Protein AF-A0A9P0AD76-F1 (afdb_monomer)

Nearest PDB structures (foldseek):
  6z0c-assembly4_D  TM=3.557E-01  e=8.971E+00  Escherichia coli
  7xew-assembly1_A  TM=2.255E-01  e=3.895E+00  Mus musculus
  7xer-assembly1_A  TM=2.454E-01  e=7.282E+00  Mus musculus

Solvent-accessible surface area (backbone atoms only — not comparable to full-atom values): 24299 Å² total; per-residue (Å²): 132,85,84,76,79,55,76,69,78,54,44,68,57,53,52,91,86,42,79,51,52,71,59,52,42,48,39,66,67,48,40,50,52,47,51,53,50,49,53,50,51,53,51,33,56,50,27,39,46,50,38,13,54,50,30,36,76,72,70,38,44,70,64,10,50,49,44,46,53,35,67,48,44,24,40,56,51,43,50,53,50,52,58,68,67,53,79,75,67,88,50,72,71,63,49,51,54,52,52,51,53,51,51,51,44,44,75,42,34,78,56,47,56,51,51,52,49,50,49,41,46,52,33,46,54,52,26,63,77,39,58,85,70,62,17,57,56,32,50,55,52,42,52,53,53,52,60,68,48,44,61,43,53,49,35,34,16,63,51,22,24,40,53,46,26,49,49,36,48,46,46,69,74,39,78,73,70,54,88,48,70,66,53,52,50,34,33,51,49,24,28,52,40,14,49,56,45,26,31,51,38,37,56,70,34,48,75,66,76,77,76,66,58,71,80,78,62,80,82,61,83,86,84,77,82,94,84,82,93,81,85,83,84,86,80,90,85,87,81,90,82,93,77,93,78,83,87,83,77,92,70,86,81,50,71,65,58,56,51,50,50,53,48,51,50,50,48,52,48,55,70,67,65,57,64,60,93,79,66,84,65,68,87,47,62,57,79,54,39,61,67,28,53,50,43,42,48,51,15,46,40,31,41,40,53,24,51,51,58,19,49,38,55,12,47,72,48,36,39,70,62,35,51,53,51,55,50,49,50,34,52,53,49,31,53,64,54,42,80,75,48,73,50,86,86,41,45,74,58,48,53,52,49,20,58,50,48,76,68,40,73,62,53,71,83,55,87,70,92,57,50,67,63,51,51,51,53,50,51,54,51,50,51,52,51,38,52,49,36,44,52,47,24,65,76,72,21,92,75,90,52,71,67,56,55,50,50,58,53,49,29,57,52,25,62,50,52,12,56,50,36,42,50,46,27,69,75,72,35,53,66,131

Structure (mmCIF, N/CA/C/O backbone):
data_AF-A0A9P0AD76-F1
#
_entry.id   AF-A0A9P0AD76-F1
#
loop_
_atom_site.group_PDB
_atom_site.id
_atom_site.type_symbol
_atom_site.label_atom_id
_atom_site.label_alt_id
_atom_site.label_comp_id
_atom_site.label_asym_id
_atom_site.label_entity_id
_atom_site.label_seq_id
_atom_site.pdbx_PDB_ins_code
_atom_site.Cartn_x
_atom_site.Cartn_y
_atom_site.Cartn_z
_atom_site.occupancy
_atom_site.B_iso_or_equiv
_atom_site.auth_seq_id
_atom_site.auth_comp_id
_atom_site.auth_asym_id
_atom_site.auth_atom_id
_atom_site.pdbx_PDB_model_num
ATOM 1 N N . MET A 1 1 ? 25.823 -10.791 -35.179 1.00 33.66 1 MET A N 1
ATOM 2 C CA . MET A 1 1 ? 25.452 -9.463 -34.642 1.00 33.66 1 MET A CA 1
ATOM 3 C C . MET A 1 1 ? 24.148 -9.642 -33.873 1.00 33.66 1 MET A C 1
ATOM 5 O O . MET A 1 1 ? 23.149 -9.985 -34.483 1.00 33.66 1 MET A O 1
ATOM 9 N N . SER A 1 2 ? 24.178 -9.586 -32.540 1.00 31.48 2 SER A N 1
ATOM 10 C CA . SER A 1 2 ? 22.977 -9.765 -31.706 1.00 31.48 2 SER A CA 1
ATOM 11 C C . SER A 1 2 ? 22.075 -8.541 -31.891 1.00 31.48 2 SER A C 1
ATOM 13 O O . SER A 1 2 ? 22.490 -7.433 -31.555 1.00 31.48 2 SER A O 1
ATOM 15 N N . LEU A 1 3 ? 20.887 -8.728 -32.476 1.00 38.62 3 LEU A N 1
ATOM 16 C CA . LEU A 1 3 ? 19.832 -7.713 -32.522 1.00 38.62 3 LEU A CA 1
ATOM 17 C C . LEU A 1 3 ? 19.432 -7.394 -31.075 1.00 38.62 3 LEU A C 1
ATOM 19 O O . LEU A 1 3 ? 18.678 -8.136 -30.447 1.00 38.62 3 LEU A O 1
ATOM 23 N N . LYS A 1 4 ? 19.991 -6.318 -30.513 1.00 55.69 4 LYS A N 1
ATOM 24 C CA . LYS A 1 4 ? 19.480 -5.739 -29.270 1.00 55.69 4 LYS A CA 1
ATOM 25 C C . LYS A 1 4 ? 18.109 -5.152 -29.588 1.00 55.69 4 LYS A C 1
ATOM 27 O O . LYS A 1 4 ? 18.029 -4.171 -30.315 1.00 55.69 4 LYS A O 1
ATOM 32 N N . ILE A 1 5 ? 17.060 -5.780 -29.069 1.00 62.66 5 ILE A N 1
ATOM 33 C CA . ILE A 1 5 ? 15.690 -5.257 -29.112 1.00 62.66 5 ILE A CA 1
ATOM 34 C C . ILE A 1 5 ? 15.703 -3.877 -28.439 1.00 62.66 5 ILE A C 1
ATOM 36 O O . ILE A 1 5 ? 16.193 -3.774 -27.309 1.00 62.66 5 ILE A O 1
ATOM 40 N N . SER A 1 6 ? 15.219 -2.831 -29.121 1.00 73.38 6 SER A N 1
ATOM 41 C CA . SER A 1 6 ? 15.123 -1.495 -28.520 1.00 73.38 6 SER A CA 1
ATOM 42 C C . SER A 1 6 ? 14.084 -1.504 -27.405 1.00 73.38 6 SER A C 1
ATOM 44 O O . SER A 1 6 ? 13.073 -2.203 -27.479 1.00 73.38 6 SER A O 1
ATOM 46 N N . VAL A 1 7 ? 14.296 -0.690 -26.369 1.00 71.81 7 VAL A N 1
ATOM 47 C CA . VAL A 1 7 ? 13.304 -0.500 -25.298 1.00 71.81 7 VAL A CA 1
ATOM 48 C C . VAL A 1 7 ? 11.957 -0.034 -25.850 1.00 71.81 7 VAL A C 1
ATOM 50 O O . VAL A 1 7 ? 10.914 -0.404 -25.313 1.00 71.81 7 VAL A O 1
ATOM 53 N N . ILE A 1 8 ? 11.978 0.769 -26.915 1.00 74.19 8 ILE A N 1
ATOM 54 C CA . ILE A 1 8 ? 10.781 1.359 -27.520 1.00 74.19 8 ILE A CA 1
ATOM 55 C C . ILE A 1 8 ? 9.939 0.294 -28.221 1.00 74.19 8 ILE A C 1
ATOM 57 O O . ILE A 1 8 ? 8.718 0.333 -28.119 1.00 74.19 8 ILE A O 1
ATOM 61 N N . ASP A 1 9 ? 10.576 -0.699 -28.842 1.00 71.75 9 ASP A N 1
ATOM 62 C CA . ASP A 1 9 ? 9.887 -1.779 -29.561 1.00 71.75 9 ASP A CA 1
ATOM 63 C C . ASP A 1 9 ? 9.056 -2.672 -28.629 1.00 71.75 9 ASP A C 1
ATOM 65 O O . ASP A 1 9 ? 8.171 -3.403 -29.072 1.00 71.75 9 ASP A O 1
ATOM 69 N N . ILE A 1 10 ? 9.336 -2.618 -27.323 1.00 68.75 10 ILE A N 1
ATOM 70 C CA . ILE A 1 10 ? 8.611 -3.368 -26.294 1.00 68.75 10 ILE A CA 1
ATOM 71 C C . ILE A 1 10 ? 7.375 -2.590 -25.805 1.00 68.75 10 ILE A C 1
ATOM 73 O O . ILE A 1 10 ? 6.489 -3.176 -25.181 1.00 68.75 10 ILE A O 1
ATOM 77 N N . LEU A 1 11 ? 7.301 -1.278 -26.056 1.00 70.94 11 LEU A N 1
ATOM 78 C CA . LEU A 1 11 ? 6.182 -0.445 -25.624 1.00 70.94 11 LEU A CA 1
ATOM 79 C C . LEU A 1 11 ? 4.989 -0.592 -26.576 1.00 70.94 11 LEU A C 1
ATOM 81 O O . LEU A 1 11 ? 5.171 -0.704 -27.791 1.00 70.94 11 LEU A O 1
ATOM 85 N N . PRO A 1 12 ? 3.748 -0.519 -26.063 1.00 71.44 12 PRO A N 1
ATOM 86 C CA . PRO A 1 12 ? 2.590 -0.487 -26.936 1.00 71.44 12 PRO A CA 1
ATOM 87 C C . PRO A 1 12 ? 2.635 0.743 -27.854 1.00 71.44 12 PRO A C 1
ATOM 89 O O . PRO A 1 12 ? 2.846 1.880 -27.427 1.00 71.44 12 PRO A O 1
ATOM 92 N N . THR A 1 13 ? 2.407 0.509 -29.144 1.00 75.81 13 THR A N 1
ATOM 93 C CA . THR A 1 13 ? 2.494 1.544 -30.185 1.00 75.81 13 THR A CA 1
ATOM 94 C C . THR A 1 13 ? 1.184 2.297 -30.398 1.00 75.81 13 THR A C 1
ATOM 96 O O . THR A 1 13 ? 1.132 3.225 -31.209 1.00 75.81 13 THR A O 1
ATOM 99 N N . ARG A 1 14 ? 0.113 1.915 -29.690 1.00 72.00 14 ARG A N 1
ATOM 100 C CA . ARG A 1 14 ? -1.229 2.489 -29.830 1.00 72.00 14 ARG A CA 1
ATOM 101 C C . ARG A 1 14 ? -1.910 2.691 -28.479 1.00 72.00 14 ARG A C 1
ATOM 103 O O . ARG A 1 14 ? -1.729 1.886 -27.573 1.00 72.00 14 ARG A O 1
ATOM 110 N N . ILE A 1 15 ? -2.754 3.719 -28.396 1.00 73.69 15 ILE A N 1
ATOM 111 C CA . ILE A 1 15 ? -3.700 3.950 -27.290 1.00 73.69 15 ILE A CA 1
ATOM 112 C C . ILE A 1 15 ? -5.094 4.092 -27.887 1.00 73.69 15 ILE A C 1
ATOM 114 O O . ILE A 1 15 ? -5.278 4.944 -28.755 1.00 73.69 15 ILE A O 1
ATOM 118 N N . ASN A 1 16 ? -6.068 3.282 -27.453 1.00 68.56 16 ASN A N 1
ATOM 119 C CA . ASN A 1 16 ? -7.450 3.322 -27.954 1.00 68.56 16 ASN A CA 1
ATOM 120 C C . ASN A 1 16 ? -7.542 3.333 -29.501 1.00 68.56 16 ASN A C 1
ATOM 122 O O . ASN A 1 16 ? -8.345 4.056 -30.086 1.00 68.56 16 ASN A O 1
ATOM 126 N N . GLY A 1 17 ? -6.655 2.597 -30.182 1.00 70.69 17 GLY A N 1
ATOM 127 C CA . GLY A 1 17 ? -6.582 2.540 -31.649 1.00 70.69 17 GLY A CA 1
ATOM 128 C C . GLY A 1 17 ? -5.760 3.645 -32.331 1.00 70.69 17 GLY A C 1
ATOM 129 O O . GLY A 1 17 ? -5.409 3.482 -33.501 1.00 70.69 17 GLY A O 1
ATOM 130 N N . PHE A 1 18 ? -5.370 4.709 -31.622 1.00 77.44 18 PHE A N 1
ATOM 131 C CA . PHE A 1 18 ? -4.553 5.797 -32.170 1.00 77.44 18 PHE A CA 1
ATOM 132 C C . PHE A 1 18 ? -3.055 5.458 -32.129 1.00 77.44 18 PHE A C 1
ATOM 134 O O . PHE A 1 18 ? -2.556 5.100 -31.060 1.00 77.44 18 PHE A O 1
ATOM 141 N N . PRO A 1 19 ? -2.314 5.580 -33.250 1.00 82.81 19 PRO A N 1
ATOM 142 C CA . PRO A 1 19 ? -0.873 5.347 -33.270 1.00 82.81 19 PRO A CA 1
ATOM 143 C C . PRO A 1 19 ? -0.130 6.438 -32.495 1.00 82.81 19 PRO A C 1
ATOM 145 O O . PRO A 1 19 ? -0.348 7.632 -32.707 1.00 82.81 19 PRO A O 1
ATOM 148 N N . LEU A 1 20 ? 0.773 6.021 -31.613 1.00 83.00 20 LEU A N 1
ATOM 149 C CA . LEU A 1 20 ? 1.609 6.921 -30.835 1.00 83.00 20 LEU A CA 1
ATOM 150 C C . LEU A 1 20 ? 2.949 7.167 -31.515 1.00 83.00 20 LEU A C 1
ATOM 152 O O . LEU A 1 20 ? 3.660 6.232 -31.890 1.00 83.00 20 LEU A O 1
ATOM 156 N N . LYS A 1 21 ? 3.360 8.435 -31.542 1.00 87.88 21 LYS A N 1
ATOM 157 C CA . LYS A 1 21 ? 4.754 8.802 -31.814 1.00 87.88 21 LYS A CA 1
ATOM 158 C C . LYS A 1 21 ? 5.652 8.334 -30.665 1.00 87.88 21 LYS A C 1
ATOM 160 O O . LYS A 1 21 ? 5.212 8.286 -29.519 1.00 87.88 21 LYS A O 1
ATOM 165 N N . ILE A 1 22 ? 6.935 8.104 -30.942 1.00 85.19 22 ILE A N 1
ATOM 166 C CA . ILE A 1 22 ? 7.917 7.654 -29.936 1.00 85.19 22 ILE A CA 1
ATOM 167 C C . ILE A 1 22 ? 7.923 8.568 -28.697 1.00 85.19 22 ILE A C 1
ATOM 169 O O . ILE A 1 22 ? 7.837 8.092 -27.569 1.00 85.19 22 ILE A O 1
ATOM 173 N N . ASN A 1 23 ? 7.914 9.891 -28.890 1.00 87.62 23 ASN A N 1
ATOM 174 C CA . ASN A 1 23 ? 7.874 10.844 -27.774 1.00 87.62 23 ASN A CA 1
ATOM 175 C C . ASN A 1 23 ? 6.590 10.736 -26.938 1.00 87.62 23 ASN A C 1
ATOM 177 O O . ASN A 1 23 ? 6.628 10.969 -25.734 1.00 87.62 23 ASN A O 1
ATOM 181 N N . GLN A 1 24 ? 5.461 10.364 -27.549 1.00 88.50 24 GLN A N 1
ATOM 182 C CA . GLN A 1 24 ? 4.212 10.138 -26.822 1.00 88.50 24 GLN A CA 1
ATOM 183 C C . GLN A 1 24 ? 4.258 8.819 -26.044 1.00 88.50 24 GLN A C 1
ATOM 185 O O . GLN A 1 24 ? 3.800 8.782 -24.908 1.00 88.50 24 GLN A O 1
ATOM 190 N N . GLN A 1 25 ? 4.863 7.765 -26.600 1.00 84.94 25 GLN A N 1
ATOM 191 C CA . GLN A 1 25 ? 5.086 6.512 -25.869 1.00 84.94 25 GLN A CA 1
ATOM 192 C C . GLN A 1 25 ? 5.949 6.765 -24.628 1.00 84.94 25 GLN A C 1
ATOM 194 O O . GLN A 1 25 ? 5.560 6.408 -23.519 1.00 84.94 25 GLN A O 1
ATOM 199 N N . ILE A 1 26 ? 7.073 7.470 -24.785 1.00 87.06 26 ILE A N 1
ATOM 200 C CA . ILE A 1 26 ? 7.958 7.802 -23.662 1.00 87.06 26 ILE A CA 1
ATOM 201 C C . ILE A 1 26 ? 7.222 8.655 -22.610 1.00 87.06 26 ILE A C 1
ATOM 203 O O . ILE A 1 26 ? 7.340 8.402 -21.410 1.00 87.06 26 ILE A O 1
ATOM 207 N N . LEU A 1 27 ? 6.405 9.618 -23.045 1.00 89.62 27 LEU A N 1
ATOM 208 C CA . LEU A 1 27 ? 5.590 10.451 -22.161 1.00 89.62 27 LEU A CA 1
ATOM 209 C C . LEU A 1 27 ? 4.591 9.629 -21.326 1.00 89.62 27 LEU A C 1
ATOM 211 O O . LEU A 1 27 ? 4.563 9.760 -20.102 1.00 89.62 27 LEU A O 1
ATOM 215 N N . PHE A 1 28 ? 3.769 8.798 -21.974 1.00 84.62 28 PHE A N 1
ATOM 216 C CA . PHE A 1 28 ? 2.688 8.060 -21.312 1.00 84.62 28 PHE A CA 1
ATOM 217 C C . PHE A 1 28 ? 3.185 6.907 -20.447 1.00 84.62 28 PHE A C 1
ATOM 219 O O . PHE A 1 28 ? 2.586 6.626 -19.410 1.00 84.62 28 PHE A O 1
ATOM 226 N N . TYR A 1 29 ? 4.261 6.243 -20.862 1.00 82.88 29 TYR A N 1
ATOM 227 C CA . TYR A 1 29 ? 4.748 5.048 -20.186 1.00 82.88 29 TYR A CA 1
ATOM 228 C C . TYR A 1 29 ? 5.820 5.355 -19.141 1.00 82.88 29 TYR A C 1
ATOM 230 O O . TYR A 1 29 ? 5.819 4.725 -18.089 1.00 82.88 29 TYR A O 1
ATOM 238 N N . PHE A 1 30 ? 6.680 6.353 -19.357 1.00 86.56 30 PHE A N 1
ATOM 239 C CA . PHE A 1 30 ? 7.731 6.685 -18.394 1.00 86.56 30 PHE A CA 1
ATOM 240 C C . PHE A 1 30 ? 7.436 7.963 -17.611 1.00 86.56 30 PHE A C 1
ATOM 242 O O . PHE A 1 30 ? 7.404 7.923 -16.382 1.00 86.56 30 PHE A O 1
ATOM 249 N N . LEU A 1 31 ? 7.188 9.091 -18.287 1.00 91.44 31 LEU A N 1
ATOM 250 C CA . LEU A 1 31 ? 7.174 10.391 -17.607 1.00 91.44 31 LEU A CA 1
ATOM 251 C C . LEU A 1 31 ? 5.965 10.562 -16.680 1.00 91.44 31 LEU A C 1
ATOM 253 O O . LEU A 1 31 ? 6.135 10.883 -15.506 1.00 91.44 31 LEU A O 1
ATOM 257 N N . ILE A 1 32 ? 4.749 10.343 -17.193 1.00 91.31 32 ILE A N 1
ATOM 258 C CA . ILE A 1 32 ? 3.513 10.532 -16.418 1.00 91.31 32 ILE A CA 1
ATOM 259 C C . ILE A 1 32 ? 3.471 9.596 -15.196 1.00 91.31 32 ILE A C 1
ATOM 261 O O . ILE A 1 32 ? 3.256 10.099 -14.089 1.00 91.31 32 ILE A O 1
ATOM 265 N N . PRO A 1 33 ? 3.728 8.277 -15.320 1.00 89.06 33 PRO A N 1
ATOM 266 C CA . PRO A 1 33 ? 3.732 7.384 -14.164 1.00 89.06 33 PRO A CA 1
ATOM 267 C C . PRO A 1 33 ? 4.795 7.754 -13.129 1.00 89.06 33 PRO A C 1
ATOM 269 O O . PRO A 1 33 ? 4.508 7.719 -11.932 1.00 89.06 33 PRO A O 1
ATOM 272 N N . THR A 1 34 ? 5.999 8.153 -13.558 1.00 91.44 34 THR A N 1
ATOM 273 C CA . THR A 1 34 ? 7.057 8.579 -12.630 1.00 91.44 34 THR A CA 1
ATOM 274 C C . THR A 1 34 ? 6.676 9.873 -11.900 1.00 91.44 34 THR A C 1
ATOM 276 O O . THR A 1 34 ? 6.885 9.955 -10.691 1.00 91.44 34 THR A O 1
ATOM 279 N N . LEU A 1 35 ? 6.047 10.848 -12.571 1.00 95.38 35 LEU A N 1
ATOM 280 C CA . LEU A 1 35 ? 5.547 12.069 -11.924 1.00 95.38 35 LEU A CA 1
ATOM 281 C C . LEU A 1 35 ? 4.465 11.764 -10.880 1.00 95.38 35 LEU A C 1
ATOM 283 O O . LEU A 1 35 ? 4.566 12.230 -9.747 1.00 95.38 35 LEU A O 1
ATOM 287 N N . ILE A 1 36 ? 3.473 10.937 -11.229 1.00 93.12 36 ILE A N 1
ATOM 288 C CA . ILE A 1 36 ? 2.416 10.515 -10.294 1.00 93.12 36 ILE A CA 1
ATOM 289 C C . ILE A 1 36 ? 3.025 9.780 -9.094 1.00 93.12 36 ILE A C 1
ATOM 291 O O . ILE A 1 36 ? 2.676 10.069 -7.951 1.00 93.12 36 ILE A O 1
ATOM 295 N N . THR A 1 37 ? 3.966 8.866 -9.344 1.00 92.00 37 THR A N 1
ATOM 296 C CA . THR A 1 37 ? 4.651 8.098 -8.294 1.00 92.00 37 THR A CA 1
ATOM 297 C C . THR A 1 37 ? 5.430 9.014 -7.354 1.00 92.00 37 THR A C 1
ATOM 299 O O . THR A 1 37 ? 5.318 8.871 -6.140 1.00 92.00 37 THR A O 1
ATOM 302 N N . LEU A 1 38 ? 6.167 9.990 -7.893 1.00 95.69 38 LEU A N 1
ATOM 303 C CA . LEU A 1 38 ? 6.906 10.975 -7.104 1.00 95.69 38 LEU A CA 1
ATOM 304 C C . LEU A 1 38 ? 5.971 11.819 -6.235 1.00 95.69 38 LEU A C 1
ATOM 306 O O . LEU A 1 38 ? 6.220 11.971 -5.039 1.00 95.69 38 LEU A O 1
ATOM 310 N N . THR A 1 39 ? 4.884 12.340 -6.811 1.00 96.62 39 THR A N 1
ATOM 311 C CA . THR A 1 39 ? 3.905 13.134 -6.062 1.00 96.62 39 THR A CA 1
ATOM 312 C C . THR A 1 39 ? 3.280 12.319 -4.936 1.00 96.62 39 THR A C 1
ATOM 314 O O . THR A 1 39 ? 3.276 12.772 -3.794 1.00 96.62 39 THR A O 1
ATOM 317 N N . LEU A 1 40 ? 2.794 11.108 -5.225 1.00 96.06 40 LEU A N 1
ATOM 318 C CA . LEU A 1 40 ? 2.183 10.251 -4.209 1.00 96.06 40 LEU A CA 1
ATOM 319 C C . LEU A 1 40 ? 3.177 9.875 -3.107 1.00 96.06 40 LEU A C 1
ATOM 321 O O . LEU A 1 40 ? 2.813 9.939 -1.937 1.00 96.06 40 LEU A O 1
ATOM 325 N N . TYR A 1 41 ? 4.423 9.552 -3.462 1.00 95.62 41 TYR A N 1
ATOM 326 C CA . TYR A 1 41 ? 5.469 9.205 -2.499 1.00 95.62 41 TYR A CA 1
ATOM 327 C C . TYR A 1 41 ? 5.789 10.355 -1.536 1.00 95.62 41 TYR A C 1
ATOM 329 O O . TYR A 1 41 ? 5.828 10.161 -0.320 1.00 95.62 41 TYR A O 1
ATOM 337 N N . ILE A 1 42 ? 5.983 11.570 -2.062 1.00 96.69 42 ILE A N 1
ATOM 338 C CA . ILE A 1 42 ? 6.249 12.748 -1.225 1.00 96.69 42 ILE A CA 1
ATOM 339 C C . ILE A 1 42 ? 5.057 13.013 -0.306 1.00 96.69 42 ILE A C 1
ATOM 341 O O . ILE A 1 42 ? 5.244 13.217 0.893 1.00 96.69 42 ILE A O 1
ATOM 345 N N . LEU A 1 43 ? 3.835 12.985 -0.848 1.00 97.31 43 LEU A N 1
ATOM 346 C CA . LEU A 1 43 ? 2.630 13.222 -0.058 1.00 97.31 43 LEU A CA 1
ATOM 347 C C . LEU A 1 43 ? 2.467 12.184 1.056 1.00 97.31 43 LEU A C 1
ATOM 349 O O . LEU A 1 43 ? 2.190 12.583 2.184 1.00 97.31 43 LEU A O 1
ATOM 353 N N . SER A 1 44 ? 2.695 10.892 0.790 1.00 96.44 44 SER A N 1
ATOM 354 C CA . SER A 1 44 ? 2.576 9.860 1.827 1.00 96.44 44 SER A CA 1
ATOM 355 C C . SER A 1 44 ? 3.585 10.074 2.951 1.00 96.44 44 SER A C 1
ATOM 357 O O . SER A 1 44 ? 3.195 10.173 4.110 1.00 96.44 44 SER A O 1
ATOM 359 N N . VAL A 1 45 ? 4.871 10.259 2.624 1.00 96.00 45 VAL A N 1
ATOM 360 C CA . VAL A 1 45 ? 5.913 10.469 3.644 1.00 96.00 45 VAL A CA 1
ATOM 361 C C . VAL A 1 45 ? 5.633 11.729 4.469 1.00 96.00 45 VAL A C 1
ATOM 363 O O . VAL A 1 45 ? 5.750 11.703 5.696 1.00 96.00 45 VAL A O 1
ATOM 366 N N . VAL A 1 46 ? 5.235 12.829 3.821 1.00 97.38 46 VAL A N 1
ATOM 367 C CA . VAL A 1 46 ? 4.935 14.091 4.509 1.00 97.38 46 VAL A CA 1
ATOM 368 C C . VAL A 1 46 ? 3.708 13.952 5.405 1.00 97.38 46 VAL A C 1
ATOM 370 O O . VAL A 1 46 ? 3.777 14.326 6.576 1.00 97.38 46 VAL A O 1
ATOM 373 N N . PHE A 1 47 ? 2.595 13.413 4.901 1.00 97.75 47 PHE A N 1
ATOM 374 C CA . PHE A 1 47 ? 1.375 13.274 5.694 1.00 97.75 47 PHE A CA 1
ATOM 375 C C . PHE A 1 47 ? 1.575 12.332 6.879 1.00 97.75 47 PHE A C 1
ATOM 377 O O . PHE A 1 47 ? 1.207 12.703 7.992 1.00 97.75 47 PHE A O 1
ATOM 384 N N . ASP A 1 48 ? 2.232 11.189 6.687 1.00 97.38 48 ASP A N 1
ATOM 385 C CA . ASP A 1 48 ? 2.499 10.232 7.764 1.00 97.38 48 ASP A CA 1
ATOM 386 C C . ASP A 1 48 ? 3.436 10.822 8.828 1.00 97.38 48 ASP A C 1
ATOM 388 O O . ASP A 1 48 ? 3.185 10.686 10.030 1.00 97.38 48 ASP A O 1
ATOM 392 N N . THR A 1 49 ? 4.459 11.578 8.412 1.00 97.31 49 THR A N 1
ATOM 393 C CA . THR A 1 49 ? 5.352 12.292 9.340 1.00 97.31 49 THR A CA 1
ATOM 394 C C . THR A 1 49 ? 4.593 13.347 10.143 1.00 97.31 49 THR A C 1
ATOM 396 O O . THR A 1 49 ? 4.720 13.415 11.369 1.00 97.31 49 THR A O 1
ATOM 399 N N . VAL A 1 50 ? 3.766 14.160 9.476 1.00 97.19 50 VAL A N 1
ATOM 400 C CA . VAL A 1 50 ? 2.957 15.195 10.133 1.00 97.19 50 VAL A CA 1
ATOM 401 C C . VAL A 1 50 ? 1.972 14.567 11.116 1.00 97.19 50 VAL A C 1
ATOM 403 O O . VAL A 1 50 ? 1.856 15.047 12.244 1.00 97.19 50 VAL A O 1
ATOM 406 N N . VAL A 1 51 ? 1.287 13.485 10.741 1.00 95.94 51 VAL A N 1
ATOM 407 C CA . VAL A 1 51 ? 0.381 12.759 11.642 1.00 95.94 51 VAL A CA 1
ATOM 408 C C . VAL A 1 51 ? 1.140 12.223 12.855 1.00 95.94 51 VAL A C 1
ATOM 410 O O . VAL A 1 51 ? 0.709 12.459 13.985 1.00 95.94 51 VAL A O 1
ATOM 413 N N . GLY A 1 52 ? 2.290 11.577 12.647 1.00 95.94 52 GLY A N 1
ATOM 414 C CA . GLY A 1 52 ? 3.122 11.042 13.723 1.00 95.94 52 GLY A CA 1
ATOM 415 C C . GLY A 1 52 ? 3.537 12.113 14.735 1.00 95.94 52 GLY A C 1
ATOM 416 O O . GLY A 1 52 ? 3.296 11.965 15.935 1.00 95.94 52 GLY A O 1
ATOM 417 N N . VAL A 1 53 ? 4.070 13.241 14.254 1.00 96.62 53 VAL A N 1
ATOM 418 C CA . VAL A 1 53 ? 4.461 14.381 15.102 1.00 96.62 53 VAL A CA 1
ATOM 419 C C . VAL A 1 53 ? 3.255 14.963 15.839 1.00 96.62 53 VAL A C 1
ATOM 421 O O . VAL A 1 53 ? 3.324 15.209 17.043 1.00 96.62 53 VAL A O 1
ATOM 424 N N . ARG A 1 54 ? 2.119 15.150 15.159 1.00 94.06 54 ARG A N 1
ATOM 425 C CA . ARG A 1 54 ? 0.909 15.701 15.787 1.00 94.06 54 ARG A CA 1
ATOM 426 C C . ARG A 1 54 ? 0.353 14.800 16.881 1.00 94.06 54 ARG A C 1
ATOM 428 O O . ARG A 1 54 ? -0.043 15.311 17.924 1.00 94.06 54 ARG A O 1
ATOM 435 N N . LEU A 1 55 ? 0.362 13.483 16.688 1.00 93.44 55 LEU A N 1
ATOM 436 C CA . LEU A 1 55 ? -0.052 12.535 17.724 1.00 93.44 55 LEU A CA 1
ATOM 437 C C . LEU A 1 55 ? 0.853 12.630 18.962 1.00 93.44 55 LEU A C 1
ATOM 439 O O . LEU A 1 55 ? 0.346 12.610 20.084 1.00 93.44 55 LEU A O 1
ATOM 443 N N . ILE A 1 56 ? 2.167 12.809 18.785 1.00 94.88 56 ILE A N 1
ATOM 444 C CA . ILE A 1 56 ? 3.104 13.036 19.900 1.00 94.88 56 ILE A CA 1
ATOM 445 C C . ILE A 1 56 ? 2.770 14.344 20.628 1.00 94.88 56 ILE A C 1
ATOM 447 O O . ILE A 1 56 ? 2.649 14.345 21.855 1.00 94.88 56 ILE A O 1
ATOM 451 N N . LEU A 1 57 ? 2.557 15.435 19.885 1.00 93.31 57 LEU A N 1
ATOM 452 C CA . LEU A 1 57 ? 2.190 16.741 20.449 1.00 93.31 57 LEU A CA 1
ATOM 453 C C . LEU A 1 57 ? 0.850 16.699 21.203 1.00 93.31 57 LEU A C 1
ATOM 455 O O . LEU A 1 57 ? 0.687 17.363 22.224 1.00 93.31 57 LEU A O 1
ATOM 459 N N . GLU A 1 58 ? -0.094 15.868 20.760 1.00 91.25 58 GLU A N 1
ATOM 460 C CA . GLU A 1 58 ? -1.375 15.620 21.436 1.00 91.25 58 GLU A CA 1
ATOM 461 C C . GLU A 1 58 ? -1.273 14.616 22.606 1.00 91.25 58 GLU A C 1
ATOM 463 O O . GLU A 1 58 ? -2.290 14.124 23.099 1.00 91.25 58 GLU A O 1
ATOM 468 N N . LYS A 1 59 ? -0.054 14.331 23.090 1.00 91.00 59 LYS A N 1
ATOM 469 C CA . LYS A 1 59 ? 0.263 13.405 24.196 1.00 91.00 59 LYS A CA 1
ATOM 470 C C . LYS A 1 59 ? -0.051 11.932 23.910 1.00 91.00 59 LYS A C 1
ATOM 472 O O . LYS A 1 59 ? -0.042 11.107 24.820 1.00 91.00 59 LYS A O 1
ATOM 477 N N . LYS A 1 60 ? -0.264 11.563 22.646 1.00 90.94 60 LYS A N 1
ATOM 478 C CA . LYS A 1 60 ? -0.441 10.177 22.181 1.00 90.94 60 LYS A CA 1
ATOM 479 C C . LYS A 1 60 ? 0.870 9.614 21.649 1.00 90.94 60 LYS A C 1
ATOM 481 O O . LYS A 1 60 ? 0.956 9.155 20.511 1.00 90.94 60 LYS A O 1
ATOM 486 N N . VAL A 1 61 ? 1.890 9.650 22.505 1.00 93.56 61 VAL A N 1
ATOM 487 C CA . VAL A 1 61 ? 3.286 9.371 22.138 1.00 93.56 61 VAL A CA 1
ATOM 488 C C . VAL A 1 61 ? 3.438 8.003 21.479 1.00 93.56 61 VAL A C 1
ATOM 490 O O . VAL A 1 61 ? 4.003 7.924 20.397 1.00 93.56 61 VAL A O 1
ATOM 493 N N . ALA A 1 62 ? 2.866 6.946 22.063 1.00 94.19 62 ALA A N 1
ATOM 494 C CA . ALA A 1 62 ? 2.977 5.593 21.514 1.00 94.19 62 ALA A CA 1
ATOM 495 C C . ALA A 1 62 ? 2.443 5.490 20.073 1.00 94.19 62 ALA A C 1
ATOM 497 O O . ALA A 1 62 ? 3.107 4.930 19.208 1.00 94.19 62 ALA A O 1
ATOM 498 N N . LEU A 1 63 ? 1.276 6.080 19.791 1.00 93.25 63 LEU A N 1
ATOM 499 C CA . LEU A 1 63 ? 0.658 6.041 18.460 1.00 93.25 63 LEU A CA 1
ATOM 500 C C . LEU A 1 63 ? 1.441 6.867 17.437 1.00 93.25 63 LEU A C 1
ATOM 502 O O . LEU A 1 63 ? 1.594 6.446 16.291 1.00 93.25 63 LEU A O 1
ATOM 506 N N . GLY A 1 64 ? 1.959 8.024 17.853 1.00 94.56 64 GLY A N 1
ATOM 507 C CA . GLY A 1 64 ? 2.805 8.843 16.994 1.00 94.56 64 GLY A CA 1
ATOM 508 C C . GLY A 1 64 ? 4.145 8.177 16.682 1.00 94.56 64 GLY A C 1
ATOM 509 O O . GLY A 1 64 ? 4.554 8.156 15.527 1.00 94.56 64 GLY A O 1
ATOM 510 N N . VAL A 1 65 ? 4.781 7.538 17.670 1.00 96.75 65 VAL A N 1
ATOM 511 C CA . VAL A 1 65 ? 6.015 6.761 17.468 1.00 96.75 65 VAL A CA 1
ATOM 512 C C . VAL A 1 65 ? 5.769 5.569 16.546 1.00 96.75 65 VAL A C 1
ATOM 514 O O . VAL A 1 65 ? 6.535 5.380 15.610 1.00 96.75 65 VAL A O 1
ATOM 517 N N . ILE A 1 66 ? 4.687 4.806 16.744 1.00 96.62 66 ILE A N 1
ATOM 518 C CA . ILE A 1 66 ? 4.323 3.698 15.843 1.00 96.62 66 ILE A CA 1
ATOM 519 C C . ILE A 1 66 ? 4.142 4.211 14.411 1.00 96.62 66 ILE A C 1
ATOM 521 O O . ILE A 1 66 ? 4.720 3.641 13.491 1.00 96.62 66 ILE A O 1
ATOM 525 N N . THR A 1 67 ? 3.408 5.313 14.228 1.00 95.94 67 THR A N 1
ATOM 526 C CA . THR A 1 67 ? 3.209 5.935 12.908 1.00 95.94 67 THR A CA 1
ATOM 527 C C . THR A 1 67 ? 4.551 6.253 12.245 1.00 95.94 67 THR A C 1
ATOM 529 O O . THR A 1 67 ? 4.736 5.920 11.083 1.00 95.94 67 THR A O 1
ATOM 532 N N . LEU A 1 68 ? 5.510 6.833 12.972 1.00 96.44 68 LEU A N 1
ATOM 533 C CA . LEU A 1 68 ? 6.833 7.165 12.428 1.00 96.44 68 LEU A CA 1
ATOM 534 C C . LEU A 1 68 ? 7.701 5.926 12.156 1.00 96.44 68 LEU A C 1
ATOM 536 O O . LEU A 1 68 ? 8.420 5.891 11.161 1.00 96.44 68 LEU A O 1
ATOM 540 N N . LEU A 1 69 ? 7.624 4.898 13.006 1.00 95.50 69 LEU A N 1
ATOM 541 C CA . LEU A 1 69 ? 8.378 3.656 12.824 1.00 95.50 69 LEU A CA 1
ATOM 542 C C . LEU A 1 69 ? 7.944 2.903 11.565 1.00 95.50 69 LEU A C 1
ATOM 544 O O . LEU A 1 69 ? 8.803 2.386 10.854 1.00 95.50 69 LEU A O 1
ATOM 548 N N . ILE A 1 70 ? 6.641 2.878 11.260 1.00 96.38 70 ILE A N 1
ATOM 549 C CA . ILE A 1 70 ? 6.112 2.213 10.060 1.00 96.38 70 ILE A CA 1
ATOM 550 C C . ILE A 1 70 ? 6.738 2.804 8.778 1.00 96.38 70 ILE A C 1
ATOM 552 O O . ILE A 1 70 ? 7.039 2.050 7.854 1.00 96.38 70 ILE A O 1
ATOM 556 N N . ILE A 1 71 ? 7.024 4.114 8.737 1.00 95.50 71 ILE A N 1
ATOM 557 C CA . ILE A 1 71 ? 7.663 4.781 7.581 1.00 95.50 71 ILE A CA 1
ATOM 558 C C . ILE A 1 71 ? 9.037 4.166 7.263 1.00 95.50 71 ILE A C 1
ATOM 560 O O . ILE A 1 71 ? 9.403 4.020 6.098 1.00 95.50 71 ILE A O 1
ATOM 564 N N . ALA A 1 72 ? 9.797 3.776 8.290 1.00 92.62 72 ALA A N 1
ATOM 565 C CA . ALA A 1 72 ? 11.156 3.259 8.137 1.00 92.62 72 ALA A CA 1
ATOM 566 C C . ALA A 1 72 ? 11.215 1.766 7.758 1.00 92.62 72 ALA A C 1
ATOM 568 O O . ALA A 1 72 ? 12.239 1.308 7.247 1.00 92.62 72 ALA A O 1
ATOM 569 N N . VAL A 1 73 ? 10.141 0.998 7.982 1.00 93.62 73 VAL A N 1
ATOM 570 C CA . VAL A 1 73 ? 10.130 -0.468 7.798 1.00 93.62 73 VAL A CA 1
ATOM 571 C C . VAL A 1 73 ? 10.578 -0.910 6.395 1.00 93.62 73 VAL A C 1
ATOM 573 O O . VAL A 1 73 ? 11.444 -1.787 6.321 1.00 93.62 73 VAL A O 1
ATOM 576 N N . PRO A 1 74 ? 10.076 -0.332 5.281 1.00 93.00 74 PRO A N 1
ATOM 577 C CA . PRO A 1 74 ? 10.498 -0.747 3.943 1.00 93.00 74 PRO A CA 1
ATOM 578 C C . PRO A 1 74 ? 11.995 -0.561 3.701 1.00 93.00 74 PRO A C 1
ATOM 580 O O . PRO A 1 74 ? 12.624 -1.442 3.128 1.00 93.00 74 PRO A O 1
ATOM 583 N N . ALA A 1 75 ? 12.571 0.552 4.166 1.00 90.75 75 ALA A N 1
ATOM 584 C CA . ALA A 1 75 ? 13.987 0.857 3.970 1.00 90.75 75 ALA A CA 1
ATOM 585 C C . ALA A 1 75 ? 14.888 -0.130 4.722 1.00 90.75 75 ALA A C 1
ATOM 587 O O . ALA A 1 75 ? 15.853 -0.646 4.166 1.00 90.75 75 ALA A O 1
ATOM 588 N N . VAL A 1 76 ? 14.537 -0.446 5.972 1.00 90.62 76 VAL A N 1
ATOM 589 C CA . VAL A 1 76 ? 15.277 -1.421 6.786 1.00 90.62 76 VAL A CA 1
ATOM 590 C C . VAL A 1 76 ? 15.231 -2.809 6.144 1.00 90.62 76 VAL A C 1
ATOM 592 O O . VAL A 1 76 ? 16.251 -3.492 6.072 1.00 90.62 76 VAL A O 1
ATOM 595 N N . LEU A 1 77 ? 14.062 -3.242 5.665 1.00 89.06 77 LEU A N 1
ATOM 596 C CA . LEU A 1 77 ? 13.916 -4.561 5.048 1.00 89.06 77 LEU A CA 1
ATOM 597 C C . LEU A 1 77 ? 14.585 -4.650 3.678 1.00 89.06 77 LEU A C 1
ATOM 599 O O . LEU A 1 77 ? 15.186 -5.680 3.379 1.00 89.06 77 LEU A O 1
ATOM 603 N N . ASP A 1 78 ? 14.533 -3.584 2.882 1.00 85.88 78 ASP A N 1
ATOM 604 C CA . ASP A 1 78 ? 15.261 -3.508 1.618 1.00 85.88 78 ASP A CA 1
ATOM 605 C C . ASP A 1 78 ? 16.777 -3.587 1.855 1.00 85.88 78 ASP A C 1
ATOM 607 O O . ASP A 1 78 ? 17.459 -4.402 1.241 1.00 85.88 78 ASP A O 1
ATOM 611 N N . TYR A 1 79 ? 17.303 -2.870 2.852 1.00 85.69 79 TYR A N 1
ATOM 612 C CA . TYR A 1 79 ? 18.707 -2.977 3.258 1.00 85.69 79 TYR A CA 1
ATOM 613 C C . TYR A 1 79 ? 19.105 -4.402 3.676 1.00 85.69 79 TYR A C 1
ATOM 615 O O . TYR A 1 79 ? 20.123 -4.934 3.221 1.00 85.69 79 TYR A O 1
ATOM 623 N N . ILE A 1 80 ? 18.281 -5.062 4.501 1.00 85.81 80 ILE A N 1
ATOM 624 C CA . ILE A 1 80 ? 18.496 -6.460 4.911 1.00 85.81 80 ILE A CA 1
ATOM 625 C C . ILE A 1 80 ? 18.486 -7.391 3.691 1.00 85.81 80 ILE A C 1
ATOM 627 O O . ILE A 1 80 ? 19.330 -8.292 3.591 1.00 85.81 80 ILE A O 1
ATOM 631 N N . TYR A 1 81 ? 17.555 -7.179 2.759 1.00 81.31 81 TYR A N 1
ATOM 632 C CA . TYR A 1 81 ? 17.455 -7.948 1.522 1.00 81.31 81 TYR A CA 1
ATOM 633 C C . TYR A 1 81 ? 18.709 -7.777 0.658 1.00 81.31 81 TYR A C 1
ATOM 635 O O . TYR A 1 81 ? 19.323 -8.770 0.252 1.00 81.31 81 TYR A O 1
ATOM 643 N N . GLN A 1 82 ? 19.145 -6.536 0.446 1.00 78.94 82 GLN A N 1
ATOM 644 C CA . GLN A 1 82 ? 20.323 -6.221 -0.352 1.00 78.94 82 GLN A CA 1
ATOM 645 C C . GLN A 1 82 ? 21.597 -6.823 0.255 1.00 78.94 82 GLN A C 1
ATOM 647 O O . GLN A 1 82 ? 22.347 -7.489 -0.455 1.00 78.94 82 GLN A O 1
ATOM 652 N N . ILE A 1 83 ? 21.829 -6.705 1.569 1.00 79.69 83 ILE A N 1
ATOM 653 C CA . ILE A 1 83 ? 22.987 -7.352 2.219 1.00 79.69 83 ILE A CA 1
ATOM 654 C C . IL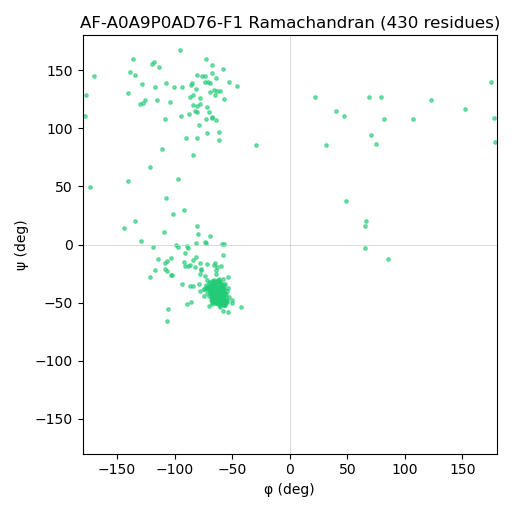E A 1 83 ? 22.944 -8.875 2.058 1.00 79.69 83 ILE A C 1
ATOM 656 O O . ILE A 1 83 ? 23.971 -9.513 1.808 1.00 79.69 83 ILE A O 1
ATOM 660 N N . SER A 1 84 ? 21.760 -9.472 2.199 1.00 77.19 84 SER A N 1
ATOM 661 C CA . SER A 1 84 ? 21.588 -10.923 2.102 1.00 77.19 84 SER A CA 1
ATOM 662 C C . SER A 1 84 ? 21.926 -11.446 0.704 1.00 77.19 84 SER A C 1
ATOM 664 O O . SER A 1 84 ? 22.529 -12.514 0.580 1.00 77.19 84 SER A O 1
ATOM 666 N N . TYR A 1 85 ? 21.597 -10.678 -0.339 1.00 65.75 85 TYR A N 1
ATOM 667 C CA . TYR A 1 85 ? 21.870 -11.022 -1.734 1.00 65.75 85 TYR A CA 1
ATOM 668 C C . TYR A 1 85 ? 23.327 -10.749 -2.149 1.00 65.75 85 TYR A C 1
ATOM 670 O O . TYR A 1 85 ? 23.920 -11.508 -2.922 1.00 65.75 85 TYR A O 1
ATOM 678 N N . THR A 1 86 ? 23.944 -9.704 -1.593 1.00 62.97 86 THR A N 1
ATOM 679 C CA . THR A 1 86 ? 25.258 -9.191 -2.012 1.00 62.97 86 THR A CA 1
ATOM 680 C C . THR A 1 86 ? 26.462 -9.982 -1.471 1.00 62.97 86 THR A C 1
ATOM 682 O O . THR A 1 86 ? 27.608 -9.624 -1.737 1.00 62.97 86 THR A O 1
ATOM 685 N N . ARG A 1 87 ? 26.268 -11.154 -0.839 1.00 56.34 87 ARG A N 1
ATOM 686 C CA . ARG A 1 87 ? 27.370 -12.065 -0.421 1.00 56.34 87 ARG A CA 1
ATOM 687 C C . ARG A 1 87 ? 28.310 -12.532 -1.556 1.00 56.34 87 ARG A C 1
ATOM 689 O O . ARG A 1 87 ? 29.227 -13.305 -1.301 1.00 56.34 87 ARG A O 1
ATOM 696 N N . LYS A 1 88 ? 28.097 -12.094 -2.801 1.00 57.72 88 LYS A N 1
ATOM 697 C CA . LYS A 1 88 ? 28.892 -12.433 -3.989 1.00 57.72 88 LYS A CA 1
ATOM 698 C C . LYS A 1 88 ? 29.963 -11.393 -4.374 1.00 57.72 88 LYS A C 1
ATOM 700 O O . LYS A 1 88 ? 30.678 -11.635 -5.343 1.00 57.72 88 LYS A O 1
ATOM 705 N N . ILE A 1 89 ? 30.106 -10.254 -3.678 1.00 59.84 89 ILE A N 1
ATOM 706 C CA . ILE A 1 89 ? 31.176 -9.280 -3.992 1.00 59.84 89 ILE A CA 1
ATOM 707 C C . ILE A 1 89 ? 32.520 -9.770 -3.430 1.00 59.84 89 ILE A C 1
ATOM 709 O O . ILE A 1 89 ? 32.690 -9.956 -2.228 1.00 59.84 89 ILE A O 1
ATOM 713 N N . VAL A 1 90 ? 33.504 -9.946 -4.315 1.00 58.12 90 VAL A N 1
ATOM 714 C CA . VAL A 1 90 ? 34.868 -10.364 -3.961 1.00 58.12 90 VAL A CA 1
ATOM 715 C C . VAL A 1 90 ? 35.670 -9.149 -3.460 1.00 58.12 90 VAL A C 1
ATOM 717 O O . VAL A 1 90 ? 35.936 -8.221 -4.224 1.00 58.12 90 VAL A O 1
ATOM 720 N N . GLY A 1 91 ? 36.058 -9.153 -2.177 1.00 73.12 91 GLY A N 1
ATOM 721 C CA . GLY A 1 91 ? 37.033 -8.222 -1.578 1.00 73.12 91 GLY A CA 1
ATOM 722 C C . GLY A 1 91 ? 36.529 -7.403 -0.375 1.00 73.12 91 GLY A C 1
ATOM 723 O O . GLY A 1 91 ? 35.576 -6.632 -0.480 1.00 73.12 91 GLY A O 1
ATOM 724 N N . THR A 1 92 ? 37.239 -7.487 0.760 1.00 76.31 92 THR A N 1
ATOM 725 C CA . THR A 1 92 ? 36.847 -6.905 2.065 1.00 76.31 92 THR A CA 1
ATOM 726 C C . THR A 1 92 ? 36.648 -5.386 2.038 1.00 76.31 92 THR A C 1
ATOM 728 O O . THR A 1 92 ? 35.649 -4.886 2.547 1.00 76.31 92 THR A O 1
ATOM 731 N N . LYS A 1 93 ? 37.555 -4.626 1.404 1.00 81.56 93 LYS A N 1
ATOM 732 C CA . LYS A 1 93 ? 37.453 -3.152 1.336 1.00 81.56 93 LYS A CA 1
ATOM 733 C C . LYS A 1 93 ? 36.251 -2.687 0.512 1.00 81.56 93 LYS A C 1
ATOM 735 O O . LYS A 1 93 ? 35.562 -1.747 0.897 1.00 81.56 93 LYS A O 1
ATOM 740 N N . ARG A 1 94 ? 35.990 -3.362 -0.612 1.00 79.12 94 ARG A N 1
ATOM 741 C CA . ARG A 1 94 ? 34.867 -3.043 -1.501 1.00 79.12 94 ARG A CA 1
ATOM 742 C C . ARG A 1 94 ? 33.532 -3.368 -0.834 1.00 79.12 94 ARG A C 1
ATOM 744 O O . ARG A 1 94 ? 32.610 -2.571 -0.950 1.00 79.12 94 ARG A O 1
ATOM 751 N N . GLN A 1 95 ? 33.463 -4.472 -0.088 1.00 79.69 95 GLN A N 1
ATOM 752 C CA . GLN A 1 95 ? 32.281 -4.835 0.692 1.00 79.69 95 GLN A CA 1
ATOM 753 C C . GLN A 1 95 ? 31.985 -3.821 1.804 1.00 79.69 95 GLN A C 1
ATOM 755 O O . GLN A 1 95 ? 30.835 -3.433 1.974 1.00 79.69 95 GLN A O 1
ATOM 760 N N . ILE A 1 96 ? 33.007 -3.372 2.544 1.00 83.00 96 ILE A N 1
ATOM 761 C CA . ILE A 1 96 ? 32.826 -2.374 3.610 1.00 83.00 96 ILE A CA 1
ATOM 762 C C . ILE A 1 96 ? 32.321 -1.055 3.025 1.00 83.00 96 ILE A C 1
ATOM 764 O O . ILE A 1 96 ? 31.332 -0.524 3.519 1.00 83.00 96 ILE A O 1
ATOM 768 N N . ASN A 1 97 ? 32.948 -0.554 1.955 1.00 84.50 97 ASN A N 1
ATOM 769 C CA . ASN A 1 97 ? 32.508 0.689 1.321 1.00 84.50 97 ASN A CA 1
ATOM 770 C C . ASN A 1 97 ? 31.062 0.580 0.808 1.00 84.50 97 ASN A C 1
ATOM 772 O O . ASN A 1 97 ? 30.244 1.455 1.064 1.00 84.50 97 ASN A O 1
ATOM 776 N N . TRP A 1 98 ? 30.728 -0.537 0.153 1.00 83.38 98 TRP A N 1
ATOM 777 C CA . TRP A 1 98 ? 29.374 -0.800 -0.334 1.00 83.38 98 TRP A CA 1
ATOM 778 C C . TRP A 1 98 ? 28.344 -0.847 0.808 1.00 83.38 98 TRP A C 1
ATOM 780 O O . TRP A 1 98 ? 27.315 -0.183 0.724 1.00 83.38 98 TRP A O 1
ATOM 790 N N . ASN A 1 99 ? 28.647 -1.546 1.910 1.00 83.81 99 ASN A N 1
ATOM 791 C CA . ASN A 1 99 ? 27.773 -1.601 3.087 1.00 83.81 99 ASN A CA 1
ATOM 792 C C . ASN A 1 99 ? 27.561 -0.209 3.707 1.00 83.81 99 ASN A C 1
ATOM 794 O O . ASN A 1 99 ? 26.441 0.120 4.083 1.00 83.81 99 ASN A O 1
ATOM 798 N N . VAL A 1 100 ? 28.616 0.609 3.817 1.00 86.19 100 VAL A N 1
ATOM 799 C CA . VAL A 1 100 ? 28.519 1.969 4.374 1.00 86.19 100 VAL A CA 1
ATOM 800 C C . VAL A 1 100 ? 27.647 2.859 3.490 1.00 86.19 100 VAL A C 1
ATOM 802 O O . VAL A 1 100 ? 26.770 3.540 4.016 1.00 86.19 100 VAL A O 1
ATOM 805 N N . CYS A 1 101 ? 27.829 2.823 2.166 1.00 84.31 101 CYS A N 1
ATOM 806 C CA . CYS A 1 101 ? 26.974 3.564 1.234 1.00 84.31 101 CYS A CA 1
ATOM 807 C C . CYS A 1 101 ? 25.501 3.164 1.385 1.00 84.31 101 CYS A C 1
ATOM 809 O O . CYS A 1 101 ? 24.666 4.031 1.616 1.00 84.31 101 CYS A O 1
ATOM 811 N N . HIS A 1 102 ? 25.191 1.865 1.371 1.00 82.94 102 HIS A N 1
ATOM 812 C CA . HIS A 1 102 ? 23.810 1.402 1.521 1.00 82.94 102 HIS A CA 1
ATOM 813 C C . HIS A 1 102 ? 23.215 1.687 2.901 1.00 82.94 102 HIS A C 1
ATOM 815 O O . HIS A 1 102 ? 22.016 1.934 3.016 1.00 82.94 102 HIS A O 1
ATOM 821 N N . PHE A 1 103 ? 24.027 1.692 3.959 1.00 86.38 103 PHE A N 1
ATOM 822 C CA . PHE A 1 103 ? 23.573 2.109 5.283 1.00 86.38 103 PHE A CA 1
ATOM 823 C C . PHE A 1 103 ? 23.192 3.595 5.299 1.00 86.38 103 PHE A C 1
ATOM 825 O O . PHE A 1 103 ? 22.156 3.959 5.856 1.00 86.38 103 PHE A O 1
ATOM 832 N N . ILE A 1 104 ? 23.987 4.451 4.648 1.00 87.50 104 ILE A N 1
ATOM 833 C CA . ILE A 1 104 ? 23.668 5.875 4.482 1.00 87.50 104 ILE A CA 1
ATOM 834 C C . ILE A 1 104 ? 22.398 6.045 3.640 1.00 87.50 104 ILE A C 1
ATOM 836 O O . ILE A 1 104 ? 21.519 6.807 4.040 1.00 87.50 104 ILE A O 1
ATOM 840 N N . ASP A 1 105 ? 22.258 5.304 2.537 1.00 83.25 105 ASP A N 1
ATOM 841 C CA . ASP A 1 105 ? 21.037 5.306 1.719 1.00 83.25 105 ASP A CA 1
ATOM 842 C C . ASP A 1 105 ? 19.813 4.875 2.536 1.00 83.25 105 ASP A C 1
ATOM 844 O O . ASP A 1 105 ? 18.740 5.451 2.394 1.00 83.25 105 ASP A O 1
ATOM 848 N N . THR A 1 106 ? 19.978 3.921 3.455 1.00 86.69 106 THR A N 1
ATOM 849 C CA . THR A 1 106 ? 18.913 3.478 4.368 1.00 86.69 106 THR A CA 1
ATOM 850 C C . THR A 1 106 ? 18.557 4.553 5.389 1.00 86.69 106 THR A C 1
ATOM 852 O O . THR A 1 106 ? 17.386 4.731 5.708 1.00 86.69 106 THR A O 1
ATOM 855 N N . LEU A 1 107 ? 19.537 5.298 5.905 1.00 87.31 107 LEU A N 1
ATOM 856 C CA . LEU A 1 107 ? 19.293 6.399 6.840 1.00 87.31 107 LEU A CA 1
ATOM 857 C C . LEU A 1 107 ? 18.600 7.585 6.150 1.00 87.31 107 LEU A C 1
ATOM 859 O O . LEU A 1 107 ? 17.735 8.233 6.736 1.00 87.31 107 LEU A O 1
ATOM 863 N N . LEU A 1 108 ? 18.966 7.848 4.896 1.00 89.62 108 LEU A N 1
ATOM 864 C CA . LEU A 1 108 ? 18.437 8.927 4.061 1.00 89.62 108 LEU A CA 1
ATOM 865 C C . LEU A 1 108 ? 17.403 8.423 3.046 1.00 89.62 108 LEU A C 1
ATOM 867 O O . LEU A 1 108 ? 17.191 9.061 2.011 1.00 89.62 108 LEU A O 1
ATOM 871 N N . PHE A 1 109 ? 16.729 7.310 3.345 1.00 88.06 109 PHE A N 1
ATOM 872 C CA . PHE A 1 109 ? 15.870 6.616 2.386 1.00 88.06 109 PHE A CA 1
ATOM 873 C C . PHE A 1 109 ? 14.796 7.498 1.727 1.00 88.06 109 PHE A C 1
ATOM 875 O O . PHE A 1 109 ? 14.591 7.329 0.521 1.00 88.06 109 PHE A O 1
ATOM 882 N N . PRO A 1 110 ? 14.145 8.472 2.412 1.00 87.75 110 PRO A N 1
ATOM 883 C CA . PRO A 1 110 ? 13.144 9.303 1.753 1.00 87.75 110 PRO A CA 1
ATOM 884 C C . PRO A 1 110 ? 13.759 10.155 0.644 1.00 87.75 110 PRO A C 1
ATOM 886 O O . PRO A 1 110 ? 13.145 10.377 -0.396 1.00 87.75 110 PRO A O 1
ATOM 889 N N . PHE A 1 111 ? 14.997 10.607 0.847 1.00 91.12 111 PHE A N 1
ATOM 890 C CA . PHE A 1 111 ? 15.724 11.415 -0.122 1.00 91.12 111 PHE A CA 1
ATOM 891 C C . PHE A 1 111 ? 16.295 10.561 -1.248 1.00 91.12 111 PHE A C 1
ATOM 893 O O . PHE A 1 111 ? 16.209 10.969 -2.403 1.00 91.12 111 PHE A O 1
ATOM 900 N N . HIS A 1 112 ? 16.821 9.372 -0.938 1.00 89.56 112 HIS A N 1
ATOM 901 C CA . HIS A 1 112 ? 17.357 8.451 -1.941 1.00 89.56 112 HIS A CA 1
ATOM 902 C C . HIS A 1 112 ? 16.309 8.129 -3.019 1.00 89.56 112 HIS A C 1
ATOM 904 O O . HIS A 1 112 ? 16.558 8.318 -4.209 1.00 89.56 112 HIS A O 1
ATOM 910 N N . ILE A 1 113 ? 15.092 7.757 -2.610 1.00 91.06 113 ILE A N 1
ATOM 911 C CA . ILE A 1 113 ? 14.004 7.425 -3.543 1.00 91.06 113 ILE A CA 1
ATOM 912 C C . ILE A 1 113 ? 13.575 8.635 -4.378 1.00 91.06 113 ILE A C 1
ATOM 914 O O . ILE A 1 113 ? 13.362 8.509 -5.585 1.00 91.06 113 ILE A O 1
ATOM 918 N N . VAL A 1 114 ? 13.498 9.822 -3.770 1.00 94.25 114 VAL A N 1
ATOM 919 C CA . VAL A 1 114 ? 13.203 11.067 -4.496 1.00 94.25 114 VAL A CA 1
ATOM 920 C C . VAL A 1 114 ? 14.285 11.365 -5.535 1.00 94.25 114 VAL A C 1
ATOM 922 O O . VAL A 1 114 ? 13.954 11.703 -6.669 1.00 94.25 114 VAL A O 1
ATOM 925 N N . ILE A 1 115 ? 15.565 11.191 -5.196 1.00 93.50 115 ILE A N 1
ATOM 926 C CA . ILE A 1 115 ? 16.680 11.378 -6.133 1.00 93.50 115 ILE A CA 1
ATOM 927 C C . ILE A 1 115 ? 16.568 10.395 -7.302 1.00 93.50 115 ILE A C 1
ATOM 929 O O . ILE A 1 115 ? 16.674 10.826 -8.450 1.00 93.50 115 ILE A O 1
ATOM 933 N N . CYS A 1 116 ? 16.302 9.111 -7.044 1.00 91.62 116 CYS A N 1
ATOM 934 C CA . CYS A 1 116 ? 16.103 8.117 -8.101 1.00 91.62 116 CYS A CA 1
ATOM 935 C C . CYS A 1 116 ? 14.951 8.510 -9.035 1.00 91.62 116 CYS A C 1
ATOM 937 O O . CYS A 1 116 ? 15.129 8.529 -10.250 1.00 91.62 116 CYS A O 1
ATOM 939 N N . LEU A 1 117 ? 13.797 8.912 -8.495 1.00 92.94 117 LEU A N 1
ATOM 940 C CA . LEU A 1 117 ? 12.643 9.335 -9.298 1.00 92.94 117 LEU A CA 1
ATOM 941 C C . LEU A 1 117 ? 12.914 10.626 -10.093 1.00 92.94 117 LEU A C 1
ATOM 943 O O . LEU A 1 117 ? 12.478 10.751 -11.237 1.00 92.94 117 LEU A O 1
ATOM 947 N N . ILE A 1 118 ? 13.677 11.574 -9.542 1.00 95.44 118 ILE A N 1
ATOM 948 C CA . ILE A 1 118 ? 14.122 12.770 -10.276 1.00 95.44 118 ILE A CA 1
ATOM 949 C C . ILE A 1 118 ? 15.083 12.386 -11.408 1.00 95.44 118 ILE A C 1
ATOM 951 O O . ILE A 1 118 ? 14.971 12.914 -12.516 1.00 95.44 118 ILE A O 1
ATOM 955 N N . GLN A 1 119 ? 16.005 11.451 -11.167 1.00 94.25 119 GLN A N 1
ATOM 956 C CA . GLN A 1 119 ? 16.888 10.924 -12.209 1.00 94.25 119 GLN A CA 1
ATOM 957 C C . GLN A 1 119 ? 16.091 10.230 -13.316 1.00 94.25 119 GLN A C 1
ATOM 959 O O . GLN A 1 119 ? 16.411 10.412 -14.490 1.00 94.25 119 GLN A O 1
ATOM 964 N N . GLU A 1 120 ? 15.032 9.491 -12.978 1.00 92.44 120 GLU A N 1
ATOM 965 C CA . GLU A 1 120 ? 14.126 8.917 -13.973 1.00 92.44 120 GLU A CA 1
ATOM 966 C C . GLU A 1 120 ? 13.471 9.999 -14.839 1.00 92.44 120 GLU A C 1
ATOM 968 O O . GLU A 1 120 ? 13.478 9.880 -16.064 1.00 92.44 120 GLU A O 1
ATOM 973 N N . ILE A 1 121 ? 12.952 11.074 -14.234 1.00 94.69 121 ILE A N 1
ATOM 974 C CA . ILE A 1 121 ? 12.362 12.211 -14.963 1.00 94.69 121 ILE A CA 1
ATOM 975 C C . ILE A 1 121 ? 13.401 12.839 -15.896 1.00 94.69 121 ILE A C 1
ATOM 977 O O . ILE A 1 121 ? 13.132 13.030 -17.082 1.00 94.69 121 ILE A O 1
ATOM 981 N N . TYR A 1 122 ? 14.604 13.107 -15.385 1.00 96.00 122 TYR A N 1
ATOM 982 C CA . TYR A 1 122 ? 15.696 13.690 -16.160 1.00 96.00 122 TYR A CA 1
ATOM 983 C C . TYR A 1 122 ? 16.085 12.815 -17.358 1.00 96.00 122 TYR A C 1
ATOM 985 O O . TYR A 1 122 ? 16.198 13.309 -18.481 1.00 96.00 122 TYR A O 1
ATOM 993 N N . LEU A 1 123 ? 16.250 11.506 -17.144 1.00 92.75 123 LEU A N 1
ATOM 994 C CA . LEU A 1 123 ? 16.583 10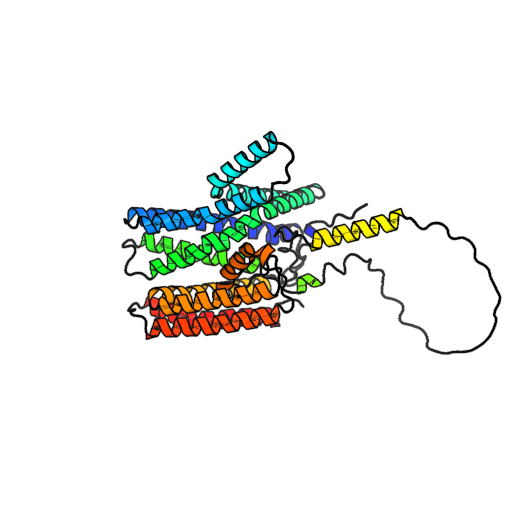.559 -18.210 1.00 92.75 123 LEU A CA 1
ATOM 995 C C . LEU A 1 123 ? 15.453 10.431 -19.228 1.00 92.75 123 LEU A C 1
ATOM 997 O O . LEU A 1 123 ? 15.729 10.320 -20.419 1.00 92.75 123 LEU A O 1
ATOM 1001 N N . THR A 1 124 ? 14.201 10.495 -18.778 1.00 92.00 124 THR A N 1
ATOM 1002 C CA . THR A 1 124 ? 13.024 10.414 -19.646 1.00 92.00 124 THR A CA 1
ATOM 1003 C C . THR A 1 124 ? 12.916 11.642 -20.550 1.00 92.00 124 THR A C 1
ATOM 1005 O O . THR A 1 124 ? 12.815 11.496 -21.766 1.00 92.00 124 THR A O 1
ATOM 1008 N N . ILE A 1 125 ? 13.028 12.852 -19.990 1.00 94.00 125 ILE A N 1
ATOM 1009 C CA . ILE A 1 125 ? 13.053 14.102 -20.770 1.00 94.00 125 ILE A CA 1
ATOM 1010 C C . ILE A 1 125 ? 14.256 14.095 -21.720 1.00 94.00 125 ILE A C 1
ATOM 1012 O O . ILE A 1 125 ? 14.125 14.371 -22.911 1.00 94.00 125 ILE A O 1
ATOM 1016 N N . GLY A 1 126 ? 15.424 13.693 -21.216 1.00 91.81 126 GLY A N 1
ATOM 1017 C CA . GLY A 1 126 ? 16.633 13.562 -22.015 1.00 91.81 126 GLY A CA 1
ATOM 1018 C C . GLY A 1 126 ? 16.501 12.556 -23.161 1.00 91.81 126 GLY A C 1
ATOM 1019 O O . GLY A 1 126 ? 17.120 12.774 -24.197 1.00 91.81 126 GLY A O 1
ATOM 1020 N N . ALA A 1 127 ? 15.731 11.479 -22.999 1.00 91.19 127 ALA A N 1
ATOM 1021 C CA . ALA A 1 127 ? 15.463 10.501 -24.052 1.00 91.19 127 ALA A CA 1
ATOM 1022 C C . ALA A 1 127 ? 14.521 11.065 -25.129 1.00 91.19 127 ALA A C 1
ATOM 1024 O O . ALA A 1 127 ? 14.752 10.835 -26.314 1.00 91.19 127 ALA A O 1
ATOM 1025 N N . MET A 1 128 ? 13.515 11.859 -24.742 1.00 91.19 128 MET A N 1
ATOM 1026 C CA . MET A 1 128 ? 12.605 12.533 -25.683 1.00 91.19 128 MET A CA 1
ATOM 1027 C C . MET A 1 128 ? 13.314 13.584 -26.549 1.00 91.19 128 MET A C 1
ATOM 1029 O O . MET A 1 128 ? 12.925 13.804 -27.695 1.00 91.19 128 MET A O 1
ATOM 1033 N N . SER A 1 129 ? 14.348 14.232 -26.006 1.00 91.00 129 SER A N 1
ATOM 1034 C CA . SER A 1 129 ? 15.148 15.247 -26.705 1.00 91.00 129 SER A CA 1
ATOM 1035 C C . SER A 1 129 ? 16.341 14.682 -27.481 1.00 91.00 129 SER A C 1
ATOM 1037 O O . SER A 1 129 ? 17.098 15.451 -28.063 1.00 91.00 129 SER A O 1
ATOM 1039 N N . SER A 1 130 ? 16.582 13.371 -27.445 1.00 91.31 130 SER A N 1
ATOM 1040 C CA . SER A 1 130 ? 17.727 12.741 -28.114 1.00 91.31 130 SER A CA 1
ATOM 1041 C C . SER A 1 130 ? 17.281 11.832 -29.247 1.00 91.31 130 SER A C 1
ATOM 1043 O O . SER A 1 130 ? 16.185 11.271 -29.218 1.00 91.31 130 SER A O 1
ATOM 1045 N N . GLU A 1 131 ? 18.152 11.675 -30.234 1.00 89.81 131 GLU A N 1
ATOM 1046 C CA . GLU A 1 131 ? 18.010 10.707 -31.319 1.00 89.81 131 GLU A CA 1
ATOM 1047 C C . GLU A 1 131 ? 18.787 9.422 -30.996 1.00 89.81 131 GLU A C 1
ATOM 1049 O O . GLU A 1 131 ? 19.568 9.364 -30.035 1.00 89.81 131 GLU A O 1
ATOM 1054 N N . ASP A 1 132 ? 18.539 8.366 -31.764 1.00 84.69 132 ASP A N 1
ATOM 1055 C CA . ASP A 1 132 ? 19.283 7.114 -31.637 1.00 84.69 132 ASP A CA 1
ATOM 1056 C C . ASP A 1 132 ? 20.727 7.315 -32.127 1.00 84.69 132 ASP A C 1
ATOM 1058 O O . ASP A 1 132 ? 20.939 8.010 -33.122 1.00 84.69 132 ASP A O 1
ATOM 1062 N N . PRO A 1 133 ? 21.749 6.755 -31.446 1.00 86.69 133 PRO A N 1
ATOM 1063 C CA . PRO A 1 133 ? 21.697 5.749 -30.373 1.00 86.69 133 PRO A CA 1
ATOM 1064 C C . PRO A 1 133 ? 21.623 6.306 -28.934 1.00 86.69 133 PRO A C 1
ATOM 1066 O O . PRO A 1 133 ? 21.449 5.539 -27.985 1.00 86.69 133 PRO A O 1
ATOM 1069 N N . ALA A 1 134 ? 21.758 7.622 -28.740 1.00 88.56 134 ALA A N 1
ATOM 1070 C CA . ALA A 1 134 ? 21.834 8.237 -27.408 1.00 88.56 134 ALA A CA 1
ATOM 1071 C C . ALA A 1 134 ? 20.527 8.094 -26.603 1.00 88.56 134 ALA A C 1
ATOM 1073 O O . ALA A 1 134 ? 20.548 8.011 -25.372 1.00 88.56 134 ALA A O 1
ATOM 1074 N N . ARG A 1 135 ? 19.377 8.052 -27.286 1.00 89.31 135 ARG A N 1
ATOM 1075 C CA . ARG A 1 135 ? 18.070 7.775 -26.672 1.00 89.31 135 ARG A CA 1
ATOM 1076 C C . ARG A 1 135 ? 18.028 6.395 -26.021 1.00 89.31 135 ARG A C 1
ATOM 1078 O O . ARG A 1 135 ? 17.681 6.293 -24.845 1.00 89.31 135 ARG A O 1
ATOM 1085 N N . GLU A 1 136 ? 18.394 5.357 -26.766 1.00 86.38 136 GLU A N 1
ATOM 1086 C CA . GLU A 1 136 ? 18.388 3.974 -26.286 1.00 86.38 136 GLU A CA 1
ATOM 1087 C C . GLU A 1 136 ? 19.307 3.805 -25.065 1.00 86.38 136 GLU A C 1
ATOM 1089 O O . GLU A 1 136 ? 18.914 3.188 -24.079 1.00 86.38 136 GLU A O 1
ATOM 1094 N N . GLU A 1 137 ? 20.485 4.436 -25.053 1.00 88.38 137 GLU A N 1
ATOM 1095 C CA . GLU A 1 137 ? 21.374 4.425 -23.882 1.00 88.38 137 GLU A CA 1
ATOM 1096 C C . GLU A 1 137 ? 20.695 5.001 -22.625 1.00 88.38 137 GLU A C 1
ATOM 1098 O O . GLU A 1 137 ? 20.751 4.404 -21.542 1.00 88.38 137 GLU A O 1
ATOM 1103 N N . LYS A 1 138 ? 20.001 6.139 -22.762 1.00 88.81 138 LYS A N 1
ATOM 1104 C CA . LYS A 1 138 ? 19.257 6.765 -21.659 1.00 88.81 138 LYS A CA 1
ATOM 1105 C C . LYS A 1 138 ? 18.094 5.894 -21.187 1.00 88.81 138 LYS A C 1
ATOM 1107 O O . LYS A 1 138 ? 17.900 5.766 -19.978 1.00 88.81 138 LYS A O 1
ATOM 1112 N N . LEU A 1 139 ? 17.361 5.262 -22.105 1.00 85.50 139 LEU A N 1
ATOM 1113 C CA . LEU A 1 139 ? 16.268 4.341 -21.772 1.00 85.50 139 LEU A CA 1
ATOM 1114 C C . LEU A 1 139 ? 16.776 3.081 -21.057 1.00 85.50 139 LEU A C 1
ATOM 1116 O O . LEU A 1 139 ? 16.185 2.641 -20.073 1.00 85.50 139 LEU A O 1
ATOM 1120 N N . GLN A 1 140 ? 17.920 2.538 -21.469 1.00 85.25 140 GLN A N 1
ATOM 1121 C CA . GLN A 1 140 ? 18.559 1.416 -20.779 1.00 85.25 140 GLN A CA 1
ATOM 1122 C C . GLN A 1 140 ? 18.998 1.802 -19.362 1.00 85.25 140 GLN A C 1
ATOM 1124 O O . GLN A 1 140 ? 18.817 1.027 -18.419 1.00 85.25 140 GLN A O 1
ATOM 1129 N N . LYS A 1 141 ? 19.538 3.014 -19.178 1.00 87.69 141 LYS A N 1
ATOM 1130 C CA . LYS A 1 141 ? 19.875 3.538 -17.847 1.00 87.69 141 LYS A CA 1
ATOM 1131 C C . LYS A 1 141 ? 18.628 3.727 -16.976 1.00 87.69 141 LYS A C 1
ATOM 1133 O O . LYS A 1 141 ? 18.650 3.346 -15.809 1.00 87.69 141 LYS A O 1
ATOM 1138 N N . LEU A 1 142 ? 17.538 4.236 -17.550 1.00 86.69 142 LEU A N 1
ATOM 1139 C CA . LEU A 1 142 ? 16.243 4.386 -16.882 1.00 86.69 142 LEU A CA 1
ATOM 1140 C C . LEU A 1 142 ? 15.709 3.043 -16.357 1.00 86.69 142 LEU A C 1
ATOM 1142 O O . LEU A 1 142 ? 15.273 2.958 -15.211 1.00 86.69 142 LEU A O 1
ATOM 1146 N N . ILE A 1 143 ? 15.784 1.980 -17.162 1.00 83.19 143 ILE A N 1
ATOM 1147 C CA . ILE A 1 143 ? 15.332 0.636 -16.761 1.00 83.19 143 ILE A CA 1
ATOM 1148 C C . ILE A 1 143 ? 16.135 0.098 -15.578 1.00 83.19 143 ILE A C 1
ATOM 1150 O O . ILE A 1 143 ? 15.565 -0.540 -14.692 1.00 83.19 143 ILE A O 1
ATOM 1154 N N . ARG A 1 144 ? 17.451 0.346 -15.547 1.00 83.69 144 ARG A N 1
ATOM 1155 C CA . ARG A 1 144 ? 18.301 -0.080 -14.426 1.00 83.69 144 ARG A CA 1
ATOM 1156 C C . ARG A 1 144 ? 17.873 0.582 -13.120 1.00 83.69 144 ARG A C 1
ATOM 1158 O O . ARG A 1 144 ? 17.652 -0.134 -12.152 1.00 83.69 144 ARG A O 1
ATOM 1165 N N . ILE A 1 145 ? 17.665 1.900 -13.133 1.00 84.31 145 ILE A N 1
ATOM 1166 C CA . ILE A 1 145 ? 17.205 2.648 -11.952 1.00 84.31 145 ILE A CA 1
ATOM 1167 C C . ILE A 1 145 ? 15.844 2.126 -11.481 1.00 84.31 145 ILE A C 1
ATOM 1169 O O . ILE A 1 145 ? 15.683 1.804 -10.307 1.00 84.31 145 ILE A O 1
ATOM 1173 N N . LYS A 1 146 ? 14.885 1.947 -12.402 1.00 81.69 146 LYS A N 1
ATOM 1174 C CA . LYS A 1 146 ? 13.560 1.393 -12.072 1.00 81.69 146 LYS A CA 1
ATOM 1175 C C . LYS A 1 146 ? 13.654 0.036 -11.380 1.00 81.69 146 LYS A C 1
ATOM 1177 O O . LYS A 1 146 ? 12.936 -0.218 -10.420 1.00 81.69 146 LYS A O 1
ATOM 1182 N N . LYS A 1 147 ? 14.544 -0.834 -11.860 1.00 77.06 147 LYS A N 1
ATOM 1183 C CA . LYS A 1 147 ? 14.770 -2.164 -11.287 1.00 77.06 147 LYS A CA 1
ATOM 1184 C C . LYS A 1 147 ? 15.374 -2.096 -9.883 1.00 77.06 147 LYS A C 1
ATOM 1186 O O . LYS A 1 147 ? 14.995 -2.893 -9.032 1.00 77.06 147 LYS A O 1
ATOM 1191 N N . GLU A 1 148 ? 16.283 -1.158 -9.640 1.00 79.00 148 GLU A N 1
ATOM 1192 C CA . GLU A 1 148 ? 16.890 -0.951 -8.320 1.00 79.00 148 GLU A CA 1
ATOM 1193 C C . GLU A 1 148 ? 15.844 -0.516 -7.284 1.00 79.00 148 GLU A C 1
ATOM 1195 O O . GLU A 1 148 ? 15.793 -1.082 -6.195 1.00 79.00 148 GLU A O 1
ATOM 1200 N N . ILE A 1 149 ? 14.944 0.407 -7.637 1.00 83.00 149 ILE A N 1
ATOM 1201 C CA . ILE A 1 149 ? 13.931 0.922 -6.697 1.00 83.00 149 ILE A CA 1
ATOM 1202 C C . ILE A 1 149 ? 12.670 0.052 -6.582 1.00 83.00 149 ILE A C 1
ATOM 1204 O O . ILE A 1 149 ? 11.862 0.252 -5.675 1.00 83.00 149 ILE A O 1
ATOM 1208 N N . GLN A 1 150 ? 12.463 -0.900 -7.495 1.00 82.75 150 GLN A N 1
ATOM 1209 C CA . GLN A 1 150 ? 11.229 -1.686 -7.591 1.00 82.75 150 GLN A CA 1
ATOM 1210 C C . GLN A 1 150 ? 10.925 -2.487 -6.316 1.00 82.75 150 GLN A C 1
ATOM 1212 O O . GLN A 1 150 ? 9.768 -2.562 -5.890 1.00 82.75 150 GLN A O 1
ATOM 1217 N N . VAL A 1 151 ? 11.954 -3.081 -5.703 1.00 82.19 151 VAL A N 1
ATOM 1218 C CA . VAL A 1 151 ? 11.808 -3.849 -4.456 1.00 82.19 151 VAL A CA 1
ATOM 1219 C C . VAL A 1 151 ? 11.352 -2.931 -3.328 1.00 82.19 151 VAL A C 1
ATOM 1221 O O . VAL A 1 151 ? 10.372 -3.235 -2.647 1.00 82.19 151 VAL A O 1
ATOM 1224 N N . TYR A 1 152 ? 11.985 -1.765 -3.191 1.00 87.44 152 TYR A N 1
ATOM 1225 C CA . TYR A 1 152 ? 11.568 -0.762 -2.220 1.00 87.44 152 TYR A CA 1
ATOM 1226 C C . TYR A 1 152 ? 10.122 -0.312 -2.457 1.00 87.44 152 TYR A C 1
ATOM 1228 O O . TYR A 1 152 ? 9.339 -0.290 -1.515 1.00 87.44 152 TYR A O 1
ATOM 1236 N N . GLN A 1 153 ? 9.732 0.011 -3.695 1.00 88.44 153 GLN A N 1
ATOM 1237 C CA . GLN A 1 153 ? 8.363 0.448 -4.011 1.00 88.44 153 GLN A CA 1
ATOM 1238 C C . GLN A 1 153 ? 7.316 -0.610 -3.645 1.00 88.44 153 GLN A C 1
ATOM 1240 O O . GLN A 1 153 ? 6.244 -0.279 -3.135 1.00 88.44 153 GLN A O 1
ATOM 1245 N N . PHE A 1 154 ? 7.643 -1.886 -3.854 1.00 87.81 154 PHE A N 1
ATOM 1246 C CA . PHE A 1 154 ? 6.802 -3.001 -3.439 1.00 87.81 154 PHE A CA 1
ATOM 1247 C C . PHE A 1 154 ? 6.672 -3.098 -1.917 1.00 87.81 154 PHE A C 1
ATOM 1249 O O . PHE A 1 154 ? 5.558 -3.140 -1.393 1.00 87.81 154 PHE A O 1
ATOM 1256 N N . LEU A 1 155 ? 7.794 -3.076 -1.193 1.00 90.94 155 LEU A N 1
ATOM 1257 C CA . LEU A 1 155 ? 7.788 -3.089 0.271 1.00 90.94 155 LEU A CA 1
ATOM 1258 C C . LEU A 1 155 ? 7.081 -1.850 0.835 1.00 90.94 155 LEU A C 1
ATOM 1260 O O . LEU A 1 155 ? 6.344 -1.954 1.808 1.00 90.94 155 LEU A O 1
ATOM 1264 N N . HIS A 1 156 ? 7.239 -0.689 0.204 1.00 93.62 156 HIS A N 1
ATOM 1265 C CA . HIS A 1 156 ? 6.580 0.555 0.581 1.00 93.62 156 HIS A CA 1
ATOM 1266 C C . HIS A 1 156 ? 5.053 0.435 0.507 1.00 93.62 156 HIS A C 1
ATOM 1268 O O . HIS A 1 156 ? 4.372 0.802 1.465 1.00 93.62 156 HIS A O 1
ATOM 1274 N N . ALA A 1 157 ? 4.523 -0.152 -0.571 1.00 93.38 157 ALA A N 1
ATOM 1275 C CA . ALA A 1 157 ? 3.084 -0.340 -0.750 1.00 93.38 157 ALA A CA 1
ATOM 1276 C C . ALA A 1 157 ? 2.448 -1.208 0.356 1.00 93.38 157 ALA A C 1
ATOM 1278 O O . ALA A 1 157 ? 1.361 -0.907 0.853 1.00 93.38 157 ALA A O 1
ATOM 1279 N N . PHE A 1 158 ? 3.127 -2.280 0.774 1.00 94.69 158 PHE A N 1
ATOM 1280 C CA . PHE A 1 158 ? 2.534 -3.270 1.679 1.00 94.69 158 PHE A CA 1
ATOM 1281 C C . PHE A 1 158 ? 2.997 -3.169 3.130 1.00 94.69 158 PHE A C 1
ATOM 1283 O O . PHE A 1 158 ? 2.254 -3.568 4.014 1.00 94.69 158 PHE A O 1
ATOM 1290 N N . LEU A 1 159 ? 4.186 -2.638 3.408 1.00 95.00 159 LEU A N 1
ATOM 1291 C CA . LEU A 1 159 ? 4.747 -2.573 4.765 1.00 95.00 159 LEU A CA 1
ATOM 1292 C C . LEU A 1 159 ? 4.773 -1.167 5.353 1.00 95.00 159 LEU A C 1
ATOM 1294 O O . LEU A 1 159 ? 4.902 -1.036 6.567 1.00 95.00 159 LEU A O 1
ATOM 1298 N N . HIS A 1 160 ? 4.614 -0.134 4.523 1.00 95.75 160 HIS A N 1
ATOM 1299 C CA . HIS A 1 160 ? 4.399 1.228 4.997 1.00 95.75 160 HIS A CA 1
ATOM 1300 C C . HIS A 1 160 ? 2.953 1.661 4.778 1.00 95.75 160 HIS A C 1
ATOM 1302 O O . HIS A 1 160 ? 2.211 1.841 5.743 1.00 95.75 160 HIS A O 1
ATOM 1308 N N . THR A 1 161 ? 2.526 1.794 3.522 1.00 97.38 161 THR A N 1
ATOM 1309 C CA . THR A 1 161 ? 1.267 2.482 3.230 1.00 97.38 161 THR A CA 1
ATOM 1310 C C . THR A 1 161 ? 0.047 1.696 3.686 1.00 97.38 161 THR A C 1
ATOM 1312 O O . THR A 1 161 ? -0.832 2.264 4.324 1.00 97.38 161 THR A O 1
ATOM 1315 N N . LEU A 1 162 ? -0.014 0.387 3.448 1.00 96.38 162 LEU A N 1
ATOM 1316 C CA . LEU A 1 162 ? -1.156 -0.416 3.886 1.00 96.38 162 LEU A CA 1
ATOM 1317 C C . LEU A 1 162 ? -1.338 -0.416 5.427 1.00 96.38 162 LEU A C 1
ATOM 1319 O O . LEU A 1 162 ? -2.439 -0.095 5.883 1.00 96.38 162 LEU A O 1
ATOM 1323 N N . PRO A 1 163 ? -0.305 -0.676 6.258 1.00 97.06 163 PRO A N 1
ATOM 1324 C CA . PRO A 1 163 ? -0.404 -0.513 7.709 1.00 97.06 163 PRO A CA 1
ATOM 1325 C C . PRO A 1 163 ? -0.805 0.898 8.147 1.00 97.06 163 PRO A C 1
ATOM 1327 O O . PRO A 1 163 ? -1.609 1.028 9.072 1.00 97.06 163 PRO A O 1
ATOM 1330 N N . GLN A 1 164 ? -0.308 1.946 7.476 1.00 96.94 164 GLN A N 1
ATOM 1331 C CA . GLN A 1 164 ? -0.740 3.320 7.751 1.00 96.94 164 GLN A CA 1
ATOM 1332 C C . GLN A 1 164 ? -2.226 3.517 7.470 1.00 96.94 164 GLN A C 1
ATOM 1334 O O . GLN A 1 164 ? -2.928 4.049 8.324 1.00 96.94 164 GLN A O 1
ATOM 1339 N N . ALA A 1 165 ? -2.741 3.034 6.337 1.00 97.44 165 ALA A N 1
ATOM 1340 C CA . ALA A 1 165 ? -4.164 3.130 6.020 1.00 97.44 165 ALA A CA 1
ATOM 1341 C C . ALA A 1 165 ? -5.031 2.479 7.113 1.00 97.44 165 ALA A C 1
ATOM 1343 O O . ALA A 1 165 ? -5.998 3.076 7.591 1.00 97.44 165 ALA A O 1
ATOM 1344 N N . LEU A 1 166 ? -4.650 1.279 7.564 1.00 96.69 166 LEU A N 1
ATOM 1345 C CA . LEU A 1 166 ? -5.353 0.572 8.636 1.00 96.69 166 LEU A CA 1
ATOM 1346 C C . LEU A 1 166 ? -5.307 1.349 9.956 1.00 96.69 166 LEU A C 1
ATOM 1348 O O . LEU A 1 166 ? -6.344 1.543 10.595 1.00 96.69 166 LEU A O 1
ATOM 1352 N N . LEU A 1 167 ? -4.120 1.818 10.354 1.00 95.69 167 LEU A N 1
ATOM 1353 C CA . LEU A 1 167 ? -3.921 2.552 11.600 1.00 95.69 167 LEU A CA 1
ATOM 1354 C C . LEU A 1 167 ? -4.663 3.891 11.590 1.00 95.69 167 LEU A C 1
ATOM 1356 O O . LEU A 1 167 ? -5.379 4.194 12.543 1.00 95.69 167 LEU A O 1
ATOM 1360 N N . GLN A 1 168 ? -4.537 4.683 10.524 1.00 95.19 168 GLN A N 1
ATOM 1361 C CA . GLN A 1 168 ? -5.173 5.995 10.456 1.00 95.19 168 GLN A CA 1
ATOM 1362 C C . GLN A 1 168 ? -6.691 5.893 10.410 1.00 95.19 168 GLN A C 1
ATOM 1364 O O . GLN A 1 168 ? -7.359 6.661 11.104 1.00 95.19 168 GLN A O 1
ATOM 1369 N N . LEU A 1 169 ? -7.256 4.911 9.698 1.00 94.25 169 LEU A N 1
ATOM 1370 C CA . LEU A 1 169 ? -8.693 4.671 9.777 1.00 94.25 169 LEU A CA 1
ATOM 1371 C C . LEU A 1 169 ? -9.099 4.232 11.189 1.00 94.25 169 LEU A C 1
ATOM 1373 O O . LEU A 1 169 ? -10.044 4.787 11.741 1.00 94.25 169 LEU A O 1
ATOM 1377 N N . TYR A 1 170 ? -8.365 3.307 11.816 1.00 93.12 170 TYR A N 1
ATOM 1378 C CA . TYR A 1 170 ? -8.669 2.851 13.176 1.00 93.12 170 TYR A CA 1
ATOM 1379 C C . TYR A 1 170 ? -8.682 4.014 14.176 1.00 93.12 170 TYR A C 1
ATOM 1381 O O . TYR A 1 170 ? -9.569 4.102 15.031 1.00 93.12 170 TYR A O 1
ATOM 1389 N N . LEU A 1 171 ? -7.723 4.935 14.046 1.00 91.38 171 LEU A N 1
ATOM 1390 C CA . LEU A 1 171 ? -7.665 6.143 14.855 1.00 91.38 171 LEU A CA 1
ATOM 1391 C C . LEU A 1 171 ? -8.812 7.096 14.533 1.00 91.38 171 LEU A C 1
ATOM 1393 O O . LEU A 1 171 ? -9.402 7.610 15.473 1.00 91.38 171 LEU A O 1
ATOM 1397 N N . LEU A 1 172 ? -9.174 7.307 13.266 1.00 90.06 172 LEU A N 1
ATOM 1398 C CA . LEU A 1 172 ? -10.304 8.162 12.879 1.00 90.06 172 LEU A CA 1
ATOM 1399 C C . LEU A 1 172 ? -11.654 7.656 13.416 1.00 90.06 172 LEU A C 1
ATOM 1401 O O . LEU A 1 172 ? -12.537 8.468 13.695 1.00 90.06 172 LEU A O 1
ATOM 1405 N N . LEU A 1 173 ? -11.813 6.338 13.586 1.00 87.81 173 LEU A N 1
ATOM 1406 C CA . LEU A 1 173 ? -13.019 5.735 14.169 1.00 87.81 173 LEU A CA 1
ATOM 1407 C C . LEU A 1 173 ? -13.087 5.849 15.697 1.00 87.81 173 LEU A C 1
ATOM 1409 O O . LEU A 1 173 ? -14.147 5.628 16.292 1.00 87.81 173 LEU A O 1
ATOM 1413 N N . ASP A 1 174 ? -11.975 6.164 16.360 1.00 80.62 174 ASP A N 1
ATOM 1414 C CA . ASP A 1 174 ? -11.973 6.352 17.803 1.00 80.62 174 ASP A CA 1
ATOM 1415 C C . ASP A 1 174 ? -12.649 7.678 18.191 1.00 80.62 174 ASP A C 1
ATOM 1417 O O . ASP A 1 174 ? -12.546 8.698 17.503 1.00 80.62 174 ASP A O 1
ATOM 1421 N N . LYS A 1 175 ? -13.354 7.684 19.330 1.00 63.50 175 LYS A N 1
ATOM 1422 C CA . LYS A 1 175 ? -13.914 8.922 19.908 1.00 63.50 175 LYS A CA 1
ATOM 1423 C C . LYS A 1 175 ? -12.794 9.962 20.028 1.00 63.50 175 LYS A C 1
ATOM 1425 O O . LYS A 1 175 ? -11.702 9.571 20.427 1.00 63.50 175 LYS A O 1
ATOM 1430 N N . PRO A 1 176 ? -13.061 11.253 19.726 1.00 61.12 176 PRO A N 1
ATOM 1431 C CA . PRO A 1 176 ? -12.100 12.235 19.208 1.00 61.12 176 PRO A CA 1
ATOM 1432 C C . PRO A 1 176 ? -10.667 11.977 19.667 1.00 61.12 176 PRO A C 1
ATOM 1434 O O . PRO A 1 176 ? -10.197 12.513 20.671 1.00 61.12 176 PRO A O 1
ATOM 1437 N N . THR A 1 177 ? -9.990 11.114 18.916 1.00 54.72 177 THR A N 1
ATOM 1438 C CA . THR A 1 177 ? -8.610 10.695 19.158 1.00 54.72 177 THR A CA 1
ATOM 1439 C C . THR A 1 177 ? -7.716 11.916 19.070 1.00 54.72 177 THR A C 1
ATOM 1441 O O . THR A 1 177 ? -6.848 12.088 19.918 1.00 54.72 177 THR A O 1
ATOM 1444 N N . SER A 1 178 ? -8.006 12.796 18.121 1.00 57.56 178 SER A N 1
ATOM 1445 C CA . SER A 1 178 ? -7.569 14.176 18.158 1.00 57.56 178 SER A CA 1
ATOM 1446 C C . SER A 1 178 ? -8.747 15.096 18.457 1.00 57.56 178 SER A C 1
ATOM 1448 O O . SER A 1 178 ? -9.852 14.947 17.918 1.00 57.56 178 SER A O 1
ATOM 1450 N N . LYS A 1 179 ? -8.499 16.096 19.303 1.00 65.00 179 LYS A N 1
ATOM 1451 C CA . LYS A 1 179 ? -9.403 17.246 19.456 1.00 65.00 179 LYS A CA 1
ATOM 1452 C C . LYS A 1 179 ? -9.252 18.227 18.288 1.00 65.00 179 LYS A C 1
ATOM 1454 O O . LYS A 1 179 ? -10.162 19.004 18.022 1.00 65.00 179 LYS A O 1
ATOM 1459 N N . SER A 1 180 ? -8.113 18.193 17.589 1.00 83.56 180 SER A N 1
ATOM 1460 C CA . SER A 1 180 ? -7.798 19.125 16.509 1.00 83.56 180 SER A CA 1
ATOM 1461 C C . SER A 1 180 ? -8.339 18.646 15.160 1.00 83.56 180 SER A C 1
ATOM 1463 O O . SER A 1 180 ? -8.020 17.539 14.711 1.00 83.56 180 SER A O 1
ATOM 1465 N N . ALA A 1 181 ? -9.098 19.517 14.488 1.00 87.25 181 ALA A N 1
ATOM 1466 C CA . ALA A 1 181 ? -9.583 19.310 13.121 1.00 87.25 181 ALA A CA 1
ATOM 1467 C C . ALA A 1 181 ? -8.435 19.068 12.130 1.00 87.25 181 ALA A C 1
ATOM 1469 O O . ALA A 1 181 ? -8.541 18.225 11.245 1.00 87.25 181 ALA A O 1
ATOM 1470 N N . TRP A 1 182 ? -7.302 19.739 12.331 1.00 89.50 182 TRP A N 1
ATOM 1471 C CA . TRP A 1 182 ? -6.134 19.577 11.477 1.00 89.50 182 TRP A CA 1
ATOM 1472 C C . TRP A 1 182 ? -5.495 18.189 11.579 1.00 89.50 182 TRP A C 1
ATOM 1474 O O . TRP A 1 182 ? -5.050 17.653 10.572 1.00 89.50 182 TRP A O 1
ATOM 1484 N N . THR A 1 183 ? -5.464 17.575 12.766 1.00 91.44 183 THR A N 1
ATOM 1485 C CA . THR A 1 183 ? -4.941 16.205 12.913 1.00 91.44 183 THR A CA 1
ATOM 1486 C C . THR A 1 183 ? -5.811 15.230 12.124 1.00 91.44 183 THR A C 1
ATOM 1488 O O . THR A 1 183 ? -5.280 14.411 11.384 1.00 91.44 183 THR A O 1
ATOM 1491 N N . ARG A 1 184 ? -7.141 15.396 12.176 1.00 90.12 184 ARG A N 1
ATOM 1492 C CA . ARG A 1 184 ? -8.074 14.593 11.371 1.00 90.12 184 ARG A CA 1
ATO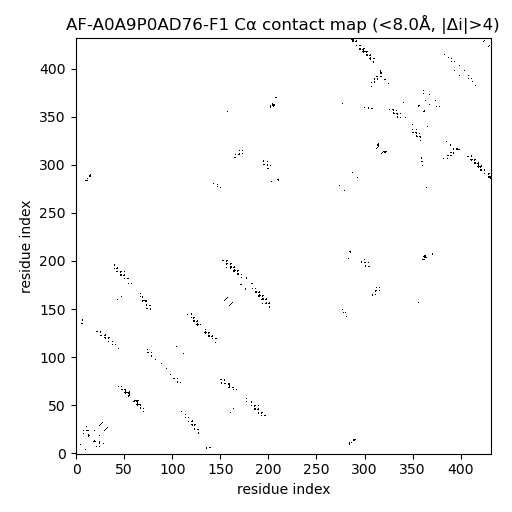M 1493 C C . ARG A 1 184 ? -7.871 14.800 9.877 1.00 90.12 184 ARG A C 1
ATOM 1495 O O . ARG A 1 184 ? -7.868 13.829 9.136 1.00 90.12 184 ARG A O 1
ATOM 1502 N N . PHE A 1 185 ? -7.684 16.047 9.446 1.00 93.31 185 PHE A N 1
ATOM 1503 C CA . PHE A 1 185 ? -7.398 16.362 8.048 1.00 93.31 185 PHE A CA 1
ATOM 1504 C C . PHE A 1 185 ? -6.162 15.600 7.554 1.00 93.31 185 PHE A C 1
ATOM 1506 O O . PHE A 1 185 ? -6.253 14.863 6.578 1.00 93.31 185 PHE A O 1
ATOM 1513 N N . PHE A 1 186 ? -5.042 15.681 8.279 1.00 95.50 186 PHE A N 1
ATOM 1514 C CA . PHE A 1 186 ? -3.823 14.967 7.895 1.00 95.50 186 PHE A CA 1
ATOM 1515 C C . PHE A 1 186 ? -3.965 13.441 7.971 1.00 95.50 186 PHE A C 1
ATOM 1517 O O . PHE A 1 186 ? -3.404 12.753 7.126 1.00 95.50 186 PHE A O 1
ATOM 1524 N N . GLN A 1 187 ? -4.756 12.904 8.906 1.00 95.00 187 GLN A N 1
ATOM 1525 C CA . GLN A 1 187 ? -5.077 11.471 8.945 1.00 95.00 187 GLN A CA 1
ATOM 1526 C C . GLN A 1 187 ? -5.888 11.021 7.725 1.00 95.00 187 GLN A C 1
ATOM 1528 O O . GLN A 1 187 ? -5.623 9.953 7.184 1.00 95.00 187 GLN A O 1
ATOM 1533 N N . ILE A 1 188 ? -6.846 11.831 7.261 1.00 94.56 188 ILE A N 1
ATOM 1534 C CA . ILE A 1 188 ? -7.623 11.547 6.045 1.00 94.56 188 ILE A CA 1
ATOM 1535 C C . ILE A 1 188 ? -6.724 11.626 4.807 1.00 94.56 188 ILE A C 1
ATOM 1537 O O . ILE A 1 188 ? -6.814 10.764 3.932 1.00 94.56 188 ILE A O 1
ATOM 1541 N N . CYS A 1 189 ? -5.842 12.626 4.732 1.00 96.81 189 CYS A N 1
ATOM 1542 C CA . CYS A 1 189 ? -4.874 12.754 3.646 1.00 96.81 189 CYS A CA 1
ATOM 1543 C C . CYS A 1 189 ? -3.919 11.554 3.600 1.00 96.81 189 CYS A C 1
ATOM 1545 O O . CYS A 1 189 ? -3.786 10.944 2.542 1.00 96.81 189 CYS A O 1
ATOM 1547 N N . SER A 1 190 ? -3.344 11.175 4.748 1.00 97.00 190 SER A N 1
ATOM 1548 C CA . SER A 1 190 ? -2.520 9.970 4.913 1.00 97.00 190 SER A CA 1
ATOM 1549 C C . SER A 1 190 ? -3.275 8.727 4.432 1.00 97.00 190 SER A C 1
ATOM 1551 O O . SER A 1 190 ? -2.864 8.124 3.442 1.00 97.00 190 SER A O 1
ATOM 1553 N N . LEU A 1 191 ? -4.456 8.444 4.999 1.00 97.06 191 LEU A N 1
ATOM 1554 C CA . LEU A 1 191 ? -5.320 7.325 4.603 1.00 97.06 191 LEU A CA 1
ATOM 1555 C C . LEU A 1 191 ? -5.558 7.278 3.086 1.00 97.06 191 LEU A C 1
ATOM 1557 O O . LEU A 1 191 ? -5.405 6.229 2.462 1.00 97.06 191 LEU A O 1
ATOM 1561 N N . SER A 1 192 ? -5.904 8.418 2.485 1.00 97.06 192 SER A N 1
ATOM 1562 C CA . SER A 1 192 ? -6.193 8.514 1.051 1.00 97.06 192 SER A CA 1
ATOM 1563 C C . SER A 1 192 ? -4.958 8.194 0.209 1.00 97.06 192 SER A C 1
ATOM 1565 O O . SER A 1 192 ? -5.023 7.363 -0.697 1.00 97.06 192 SER A O 1
ATOM 1567 N N . THR A 1 193 ? -3.809 8.803 0.525 1.00 97.69 193 THR A N 1
ATOM 1568 C CA . THR A 1 193 ? -2.553 8.535 -0.193 1.00 97.69 193 THR A CA 1
ATOM 1569 C C . THR A 1 193 ? -2.091 7.093 -0.029 1.00 97.69 193 THR A C 1
ATOM 1571 O O . THR A 1 193 ? -1.669 6.467 -1.001 1.00 97.69 193 THR A O 1
ATOM 1574 N N . SER A 1 194 ? -2.241 6.530 1.169 1.00 97.81 194 SER A N 1
ATOM 1575 C CA . SER A 1 194 ? -1.860 5.158 1.462 1.00 97.81 194 SER A CA 1
ATOM 1576 C C . SER A 1 194 ? -2.668 4.143 0.652 1.00 97.81 194 SER A C 1
ATOM 1578 O O . SER A 1 194 ? -2.105 3.180 0.129 1.00 97.81 194 SER A O 1
ATOM 1580 N N . ILE A 1 195 ? -3.975 4.370 0.498 1.00 97.75 195 ILE A N 1
ATOM 1581 C CA . ILE A 1 195 ? -4.851 3.528 -0.324 1.00 97.75 195 ILE A CA 1
ATOM 1582 C C . ILE A 1 195 ? -4.454 3.607 -1.805 1.00 97.75 195 ILE A C 1
ATOM 1584 O O . ILE A 1 195 ? -4.342 2.568 -2.459 1.00 97.75 195 ILE A O 1
ATOM 1588 N N . LEU A 1 196 ? -4.188 4.809 -2.331 1.00 97.44 196 LEU A N 1
ATOM 1589 C CA . LEU A 1 196 ? -3.778 4.992 -3.730 1.00 97.44 196 LEU A CA 1
ATOM 1590 C C . LEU A 1 196 ? -2.469 4.256 -4.045 1.00 97.44 196 LEU A C 1
ATOM 1592 O O . LEU A 1 196 ? -2.389 3.563 -5.059 1.00 97.44 196 LEU A O 1
ATOM 1596 N N . ILE A 1 197 ? -1.467 4.358 -3.165 1.00 95.94 197 ILE A N 1
ATOM 1597 C CA . ILE A 1 197 ? -0.169 3.687 -3.338 1.00 95.94 197 ILE A CA 1
ATOM 1598 C C . ILE A 1 197 ? -0.311 2.169 -3.213 1.00 95.94 197 ILE A C 1
ATOM 1600 O O . ILE A 1 197 ? 0.233 1.439 -4.040 1.00 95.94 197 ILE A O 1
ATOM 1604 N N . THR A 1 198 ? -1.077 1.687 -2.231 1.00 95.62 198 THR A N 1
ATOM 1605 C CA . THR A 1 198 ? -1.333 0.246 -2.062 1.00 95.62 198 THR A CA 1
ATOM 1606 C C . THR A 1 198 ? -2.024 -0.332 -3.298 1.00 95.62 198 THR A C 1
ATOM 1608 O O . THR A 1 198 ? -1.639 -1.393 -3.784 1.00 95.62 198 THR A O 1
ATOM 1611 N N . THR A 1 199 ? -2.987 0.399 -3.865 1.00 95.06 199 THR A N 1
ATOM 1612 C CA . THR A 1 199 ? -3.673 0.015 -5.107 1.00 95.06 199 THR A CA 1
ATOM 1613 C C . THR A 1 199 ? -2.703 -0.078 -6.280 1.00 95.06 199 THR A C 1
ATOM 1615 O O . THR A 1 199 ? -2.708 -1.074 -7.002 1.00 95.06 199 THR A O 1
ATOM 1618 N N . SER A 1 200 ? -1.828 0.919 -6.444 1.00 90.50 200 SER A N 1
ATOM 1619 C CA . SER A 1 200 ? -0.778 0.888 -7.468 1.00 90.50 200 SER A CA 1
ATOM 1620 C C . SER A 1 200 ? 0.162 -0.305 -7.275 1.00 90.50 200 SER A C 1
ATOM 1622 O O . SER A 1 200 ? 0.544 -0.944 -8.252 1.00 90.50 200 SER A O 1
ATOM 1624 N N . GLY A 1 201 ? 0.486 -0.645 -6.023 1.00 88.62 201 GLY A N 1
ATOM 1625 C CA . GLY A 1 201 ? 1.265 -1.830 -5.670 1.00 88.62 201 GLY A CA 1
ATOM 1626 C C . GLY A 1 201 ? 0.583 -3.128 -6.101 1.00 88.62 201 GLY A C 1
ATOM 1627 O O . GLY A 1 201 ? 1.207 -3.946 -6.770 1.00 88.62 201 GLY A O 1
ATOM 1628 N N . VAL A 1 202 ? -0.705 -3.307 -5.792 1.00 89.19 202 VAL A N 1
ATOM 1629 C CA . VAL A 1 202 ? -1.460 -4.494 -6.228 1.00 89.19 202 VAL A CA 1
ATOM 1630 C C . VAL A 1 202 ? -1.519 -4.569 -7.752 1.00 89.19 202 VAL A C 1
ATOM 1632 O O . VAL A 1 202 ? -1.164 -5.600 -8.314 1.00 89.19 202 VAL A O 1
ATOM 1635 N N . GLN A 1 203 ? -1.871 -3.475 -8.436 1.00 84.44 203 GLN A N 1
ATOM 1636 C CA . GLN A 1 203 ? -1.947 -3.457 -9.898 1.00 84.44 203 GLN A CA 1
ATOM 1637 C C . GLN A 1 203 ? -0.597 -3.771 -10.561 1.00 84.44 203 GLN A C 1
ATOM 1639 O O . GLN A 1 203 ? -0.563 -4.483 -11.561 1.00 84.44 203 GLN A O 1
ATOM 1644 N N . MET A 1 204 ? 0.513 -3.264 -10.018 1.00 77.81 204 MET A N 1
ATOM 1645 C CA . MET A 1 204 ? 1.852 -3.491 -10.570 1.00 77.81 204 MET A CA 1
ATOM 1646 C C . MET A 1 204 ? 2.236 -4.977 -10.603 1.00 77.81 204 MET A C 1
ATOM 1648 O O . MET A 1 204 ? 2.953 -5.403 -11.507 1.00 77.81 204 MET A O 1
ATOM 1652 N N . TYR A 1 205 ? 1.751 -5.760 -9.637 1.00 76.56 205 TYR A N 1
ATOM 1653 C CA . TYR A 1 205 ? 2.048 -7.190 -9.496 1.00 76.56 205 TYR A CA 1
ATOM 1654 C C . TYR A 1 205 ? 0.865 -8.097 -9.829 1.00 76.56 205 TYR A C 1
ATOM 1656 O O . TYR A 1 205 ? 0.895 -9.309 -9.596 1.00 76.56 205 TYR A O 1
ATOM 1664 N N . HIS A 1 206 ? -0.176 -7.511 -10.399 1.00 70.56 206 HIS A N 1
ATOM 1665 C CA . HIS A 1 206 ? -1.323 -8.229 -10.890 1.00 70.56 206 HIS A CA 1
ATOM 1666 C C . HIS A 1 206 ? -1.008 -8.811 -12.270 1.00 70.56 206 HIS A C 1
ATOM 1668 O O . HIS A 1 206 ? -0.694 -8.080 -13.212 1.00 70.56 206 HIS A O 1
ATOM 1674 N N . ARG A 1 207 ? -1.055 -10.140 -12.395 1.00 60.16 207 ARG A N 1
ATOM 1675 C CA . ARG A 1 207 ? -0.630 -10.856 -13.602 1.00 60.16 207 ARG A CA 1
ATOM 1676 C C . ARG A 1 207 ? -1.793 -11.608 -14.236 1.00 60.16 207 ARG A C 1
ATOM 1678 O O . ARG A 1 207 ? -2.505 -12.339 -13.556 1.00 60.16 207 ARG A O 1
ATOM 1685 N N . TYR A 1 208 ? -1.908 -11.511 -15.562 1.00 51.66 208 TYR A N 1
ATOM 1686 C CA . TYR A 1 208 ? -2.705 -12.441 -16.360 1.00 51.66 208 TYR A CA 1
ATOM 1687 C C . TYR A 1 208 ? -1.869 -13.187 -17.395 1.00 51.66 208 TYR A C 1
ATOM 1689 O O . TYR A 1 208 ? -0.812 -12.746 -17.849 1.00 51.66 208 TYR A O 1
ATOM 1697 N N . GLU A 1 209 ? -2.388 -14.353 -17.772 1.00 37.97 209 GLU A N 1
ATOM 1698 C CA . GLU A 1 209 ? -1.800 -15.325 -18.693 1.00 37.97 209 GLU A CA 1
ATOM 1699 C C . GLU A 1 209 ? -1.481 -14.790 -20.104 1.00 37.97 209 GLU A C 1
ATOM 1701 O O . GLU A 1 209 ? -0.778 -15.477 -20.834 1.00 37.97 209 GLU A O 1
ATOM 1706 N N . SER A 1 210 ? -1.898 -13.578 -20.494 1.00 34.62 210 SER A N 1
ATOM 1707 C CA . SER A 1 210 ? -1.516 -12.955 -21.781 1.00 34.62 210 SER A CA 1
ATOM 1708 C C . SER A 1 210 ? -0.007 -12.684 -21.892 1.00 34.62 210 SER A C 1
ATOM 1710 O O . SER A 1 210 ? 0.544 -12.631 -22.987 1.00 34.62 210 SER A O 1
ATOM 1712 N N . GLN A 1 211 ? 0.711 -12.652 -20.766 1.00 37.59 211 GLN A N 1
ATOM 1713 C CA . GLN A 1 211 ? 2.178 -12.637 -20.733 1.00 37.59 211 GLN A CA 1
ATOM 1714 C C . GLN A 1 211 ? 2.822 -13.988 -21.114 1.00 37.59 211 GLN A C 1
ATOM 1716 O O . GLN A 1 211 ? 4.045 -14.123 -21.052 1.00 37.59 211 GLN A O 1
ATOM 1721 N N . ARG A 1 212 ? 2.026 -15.016 -21.454 1.00 40.28 212 ARG A N 1
ATOM 1722 C CA . ARG A 1 212 ? 2.516 -16.351 -21.834 1.00 40.28 212 ARG A CA 1
ATOM 1723 C C . ARG A 1 212 ? 2.822 -16.509 -23.328 1.00 40.28 212 ARG A C 1
ATOM 1725 O O . ARG A 1 212 ? 3.552 -17.437 -23.649 1.00 40.28 212 ARG A O 1
ATOM 1732 N N . VAL A 1 213 ? 2.322 -15.649 -24.223 1.00 32.25 213 VAL A N 1
ATOM 1733 C CA . VAL A 1 213 ? 2.384 -15.913 -25.682 1.00 32.25 213 VAL A CA 1
ATOM 1734 C C . VAL A 1 213 ? 3.484 -15.129 -26.412 1.00 32.25 213 VAL A C 1
ATOM 1736 O O . VAL A 1 213 ? 4.028 -15.618 -27.395 1.00 32.25 213 VAL A O 1
ATOM 1739 N N . THR A 1 214 ? 3.920 -13.969 -25.920 1.00 28.91 214 THR A N 1
ATOM 1740 C CA . THR A 1 214 ? 4.858 -13.122 -26.693 1.00 28.91 214 THR A CA 1
ATOM 1741 C C . THR A 1 214 ? 6.329 -13.546 -26.592 1.00 28.91 214 THR A C 1
ATOM 1743 O O . THR A 1 214 ? 7.152 -13.064 -27.357 1.00 28.91 214 THR A O 1
ATOM 1746 N N . ILE A 1 215 ? 6.700 -14.457 -25.685 1.00 29.61 215 ILE A N 1
ATOM 1747 C CA . ILE A 1 215 ? 8.104 -14.902 -25.541 1.00 29.61 215 ILE A CA 1
ATOM 1748 C C . ILE A 1 215 ? 8.413 -16.135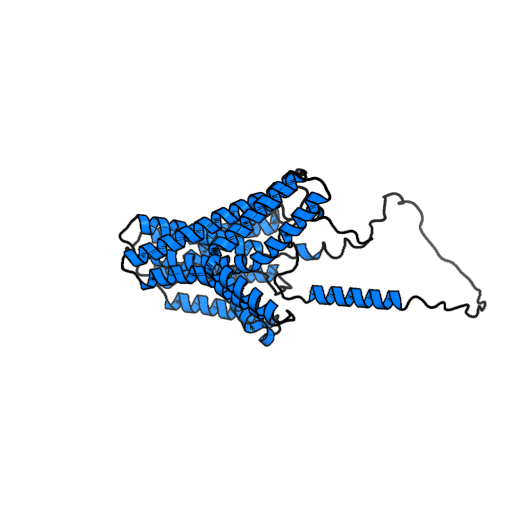 -26.414 1.00 29.61 215 ILE A C 1
ATOM 1750 O O . ILE A 1 215 ? 9.577 -16.392 -26.711 1.00 29.61 215 ILE A O 1
ATOM 1754 N N . SER A 1 216 ? 7.404 -16.885 -26.875 1.00 25.62 216 SER A N 1
ATOM 1755 C CA . SER A 1 216 ? 7.627 -18.088 -27.692 1.00 25.62 216 SER A CA 1
ATOM 1756 C C . SER A 1 216 ? 7.622 -17.853 -29.204 1.00 25.62 216 SER A C 1
ATOM 1758 O O . SER A 1 216 ? 8.091 -18.727 -29.924 1.00 25.62 216 SER A O 1
ATOM 1760 N N . THR A 1 217 ? 7.131 -16.710 -29.698 1.00 27.86 217 THR A N 1
ATOM 1761 C CA . THR A 1 217 ? 6.862 -16.530 -31.144 1.00 27.86 217 THR A CA 1
ATOM 1762 C C . THR A 1 217 ? 7.655 -15.415 -31.833 1.00 27.86 217 THR A C 1
ATOM 1764 O O . THR A 1 217 ? 7.564 -15.276 -33.045 1.00 27.86 217 THR A O 1
ATOM 1767 N N . THR A 1 218 ? 8.492 -14.656 -31.125 1.00 28.45 218 THR A N 1
ATOM 1768 C CA . THR A 1 218 ? 9.384 -13.630 -31.717 1.00 28.45 218 THR A CA 1
ATOM 1769 C C . THR A 1 218 ? 10.853 -14.063 -31.723 1.00 28.45 218 THR A C 1
ATOM 1771 O O . THR A 1 218 ? 11.763 -13.282 -31.461 1.00 28.45 218 THR A O 1
ATOM 1774 N N . GLY A 1 219 ? 11.084 -15.342 -32.030 1.00 27.88 219 GLY A N 1
ATOM 1775 C CA . GLY A 1 219 ? 12.410 -15.918 -32.281 1.00 27.88 219 GLY A CA 1
ATOM 1776 C C . GLY A 1 219 ? 12.512 -16.726 -33.579 1.00 27.88 219 GLY A C 1
ATOM 1777 O O . GLY A 1 219 ? 13.567 -17.287 -33.854 1.00 27.88 219 GLY A O 1
ATOM 1778 N N . SER A 1 220 ? 11.448 -16.792 -34.381 1.00 25.94 220 SER A N 1
ATOM 1779 C CA . SER A 1 220 ? 11.449 -17.455 -35.688 1.00 25.94 220 SER A CA 1
ATOM 1780 C C . SER A 1 220 ? 10.910 -16.486 -36.737 1.00 25.94 220 SER A C 1
ATOM 1782 O O . SER A 1 220 ? 9.804 -15.972 -36.590 1.00 25.94 220 SER A O 1
ATOM 1784 N N . ASN A 1 221 ? 11.726 -16.211 -37.754 1.00 24.20 221 ASN A N 1
ATOM 1785 C CA . ASN A 1 221 ? 11.444 -15.309 -38.872 1.00 24.20 221 ASN A CA 1
ATOM 1786 C C . ASN A 1 221 ? 10.037 -15.522 -39.463 1.00 24.20 221 ASN A C 1
ATOM 1788 O O . ASN A 1 221 ? 9.682 -16.669 -39.739 1.00 24.20 221 ASN A O 1
ATOM 1792 N N . PRO A 1 222 ? 9.268 -14.460 -39.765 1.00 25.28 222 PRO A N 1
ATOM 1793 C CA . PRO A 1 222 ? 8.127 -14.581 -40.651 1.00 25.28 222 PRO A CA 1
ATOM 1794 C C . PRO A 1 222 ? 8.654 -14.556 -42.089 1.00 25.28 222 PRO A C 1
ATOM 1796 O O . PRO A 1 222 ? 8.823 -13.498 -42.688 1.00 25.28 222 PRO A O 1
ATOM 1799 N N . ILE A 1 223 ? 8.944 -15.726 -42.653 1.00 29.20 223 ILE A N 1
ATOM 1800 C CA . ILE A 1 223 ? 8.790 -15.881 -44.099 1.00 29.20 223 ILE A CA 1
ATOM 1801 C C . ILE A 1 223 ? 7.340 -16.299 -44.276 1.00 29.20 223 ILE A C 1
ATOM 1803 O O . ILE A 1 223 ? 6.961 -17.351 -43.774 1.00 29.20 223 ILE A O 1
ATOM 1807 N N . ASN A 1 224 ? 6.537 -15.419 -44.873 1.00 27.41 224 ASN A N 1
ATOM 1808 C CA . ASN A 1 224 ? 5.541 -15.749 -45.893 1.00 27.41 224 ASN A CA 1
ATOM 1809 C C . ASN A 1 224 ? 4.866 -14.452 -46.360 1.00 27.41 224 ASN A C 1
ATOM 1811 O O . ASN A 1 224 ? 4.113 -13.820 -45.619 1.00 27.41 224 ASN A O 1
ATOM 1815 N N . SER A 1 225 ? 5.159 -14.066 -47.604 1.00 25.12 225 SER A N 1
ATOM 1816 C CA . SER A 1 225 ? 4.258 -13.236 -48.407 1.00 25.12 225 SER A CA 1
ATOM 1817 C C . SER A 1 225 ? 3.122 -14.137 -48.915 1.00 25.12 225 SER A C 1
ATOM 1819 O O . SER A 1 225 ? 3.384 -15.312 -49.188 1.00 25.12 225 SER A O 1
ATOM 1821 N N . PRO A 1 226 ? 1.881 -13.638 -49.028 1.00 32.28 226 PRO A N 1
ATOM 1822 C CA . PRO A 1 226 ? 0.748 -14.422 -49.496 1.00 32.28 226 PRO A CA 1
ATOM 1823 C C . PRO A 1 226 ? 0.760 -14.446 -51.023 1.00 32.28 226 PRO A C 1
ATOM 1825 O O . PRO A 1 226 ? 0.650 -13.381 -51.607 1.00 32.28 226 PRO A O 1
ATOM 1828 N N . ASP A 1 227 ? 0.956 -15.617 -51.633 1.00 28.70 227 ASP A N 1
ATOM 1829 C CA . ASP A 1 227 ? 0.574 -15.950 -53.019 1.00 28.70 227 ASP A CA 1
ATOM 1830 C C . ASP A 1 227 ? 1.015 -17.394 -53.325 1.00 28.70 227 ASP A C 1
ATOM 1832 O O . ASP A 1 227 ? 2.133 -17.611 -53.785 1.00 28.70 227 ASP A O 1
ATOM 1836 N N . ALA A 1 228 ? 0.171 -18.392 -53.026 1.00 27.86 228 ALA A N 1
ATOM 1837 C CA . ALA A 1 228 ? 0.213 -19.731 -53.644 1.00 27.86 228 ALA A CA 1
ATOM 1838 C C . ALA A 1 228 ? -0.988 -20.607 -53.217 1.00 27.86 228 ALA A C 1
ATOM 1840 O O . ALA A 1 228 ? -0.816 -21.760 -52.832 1.00 27.86 228 ALA A O 1
ATOM 1841 N N . ASP A 1 229 ? -2.214 -20.087 -53.301 1.00 26.12 229 ASP A N 1
ATOM 1842 C CA . ASP A 1 229 ? -3.395 -20.952 -53.407 1.00 26.12 229 ASP A CA 1
ATOM 1843 C C . ASP A 1 229 ? -3.653 -21.192 -54.896 1.00 26.12 229 ASP A C 1
ATOM 1845 O O . ASP A 1 229 ? -4.288 -20.372 -55.553 1.00 26.12 229 ASP A O 1
ATOM 1849 N N . ASN A 1 230 ? -3.078 -22.269 -55.443 1.00 28.05 230 ASN A N 1
ATOM 1850 C CA . ASN A 1 230 ? -3.589 -23.014 -56.602 1.00 28.05 230 ASN A CA 1
ATOM 1851 C C . ASN A 1 230 ? -2.623 -24.148 -56.981 1.00 28.05 230 ASN A C 1
ATOM 1853 O O . ASN A 1 230 ? -1.569 -23.885 -57.550 1.00 28.05 230 ASN A O 1
ATOM 1857 N N . ALA A 1 231 ? -3.025 -25.398 -56.718 1.00 24.92 231 ALA A N 1
ATOM 1858 C CA . ALA A 1 231 ? -3.063 -26.502 -57.693 1.00 24.92 231 ALA A CA 1
ATOM 1859 C C . ALA A 1 231 ? -2.904 -27.897 -57.047 1.00 24.92 231 ALA A C 1
ATOM 1861 O O . ALA A 1 231 ? -1.845 -28.269 -56.561 1.00 24.92 231 ALA A O 1
ATOM 1862 N N . HIS A 1 232 ? -3.977 -28.682 -57.195 1.00 26.88 232 HIS A N 1
ATOM 1863 C CA . HIS A 1 232 ? -3.994 -30.114 -57.536 1.00 26.88 232 HIS A CA 1
ATOM 1864 C C . HIS A 1 232 ? -3.529 -31.190 -56.530 1.00 26.88 232 HIS A C 1
ATOM 1866 O O . HIS A 1 232 ? -2.383 -31.610 -56.478 1.00 26.88 232 HIS A O 1
ATOM 1872 N N . ASN A 1 233 ? -4.525 -31.717 -55.811 1.00 26.48 233 ASN A N 1
ATOM 1873 C CA . ASN A 1 233 ? -5.066 -33.085 -55.912 1.00 26.48 233 ASN A CA 1
ATOM 1874 C C . ASN A 1 233 ? -4.214 -34.233 -56.526 1.00 26.48 233 ASN A C 1
ATOM 1876 O O . ASN A 1 233 ? -3.919 -34.229 -57.716 1.00 26.48 233 ASN A O 1
ATOM 1880 N N . ASN A 1 234 ? -4.123 -35.302 -55.720 1.00 25.12 234 ASN A N 1
ATOM 1881 C CA . ASN A 1 234 ? -4.349 -36.732 -56.013 1.00 25.12 234 ASN A CA 1
ATOM 1882 C C . ASN A 1 234 ? -3.313 -37.646 -56.716 1.00 25.12 234 ASN A C 1
ATOM 1884 O O . ASN A 1 234 ? -2.968 -37.481 -57.877 1.00 25.12 234 ASN A O 1
ATOM 1888 N N . ASN A 1 235 ? -3.085 -38.760 -55.994 1.00 26.23 235 ASN A N 1
ATOM 1889 C CA . ASN A 1 235 ? -2.979 -40.174 -56.402 1.00 26.23 235 ASN A CA 1
ATOM 1890 C C . ASN A 1 235 ? -1.668 -40.749 -56.987 1.00 26.23 235 ASN A C 1
ATOM 1892 O O . ASN A 1 235 ? -1.331 -40.554 -58.144 1.00 26.23 235 ASN A O 1
ATOM 1896 N N . GLN A 1 236 ? -1.013 -41.577 -56.155 1.00 24.80 236 GLN A N 1
ATOM 1897 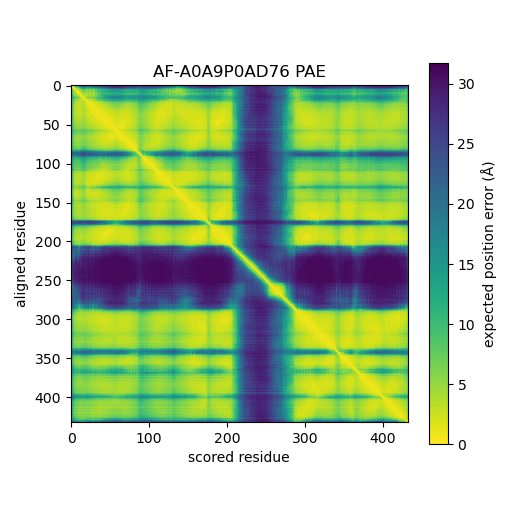C CA . GLN A 1 236 ? -0.894 -43.047 -56.284 1.00 24.80 236 GLN A CA 1
ATOM 1898 C C . GLN A 1 236 ? -0.506 -43.643 -57.658 1.00 24.80 236 GLN A C 1
ATOM 1900 O O . GLN A 1 236 ? -1.361 -43.714 -58.530 1.00 24.80 236 GLN A O 1
ATOM 1905 N N . GLN A 1 237 ? 0.713 -44.204 -57.781 1.00 25.12 237 GLN A N 1
ATOM 1906 C CA . GLN A 1 237 ? 0.978 -45.628 -58.109 1.00 25.12 237 GLN A CA 1
ATOM 1907 C C . GLN A 1 237 ? 2.478 -45.966 -58.301 1.00 25.12 237 GLN A C 1
ATOM 1909 O O . GLN A 1 237 ? 3.217 -45.222 -58.932 1.00 25.12 237 GLN A O 1
ATOM 1914 N N . ASP A 1 238 ? 2.829 -47.143 -57.767 1.00 25.06 238 ASP A N 1
ATOM 1915 C CA . ASP A 1 238 ? 3.717 -48.204 -58.280 1.00 25.06 238 ASP A CA 1
ATOM 1916 C C . ASP A 1 238 ? 5.250 -48.048 -58.415 1.00 25.06 238 ASP A C 1
ATOM 1918 O O . ASP A 1 238 ? 5.769 -47.224 -59.157 1.00 25.06 238 ASP A O 1
ATOM 1922 N N . GLY A 1 239 ? 5.949 -49.024 -57.807 1.00 23.97 239 GLY A N 1
ATOM 1923 C CA . GLY A 1 239 ? 6.875 -49.898 -58.547 1.00 23.97 239 GLY A CA 1
ATOM 1924 C C . GLY A 1 239 ? 8.385 -49.704 -58.359 1.00 23.97 239 GLY A C 1
ATOM 1925 O O . GLY A 1 239 ? 8.962 -48.771 -58.893 1.00 23.97 239 GLY A O 1
ATOM 1926 N N . GLU A 1 240 ? 9.005 -50.667 -57.664 1.00 24.91 240 GLU A N 1
ATOM 1927 C CA . GLU A 1 240 ? 10.337 -51.263 -57.912 1.00 24.91 240 GLU A CA 1
ATOM 1928 C C . GLU A 1 240 ? 11.524 -50.375 -58.349 1.00 24.91 240 GLU A C 1
ATOM 1930 O O . GLU A 1 240 ? 11.636 -49.955 -59.495 1.00 24.91 240 GLU A O 1
ATOM 1935 N N . ASN A 1 241 ? 12.543 -50.275 -57.487 1.00 26.88 241 ASN A N 1
ATOM 1936 C CA . ASN A 1 241 ? 13.804 -51.007 -57.686 1.00 26.88 241 ASN A CA 1
ATOM 1937 C C . ASN A 1 241 ? 14.770 -50.769 -56.520 1.00 26.88 241 ASN A C 1
ATOM 1939 O O . ASN A 1 241 ? 15.051 -49.641 -56.119 1.00 26.88 241 ASN A O 1
ATOM 1943 N N . ALA A 1 242 ? 15.273 -51.875 -55.977 1.00 30.66 242 ALA A N 1
ATOM 1944 C CA . ALA A 1 242 ? 16.343 -51.898 -55.000 1.00 30.66 242 ALA A CA 1
ATOM 1945 C C . ALA A 1 242 ? 17.684 -51.829 -55.733 1.00 30.66 242 ALA A C 1
ATOM 1947 O O . ALA A 1 242 ? 18.021 -52.746 -56.478 1.00 30.66 242 ALA A O 1
ATOM 1948 N N . GLU A 1 243 ? 18.482 -50.801 -55.456 1.00 28.06 243 GLU A N 1
ATOM 1949 C CA . GLU A 1 243 ? 19.906 -50.832 -55.766 1.00 28.06 243 GLU A CA 1
ATOM 1950 C C . GLU A 1 243 ? 20.717 -50.187 -54.641 1.00 28.06 243 GLU A C 1
ATOM 1952 O O . GLU A 1 243 ? 20.387 -49.128 -54.108 1.00 28.06 243 GLU A O 1
ATOM 1957 N N . ARG A 1 244 ? 21.749 -50.923 -54.221 1.00 26.44 244 ARG A N 1
ATOM 1958 C CA . ARG A 1 244 ? 22.652 -50.614 -53.113 1.00 26.44 244 ARG A CA 1
ATOM 1959 C C . ARG A 1 244 ? 23.469 -49.364 -53.428 1.00 26.44 244 ARG A C 1
ATOM 1961 O O . ARG A 1 244 ? 24.148 -49.333 -54.450 1.00 26.44 244 ARG A O 1
ATOM 1968 N N . GLN A 1 245 ? 23.544 -48.435 -52.480 1.00 27.55 245 GLN A N 1
ATOM 1969 C CA . GLN A 1 245 ? 24.705 -47.558 -52.333 1.00 27.55 245 GLN A CA 1
ATOM 1970 C C . GLN A 1 245 ? 25.169 -47.566 -50.874 1.00 27.55 245 GLN A C 1
ATOM 1972 O O . GLN A 1 245 ? 24.408 -47.283 -49.951 1.00 27.55 245 GLN A O 1
ATOM 1977 N N . GLU A 1 246 ? 26.422 -47.975 -50.696 1.00 27.36 246 GLU A N 1
ATOM 1978 C CA . GLU A 1 246 ? 27.192 -47.901 -49.457 1.00 27.36 246 GLU A CA 1
ATOM 1979 C C . GLU A 1 246 ? 27.615 -46.449 -49.140 1.00 27.36 246 GLU A C 1
ATOM 1981 O O . GLU A 1 246 ? 27.608 -45.590 -50.026 1.00 27.36 246 GLU A O 1
ATOM 1986 N N . PRO A 1 247 ? 27.949 -46.152 -47.870 1.00 27.62 247 PRO A N 1
ATOM 1987 C CA . PRO A 1 247 ? 27.870 -44.813 -47.299 1.00 27.62 247 PRO A CA 1
ATOM 1988 C C . PRO A 1 247 ? 29.080 -43.945 -47.657 1.00 27.62 247 PRO A C 1
ATOM 1990 O O . PRO A 1 247 ? 30.229 -44.352 -47.487 1.00 27.62 247 PRO A O 1
ATOM 1993 N N . GLN A 1 248 ? 28.829 -42.705 -48.078 1.00 23.77 248 GLN A N 1
ATOM 1994 C CA . GLN A 1 248 ? 29.869 -41.691 -48.239 1.00 23.77 248 GLN A CA 1
ATOM 1995 C C . GLN A 1 248 ? 29.758 -40.619 -47.149 1.00 23.77 248 GLN A C 1
ATOM 1997 O O . GLN A 1 248 ? 28.871 -39.776 -47.179 1.00 23.77 248 GLN A O 1
ATOM 2002 N N . GLY A 1 249 ? 30.719 -40.663 -46.220 1.00 24.84 249 GLY A N 1
ATOM 2003 C CA . GLY A 1 249 ? 31.297 -39.495 -45.551 1.00 24.84 249 GLY A CA 1
ATOM 2004 C C . GLY A 1 249 ? 30.461 -38.794 -44.480 1.00 24.84 249 GLY A C 1
ATOM 2005 O O . GLY A 1 249 ? 29.867 -37.753 -44.741 1.00 24.84 249 GLY A O 1
ATOM 2006 N N . GLU A 1 250 ? 30.548 -39.262 -43.232 1.00 28.06 250 GLU A N 1
ATOM 2007 C CA . GLU A 1 250 ? 30.347 -38.393 -42.064 1.00 28.06 250 GLU A CA 1
ATOM 2008 C C . GLU A 1 250 ? 31.455 -37.326 -42.035 1.00 28.06 250 GLU A C 1
ATOM 2010 O O . GLU A 1 250 ? 32.616 -37.613 -41.736 1.00 28.06 250 GLU A O 1
ATOM 2015 N N . GLN A 1 251 ? 31.104 -36.078 -42.353 1.00 25.59 251 GLN A N 1
ATOM 2016 C CA . GLN A 1 251 ? 31.864 -34.912 -41.901 1.00 25.59 251 GLN A CA 1
ATOM 2017 C C . GLN A 1 251 ? 31.378 -34.523 -40.494 1.00 25.59 251 GLN A C 1
ATOM 2019 O O . GLN A 1 251 ? 30.170 -34.547 -40.248 1.00 25.59 251 GLN A O 1
ATOM 2024 N N . PRO A 1 252 ? 32.274 -34.156 -39.559 1.00 30.31 252 PRO A N 1
ATOM 2025 C CA . PRO A 1 252 ? 31.891 -33.910 -38.178 1.00 30.31 252 PRO A CA 1
ATOM 2026 C C . PRO A 1 252 ? 31.115 -32.595 -38.082 1.00 30.31 252 PRO A C 1
ATOM 2028 O O . PRO A 1 252 ? 31.685 -31.514 -38.215 1.00 30.31 252 PRO A O 1
ATOM 2031 N N . GLN A 1 253 ? 29.806 -32.688 -37.849 1.00 31.58 253 GLN A N 1
ATOM 2032 C CA . GLN A 1 253 ? 28.959 -31.545 -37.523 1.00 31.58 253 GLN A CA 1
ATOM 2033 C C . GLN A 1 253 ? 29.258 -31.066 -36.095 1.00 31.58 253 GLN A C 1
ATOM 2035 O O . GLN A 1 253 ? 28.752 -31.597 -35.111 1.00 31.58 253 GLN A O 1
ATOM 2040 N N . ASP A 1 254 ? 30.123 -30.055 -36.027 1.00 42.34 254 ASP A N 1
ATOM 2041 C CA . ASP A 1 254 ? 30.227 -28.997 -35.021 1.00 42.34 254 ASP A CA 1
ATOM 2042 C C . ASP A 1 254 ? 29.807 -29.344 -33.581 1.00 42.34 254 ASP A C 1
ATOM 2044 O O . ASP A 1 254 ? 28.731 -28.989 -33.083 1.00 42.34 254 ASP A O 1
ATOM 2048 N N . GLU A 1 255 ? 30.763 -29.901 -32.841 1.00 39.38 255 GLU A N 1
ATOM 2049 C CA . GLU A 1 255 ? 30.754 -29.990 -31.376 1.00 39.38 255 GLU A CA 1
ATOM 2050 C C . GLU A 1 255 ? 30.537 -28.603 -30.717 1.00 39.38 255 GLU A C 1
ATOM 2052 O O . GLU A 1 255 ? 29.913 -28.488 -29.658 1.00 39.38 255 GLU A O 1
ATOM 2057 N N . HIS A 1 256 ? 30.955 -27.529 -31.401 1.00 39.75 256 HIS A N 1
ATOM 2058 C CA . HIS A 1 256 ? 30.744 -26.135 -31.001 1.00 39.75 256 HIS A CA 1
ATOM 2059 C C . HIS A 1 256 ? 29.260 -25.724 -31.045 1.00 39.75 256 HIS A C 1
ATOM 2061 O O . HIS A 1 256 ? 28.773 -25.063 -30.127 1.00 39.75 256 HIS A O 1
ATOM 2067 N N . THR A 1 257 ? 28.500 -26.176 -32.048 1.00 48.28 257 THR A N 1
ATOM 2068 C CA . THR A 1 257 ? 27.069 -25.854 -32.194 1.00 48.28 257 THR A CA 1
ATOM 2069 C C . THR A 1 257 ? 26.234 -26.565 -31.129 1.00 48.28 257 THR A C 1
ATOM 2071 O O . THR A 1 257 ? 25.320 -25.977 -30.547 1.00 48.28 257 THR A O 1
ATOM 2074 N N . THR A 1 258 ? 26.602 -27.803 -30.789 1.00 46.28 258 THR A N 1
ATOM 2075 C CA . THR A 1 258 ? 25.939 -28.575 -29.726 1.00 46.28 258 THR A CA 1
ATOM 2076 C C . THR A 1 258 ? 26.230 -27.993 -28.339 1.00 46.28 258 THR A C 1
ATOM 2078 O O . THR A 1 258 ? 25.321 -27.869 -27.511 1.00 46.28 258 THR A O 1
ATOM 2081 N N . GLN A 1 259 ? 27.469 -27.561 -28.079 1.00 46.81 259 GLN A N 1
ATOM 2082 C CA . GLN A 1 259 ? 27.815 -26.884 -26.826 1.00 46.81 259 GLN A CA 1
ATOM 2083 C C . GLN A 1 259 ? 27.144 -25.514 -26.690 1.00 46.81 259 GLN A C 1
ATOM 2085 O O . GLN A 1 259 ? 26.672 -25.181 -25.600 1.00 46.81 259 GLN A O 1
ATOM 2090 N N . ASP A 1 260 ? 27.028 -24.747 -27.774 1.00 43.56 260 ASP A N 1
ATOM 2091 C CA . ASP A 1 260 ? 26.336 -23.457 -27.768 1.00 43.56 260 ASP A CA 1
ATOM 2092 C C . ASP A 1 260 ? 24.825 -23.608 -27.572 1.00 43.56 260 ASP A C 1
ATOM 2094 O O . ASP A 1 260 ? 24.221 -22.837 -26.823 1.00 43.56 260 ASP A O 1
ATOM 2098 N N . LEU A 1 261 ? 24.207 -24.639 -28.153 1.00 47.44 261 LEU A N 1
ATOM 2099 C CA . LEU A 1 261 ? 22.802 -24.973 -27.906 1.00 47.44 261 LEU A CA 1
ATOM 2100 C C . LEU A 1 261 ? 22.568 -25.372 -26.444 1.00 47.44 261 LEU A C 1
ATOM 2102 O O . LEU A 1 261 ? 21.674 -24.826 -25.798 1.00 47.44 261 LEU A O 1
ATOM 2106 N N . LEU A 1 262 ? 23.420 -26.230 -25.876 1.00 46.47 262 LEU A N 1
ATOM 2107 C CA . LEU A 1 262 ? 23.348 -26.624 -24.463 1.00 46.47 262 LEU A CA 1
ATOM 2108 C C . LEU A 1 262 ? 23.638 -25.460 -23.506 1.00 46.47 262 LEU A C 1
ATOM 2110 O O . LEU A 1 262 ? 23.060 -25.385 -22.417 1.00 46.47 262 LEU A O 1
ATOM 2114 N N . ARG A 1 263 ? 24.524 -24.536 -23.889 1.00 41.91 263 ARG A N 1
ATOM 2115 C CA . ARG A 1 263 ? 24.811 -23.302 -23.148 1.00 41.91 263 ARG A CA 1
ATOM 2116 C C . ARG A 1 263 ? 23.622 -22.348 -23.195 1.00 41.91 263 ARG A C 1
ATOM 2118 O O . ARG A 1 263 ? 23.258 -21.797 -22.159 1.00 41.91 263 ARG A O 1
ATOM 2125 N N . ASN A 1 264 ? 22.989 -22.197 -24.354 1.00 41.34 264 ASN A N 1
ATOM 2126 C CA . ASN A 1 264 ? 21.794 -21.378 -24.536 1.00 41.34 264 ASN A CA 1
ATOM 2127 C C . ASN A 1 264 ? 20.581 -21.970 -23.811 1.00 41.34 264 ASN A C 1
ATOM 2129 O O . ASN A 1 264 ? 19.813 -21.223 -23.206 1.00 41.34 264 ASN A O 1
ATOM 2133 N N . GLU A 1 265 ? 20.434 -23.295 -23.773 1.00 42.69 265 GLU A N 1
ATOM 2134 C CA . GLU A 1 265 ? 19.424 -23.961 -22.948 1.00 42.69 265 GLU A CA 1
ATOM 2135 C C . GLU A 1 265 ? 19.696 -23.820 -21.448 1.00 42.69 265 GLU A C 1
ATOM 2137 O O . GLU A 1 265 ? 18.765 -23.587 -20.674 1.00 42.69 265 GLU A O 1
ATOM 2142 N N . ARG A 1 266 ? 20.959 -23.922 -21.012 1.00 39.19 266 ARG A N 1
ATOM 2143 C CA . ARG A 1 266 ? 21.334 -23.663 -19.613 1.00 39.19 266 ARG A CA 1
ATOM 2144 C C . ARG A 1 266 ? 21.094 -22.210 -19.228 1.00 39.19 266 ARG A C 1
ATOM 2146 O O . ARG A 1 266 ? 20.569 -21.964 -18.149 1.00 39.19 266 ARG A O 1
ATOM 2153 N N . LEU A 1 267 ? 21.406 -21.252 -20.099 1.00 36.22 267 LEU A N 1
ATOM 2154 C CA . LEU A 1 267 ? 21.082 -19.838 -19.897 1.00 36.22 267 LEU A CA 1
ATOM 2155 C C . LEU A 1 267 ? 19.566 -19.629 -19.826 1.00 36.22 267 LEU A C 1
ATOM 2157 O O . LEU A 1 267 ? 19.099 -19.024 -18.866 1.00 36.22 267 LEU A O 1
ATOM 2161 N N . LYS A 1 268 ? 18.783 -20.199 -20.752 1.00 36.25 268 LYS A N 1
ATOM 2162 C CA . LYS A 1 268 ? 17.309 -20.156 -20.713 1.00 36.25 268 LYS A CA 1
ATOM 2163 C C . LYS A 1 268 ? 16.747 -20.730 -19.409 1.00 36.25 268 LYS A C 1
ATOM 2165 O O . LYS A 1 268 ? 15.859 -20.113 -18.828 1.00 36.25 268 LYS A O 1
ATOM 2170 N N . ARG A 1 269 ? 17.294 -21.843 -18.905 1.00 31.16 269 ARG A N 1
ATOM 2171 C CA . ARG A 1 269 ? 16.926 -22.409 -17.593 1.00 31.16 269 ARG A CA 1
ATOM 2172 C C . ARG A 1 269 ? 17.338 -21.505 -16.425 1.00 31.16 269 ARG A C 1
ATOM 2174 O O . ARG A 1 269 ? 16.537 -21.241 -15.542 1.00 31.16 269 ARG A O 1
ATOM 2181 N N . THR A 1 270 ? 18.523 -20.907 -16.476 1.00 29.30 270 THR A N 1
ATOM 2182 C CA . THR A 1 270 ? 19.012 -19.996 -15.423 1.00 29.30 270 THR A CA 1
ATOM 2183 C C . THR A 1 270 ? 18.195 -18.695 -15.355 1.00 29.30 270 THR A C 1
ATOM 2185 O O . THR A 1 270 ? 17.940 -18.183 -14.269 1.00 29.30 270 THR A O 1
ATOM 2188 N N . PHE A 1 271 ? 17.718 -18.180 -16.495 1.00 30.55 271 PHE A N 1
ATOM 2189 C CA . PHE A 1 271 ? 16.786 -17.043 -16.557 1.00 30.55 271 PHE A CA 1
ATOM 2190 C C . PHE A 1 271 ? 15.331 -17.431 -16.241 1.00 30.55 271 PHE A C 1
ATOM 2192 O O . PHE A 1 271 ? 14.551 -16.580 -15.809 1.00 30.55 271 PHE A O 1
ATOM 2199 N N . SER A 1 272 ? 14.955 -18.697 -16.450 1.00 31.36 272 SER A N 1
ATOM 2200 C CA . SER A 1 272 ? 13.676 -19.295 -16.034 1.00 31.36 272 SER A CA 1
ATOM 2201 C C . SER A 1 272 ? 13.578 -19.421 -14.514 1.00 31.36 272 SER A C 1
ATOM 2203 O O . SER A 1 272 ? 12.513 -19.152 -13.953 1.00 31.36 272 SER A O 1
ATOM 2205 N N . ASP A 1 273 ? 14.688 -19.746 -13.858 1.00 31.16 273 ASP A N 1
ATOM 2206 C CA . ASP A 1 273 ? 14.702 -20.174 -12.460 1.00 31.16 273 ASP A CA 1
ATOM 2207 C C . ASP A 1 273 ? 15.071 -19.057 -11.475 1.00 31.16 273 ASP A C 1
ATOM 2209 O O . ASP A 1 273 ? 15.059 -19.302 -10.271 1.00 31.16 273 ASP A O 1
ATOM 2213 N N . ASP A 1 274 ? 15.348 -17.829 -11.942 1.00 30.84 274 ASP A N 1
ATOM 2214 C CA . ASP A 1 274 ? 15.621 -16.682 -11.066 1.00 30.84 274 ASP A CA 1
ATOM 2215 C C . ASP A 1 274 ? 14.353 -16.289 -10.280 1.00 30.84 274 ASP A C 1
ATOM 2217 O O . ASP A 1 274 ? 13.389 -15.773 -10.863 1.00 30.84 274 ASP A O 1
ATOM 2221 N N . PRO A 1 275 ? 14.306 -16.531 -8.960 1.00 35.00 275 PRO A N 1
ATOM 2222 C CA . PRO A 1 275 ? 13.153 -16.190 -8.140 1.00 35.00 275 PRO A CA 1
ATOM 2223 C C . PRO A 1 275 ? 13.125 -14.724 -7.733 1.00 35.00 275 PRO A C 1
ATOM 2225 O O . PRO A 1 275 ? 12.245 -14.309 -6.982 1.00 35.00 275 PRO A O 1
ATOM 2228 N N . SER A 1 276 ? 14.113 -13.955 -8.181 1.00 37.12 276 SER A N 1
ATOM 2229 C CA . SER A 1 276 ? 14.187 -12.545 -7.903 1.00 37.12 276 SER A CA 1
ATOM 2230 C C . SER A 1 276 ? 13.006 -11.803 -8.549 1.00 37.12 276 SER A C 1
ATOM 2232 O O . SER A 1 276 ? 12.642 -12.104 -9.690 1.00 37.12 276 SER A O 1
ATOM 2234 N N . PRO A 1 277 ? 12.455 -10.764 -7.894 1.00 38.50 277 PRO A N 1
ATOM 2235 C CA . PRO A 1 277 ? 11.544 -9.799 -8.529 1.00 38.50 277 PRO A CA 1
ATOM 2236 C C . PRO A 1 277 ? 12.168 -9.065 -9.743 1.00 38.50 277 PRO A C 1
ATOM 2238 O O . PRO A 1 277 ? 11.515 -8.255 -10.389 1.00 38.50 277 PRO A O 1
ATOM 2241 N N . ASN A 1 278 ? 13.421 -9.379 -10.085 1.00 37.06 278 ASN A N 1
ATOM 2242 C CA . ASN A 1 278 ? 14.310 -8.697 -11.016 1.00 37.06 278 ASN A CA 1
ATOM 2243 C C . ASN A 1 278 ? 14.283 -9.186 -12.479 1.00 37.06 278 ASN A C 1
ATOM 2245 O O . ASN A 1 278 ? 15.297 -9.044 -13.179 1.00 37.06 278 ASN A O 1
ATOM 2249 N N . ARG A 1 279 ? 13.163 -9.708 -12.993 1.00 39.91 279 ARG A N 1
ATOM 2250 C CA . ARG A 1 279 ? 13.028 -9.965 -14.443 1.00 39.91 279 ARG A CA 1
ATOM 2251 C C . ARG A 1 279 ? 12.538 -8.714 -15.184 1.00 39.91 279 ARG A 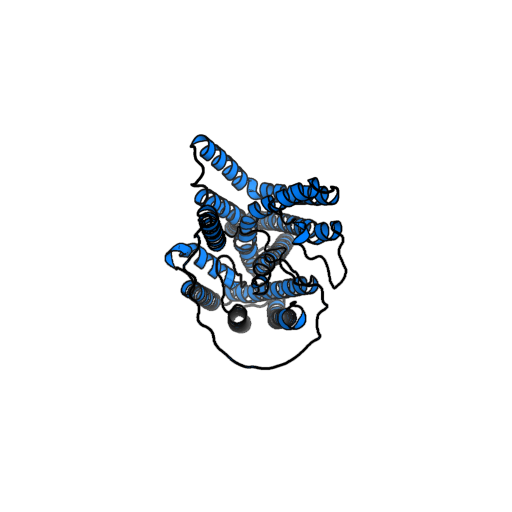C 1
ATOM 2253 O O . ARG A 1 279 ? 11.691 -7.992 -14.664 1.00 39.91 279 ARG A O 1
ATOM 2260 N N . PRO A 1 280 ? 13.118 -8.400 -16.358 1.00 38.22 280 PRO A N 1
ATOM 2261 C CA . PRO A 1 280 ? 13.035 -7.071 -16.943 1.00 38.22 280 PRO A CA 1
ATOM 2262 C C . PRO A 1 280 ? 11.621 -6.781 -17.457 1.00 38.22 280 PRO A C 1
ATOM 2264 O O . PRO A 1 280 ? 10.996 -7.621 -18.091 1.00 38.22 280 PRO A O 1
ATOM 2267 N N . LEU A 1 281 ? 11.163 -5.548 -17.247 1.00 43.34 281 LEU A N 1
ATOM 2268 C CA . LEU A 1 281 ? 10.183 -4.888 -18.115 1.00 43.34 281 LEU A CA 1
ATOM 2269 C C . LEU A 1 281 ? 8.748 -5.459 -18.182 1.00 43.34 281 LEU A C 1
ATOM 2271 O O . LEU A 1 281 ? 8.002 -5.115 -19.097 1.00 43.34 281 LEU A O 1
ATOM 2275 N N . HIS A 1 282 ? 8.297 -6.242 -17.198 1.00 43.75 282 HIS A N 1
ATOM 2276 C CA . HIS A 1 282 ? 6.909 -6.741 -17.180 1.00 43.75 282 HIS A CA 1
ATOM 2277 C C . HIS A 1 282 ? 5.836 -5.639 -17.059 1.00 43.75 282 HIS A C 1
ATOM 2279 O O . HIS A 1 282 ? 4.706 -5.846 -17.492 1.00 43.75 282 HIS A O 1
ATOM 2285 N N . TYR A 1 283 ? 6.190 -4.453 -16.547 1.00 40.94 283 TYR A N 1
ATOM 2286 C CA . TYR A 1 283 ? 5.285 -3.296 -16.447 1.00 40.94 283 TYR A CA 1
ATOM 2287 C C . TYR A 1 283 ? 4.833 -2.756 -17.822 1.00 40.94 283 TYR A C 1
ATOM 2289 O O . TYR A 1 283 ? 3.759 -2.166 -17.950 1.00 40.94 283 TYR A O 1
ATOM 2297 N N . TYR A 1 284 ? 5.639 -2.982 -18.867 1.00 41.19 284 TYR A N 1
ATOM 2298 C CA . TYR A 1 284 ? 5.431 -2.413 -20.202 1.00 41.19 284 TYR A CA 1
ATOM 2299 C C . TYR A 1 284 ? 4.965 -3.427 -21.248 1.00 41.19 284 TYR A C 1
ATOM 2301 O O . TYR A 1 284 ? 4.313 -3.033 -22.205 1.00 41.19 284 TYR A O 1
ATOM 2309 N N . GLN A 1 285 ? 5.193 -4.723 -21.021 1.00 45.47 285 GLN A N 1
ATOM 2310 C CA . GLN A 1 285 ? 4.726 -5.807 -21.899 1.00 45.47 285 GLN A CA 1
ATOM 2311 C C . GLN A 1 285 ? 3.219 -6.093 -21.816 1.00 45.47 285 GLN A C 1
ATOM 2313 O O . GLN A 1 285 ? 2.737 -7.037 -22.442 1.00 45.47 285 GLN A O 1
ATOM 2318 N N . ASN A 1 286 ? 2.464 -5.335 -21.018 1.00 50.53 286 ASN A N 1
ATOM 2319 C CA . ASN A 1 286 ? 1.030 -5.549 -20.920 1.00 50.53 286 ASN A CA 1
ATOM 2320 C C . ASN A 1 286 ? 0.335 -4.917 -22.139 1.00 50.53 286 ASN A C 1
ATOM 2322 O O . ASN A 1 286 ? 0.160 -3.703 -22.190 1.00 50.53 286 ASN A O 1
ATOM 2326 N N . ASN A 1 287 ? -0.077 -5.724 -23.115 1.00 54.06 287 ASN A N 1
ATOM 2327 C CA . ASN A 1 287 ? -0.817 -5.264 -24.303 1.00 54.06 287 ASN A CA 1
ATOM 2328 C C . ASN A 1 287 ? -2.256 -4.791 -23.992 1.00 54.06 287 ASN A C 1
ATOM 2330 O O . ASN A 1 287 ? -3.040 -4.532 -24.907 1.00 54.06 287 ASN A O 1
ATOM 2334 N N . ASP A 1 288 ? -2.619 -4.696 -22.711 1.00 62.47 288 ASP A N 1
ATOM 2335 C CA . ASP A 1 288 ? -3.893 -4.145 -22.269 1.00 62.47 288 ASP A CA 1
ATOM 2336 C C . ASP A 1 288 ? -4.008 -2.670 -22.647 1.00 62.47 288 ASP A C 1
ATOM 2338 O O . ASP A 1 288 ? -3.114 -1.863 -22.355 1.00 62.47 288 ASP A O 1
ATOM 2342 N N . ASP A 1 289 ? -5.156 -2.329 -23.229 1.00 70.88 289 ASP A N 1
ATOM 2343 C CA . ASP A 1 289 ? -5.529 -0.957 -23.542 1.00 70.88 289 ASP A CA 1
ATOM 2344 C C . ASP A 1 289 ? -5.529 -0.073 -22.282 1.00 70.88 289 ASP A C 1
ATOM 2346 O O . ASP A 1 289 ? -5.781 -0.534 -21.161 1.00 70.88 289 ASP A O 1
ATOM 2350 N N . HIS A 1 290 ? -5.267 1.225 -22.450 1.00 75.94 290 HIS A N 1
ATOM 2351 C CA . HIS A 1 290 ? -5.202 2.167 -21.330 1.00 75.94 290 HIS A CA 1
ATOM 2352 C C . HIS A 1 290 ? -6.523 2.232 -20.569 1.00 75.94 290 HIS A C 1
ATOM 2354 O O . HIS A 1 290 ? -6.508 2.276 -19.340 1.00 75.94 290 HIS A O 1
ATOM 2360 N N . ILE A 1 291 ? -7.653 2.165 -21.282 1.00 81.94 291 ILE A N 1
ATOM 2361 C CA . ILE A 1 291 ? -8.984 2.089 -20.668 1.00 81.94 291 ILE A CA 1
ATOM 2362 C C . ILE A 1 291 ? -9.082 0.854 -19.770 1.00 81.94 291 ILE A C 1
ATOM 2364 O O . ILE A 1 291 ? -9.491 0.971 -18.615 1.00 81.94 291 ILE A O 1
ATOM 2368 N N . GLY A 1 292 ? -8.652 -0.313 -20.259 1.00 82.94 292 GLY A N 1
ATOM 2369 C CA . GLY A 1 292 ? -8.622 -1.547 -19.475 1.00 82.94 292 GLY A CA 1
ATOM 2370 C C . GLY A 1 292 ? -7.779 -1.400 -18.208 1.00 82.94 292 GLY A C 1
ATOM 2371 O O . GLY A 1 292 ? -8.247 -1.718 -17.116 1.00 82.94 292 GLY A O 1
ATOM 2372 N N . ARG A 1 293 ? -6.574 -0.825 -18.316 1.00 81.62 293 ARG A N 1
ATOM 2373 C CA . ARG A 1 293 ? -5.694 -0.570 -17.160 1.00 81.62 293 ARG A CA 1
ATOM 2374 C C . ARG A 1 293 ? -6.311 0.393 -16.146 1.00 81.62 293 ARG A C 1
ATOM 2376 O O . ARG A 1 293 ? -6.175 0.170 -14.945 1.00 81.62 293 ARG A O 1
ATOM 2383 N N . THR A 1 294 ? -6.976 1.453 -16.601 1.00 87.69 294 THR A N 1
ATOM 2384 C CA . THR A 1 294 ? -7.647 2.415 -15.718 1.00 87.69 294 THR A CA 1
ATOM 2385 C C . THR A 1 294 ? -8.850 1.784 -15.024 1.00 87.69 294 THR A C 1
ATOM 2387 O O . THR A 1 294 ? -8.993 1.937 -13.814 1.00 87.69 294 THR A O 1
ATOM 2390 N N . VAL A 1 295 ? -9.685 1.031 -15.747 1.00 90.44 295 VAL A N 1
ATOM 2391 C CA . VAL A 1 295 ? -10.824 0.312 -15.153 1.00 90.44 295 VAL A CA 1
ATOM 2392 C C . VAL A 1 295 ? -10.341 -0.708 -14.128 1.00 90.44 295 VAL A C 1
ATOM 2394 O O . VAL A 1 295 ? -10.893 -0.774 -13.032 1.00 90.44 295 VAL A O 1
ATOM 2397 N N . LEU A 1 296 ? -9.269 -1.439 -14.436 1.00 88.31 296 LEU A N 1
ATOM 2398 C CA . LEU A 1 296 ? -8.654 -2.381 -13.509 1.00 88.31 296 LEU A CA 1
ATOM 2399 C C . LEU A 1 296 ? -8.103 -1.686 -12.254 1.00 88.31 296 LEU A C 1
ATOM 2401 O O . LEU A 1 296 ? -8.301 -2.183 -11.147 1.00 88.31 296 LEU A O 1
ATOM 2405 N N . TYR A 1 297 ? -7.448 -0.530 -12.405 1.00 91.50 297 TYR A N 1
ATOM 2406 C CA . TYR A 1 297 ? -6.984 0.267 -11.265 1.00 91.50 297 TYR A CA 1
ATOM 2407 C C . TYR A 1 297 ? -8.149 0.695 -10.371 1.00 91.50 297 TYR A C 1
ATOM 2409 O O . TYR A 1 297 ? -8.086 0.520 -9.159 1.00 91.50 297 TYR A O 1
ATOM 2417 N N . ILE A 1 298 ? -9.232 1.212 -10.961 1.00 94.38 298 ILE A N 1
ATOM 2418 C CA . ILE A 1 298 ? -10.423 1.634 -10.213 1.00 94.38 298 ILE A CA 1
ATOM 2419 C C . ILE A 1 298 ? -11.081 0.431 -9.526 1.00 94.38 298 ILE A C 1
ATOM 2421 O O . ILE A 1 298 ? -11.478 0.540 -8.369 1.00 94.38 298 ILE A O 1
ATOM 2425 N N . ALA A 1 299 ? -11.160 -0.726 -10.188 1.00 93.38 299 ALA A N 1
ATOM 2426 C CA . ALA A 1 299 ? -11.688 -1.949 -9.586 1.00 93.38 299 ALA A CA 1
ATOM 2427 C C . ALA A 1 299 ? -10.889 -2.349 -8.333 1.00 93.38 299 ALA A C 1
ATOM 2429 O O . ALA A 1 299 ? -11.479 -2.585 -7.277 1.00 93.38 299 ALA A O 1
ATOM 2430 N N . TRP A 1 300 ? -9.553 -2.353 -8.421 1.00 93.62 300 TRP A N 1
ATOM 2431 C CA . TRP A 1 300 ? -8.677 -2.617 -7.276 1.00 93.62 300 TRP A CA 1
ATOM 2432 C C . TRP A 1 300 ? -8.774 -1.543 -6.190 1.00 93.62 300 TRP A C 1
ATOM 2434 O O . TRP A 1 300 ? -8.785 -1.883 -5.009 1.00 93.62 300 TRP A O 1
ATOM 2444 N N . LEU A 1 301 ? -8.901 -0.269 -6.571 1.00 95.88 301 LEU A N 1
ATOM 2445 C CA . LEU A 1 301 ? -9.060 0.842 -5.635 1.00 95.88 301 LEU A CA 1
ATOM 2446 C C . LEU A 1 301 ? -10.312 0.652 -4.778 1.00 95.88 301 LEU A C 1
ATOM 2448 O O . LEU A 1 301 ? -10.243 0.707 -3.551 1.00 95.88 301 LEU A O 1
ATOM 2452 N N . LEU A 1 302 ? -11.452 0.392 -5.423 1.00 96.00 302 LEU A N 1
ATOM 2453 C CA . LEU A 1 302 ? -12.720 0.169 -4.733 1.00 96.00 302 LEU A CA 1
ATOM 2454 C C . LEU A 1 302 ? -12.665 -1.078 -3.851 1.00 96.00 302 LEU A C 1
ATOM 2456 O O . LEU A 1 302 ? -13.133 -1.028 -2.716 1.00 96.00 302 LEU A O 1
ATOM 2460 N N . PHE A 1 303 ? -12.050 -2.159 -4.336 1.00 94.50 303 PHE A N 1
ATOM 2461 C CA . PHE A 1 303 ? -11.864 -3.384 -3.563 1.00 94.50 303 PHE A CA 1
ATOM 2462 C C . PHE A 1 303 ? -11.025 -3.152 -2.295 1.00 94.50 303 PHE A C 1
ATOM 2464 O O . PHE A 1 303 ? -11.424 -3.556 -1.206 1.00 94.50 303 PHE A O 1
ATOM 2471 N N . ILE A 1 304 ? -9.897 -2.443 -2.395 1.00 95.38 304 ILE A N 1
ATOM 2472 C CA . ILE A 1 304 ? -9.033 -2.156 -1.239 1.00 95.38 304 ILE A CA 1
ATOM 2473 C C . ILE A 1 304 ? -9.745 -1.246 -0.233 1.00 95.38 304 ILE A C 1
ATOM 2475 O O . ILE A 1 304 ? -9.699 -1.520 0.969 1.00 95.38 304 ILE A O 1
ATOM 2479 N N . ILE A 1 305 ? -10.434 -0.194 -0.697 1.00 95.69 305 ILE A N 1
ATOM 2480 C CA . ILE A 1 305 ? -11.232 0.678 0.182 1.00 95.69 305 ILE A CA 1
ATOM 2481 C C . ILE A 1 305 ? -12.278 -0.152 0.929 1.00 95.69 305 ILE A C 1
ATOM 2483 O O . ILE A 1 305 ? -12.401 -0.045 2.148 1.00 95.69 305 ILE A O 1
ATOM 2487 N N . GLN A 1 306 ? -13.005 -0.999 0.204 1.00 95.56 306 GLN A N 1
ATOM 2488 C CA . GLN A 1 306 ? -14.045 -1.864 0.744 1.00 95.56 306 GLN A CA 1
ATOM 2489 C C . GLN A 1 306 ? -13.501 -2.845 1.791 1.00 95.56 306 GLN A C 1
ATOM 2491 O O . GLN A 1 306 ? -14.056 -2.931 2.889 1.00 95.56 306 GLN A O 1
ATOM 2496 N N . ARG A 1 307 ? -12.372 -3.502 1.509 1.00 95.69 307 ARG A N 1
ATOM 2497 C CA . ARG A 1 307 ? -11.708 -4.425 2.437 1.00 95.69 307 ARG A CA 1
ATOM 2498 C C . ARG A 1 307 ? -11.240 -3.718 3.710 1.00 95.69 307 ARG A C 1
ATOM 2500 O O . ARG A 1 307 ? -11.490 -4.192 4.817 1.00 95.69 307 ARG A O 1
ATOM 2507 N N . ILE A 1 308 ? -10.625 -2.539 3.585 1.00 96.00 308 ILE A N 1
ATOM 2508 C CA . ILE A 1 308 ? -10.206 -1.719 4.734 1.00 96.00 308 ILE A CA 1
ATOM 2509 C C . ILE A 1 308 ? -11.428 -1.271 5.556 1.00 96.00 308 ILE A C 1
ATOM 2511 O O . ILE A 1 308 ? -11.407 -1.344 6.787 1.00 96.00 308 ILE A O 1
ATOM 2515 N N . PHE A 1 309 ? -12.514 -0.860 4.896 1.00 94.81 309 PHE A N 1
ATOM 2516 C CA . PHE A 1 309 ? -13.759 -0.438 5.547 1.00 94.81 309 PHE A CA 1
ATOM 2517 C C . PHE A 1 309 ? -14.544 -1.601 6.166 1.00 94.81 309 PHE A C 1
ATOM 2519 O O . PHE A 1 309 ? -15.422 -1.349 6.984 1.00 94.81 309 PHE A O 1
ATOM 2526 N N . ALA A 1 310 ? -14.269 -2.856 5.804 1.00 95.69 310 ALA A N 1
ATOM 2527 C CA . ALA A 1 310 ? -14.857 -4.024 6.461 1.00 95.69 310 ALA A CA 1
ATOM 2528 C C . ALA A 1 310 ? -14.029 -4.417 7.691 1.00 95.69 310 ALA A C 1
ATOM 2530 O O . ALA A 1 310 ? -14.556 -4.553 8.797 1.00 95.69 310 ALA A O 1
ATOM 2531 N N . ILE A 1 311 ? -12.711 -4.527 7.507 1.00 96.19 311 ILE A N 1
ATOM 2532 C CA . ILE A 1 311 ? -11.775 -4.998 8.528 1.00 96.19 311 ILE A CA 1
ATOM 2533 C C . ILE A 1 311 ? -11.662 -4.007 9.690 1.00 96.19 311 ILE A C 1
ATOM 2535 O O . ILE A 1 311 ? -11.788 -4.401 10.849 1.00 96.19 311 ILE A O 1
ATOM 2539 N N . VAL A 1 312 ? -11.424 -2.719 9.424 1.00 96.00 312 VAL A N 1
ATOM 2540 C CA . VAL A 1 312 ? -11.058 -1.765 10.485 1.00 96.00 312 VAL A CA 1
ATOM 2541 C C . VAL A 1 312 ? -12.207 -1.486 11.469 1.00 96.00 312 VAL A C 1
ATOM 2543 O O . VAL A 1 312 ? -11.971 -1.588 12.679 1.00 96.00 312 VAL A O 1
ATOM 2546 N N . PRO A 1 313 ? -13.452 -1.196 11.034 1.00 94.56 313 PRO A N 1
ATOM 2547 C CA . PRO A 1 313 ? -14.580 -1.100 11.961 1.00 94.56 313 PRO A CA 1
ATOM 2548 C C . PRO A 1 313 ? -14.830 -2.407 12.719 1.00 94.56 313 PRO A C 1
ATOM 2550 O O . PRO A 1 313 ? -15.117 -2.367 13.916 1.00 94.56 313 PRO A O 1
ATOM 2553 N N . ALA A 1 314 ? -14.660 -3.567 12.073 1.00 95.75 314 ALA A N 1
ATOM 2554 C CA . ALA A 1 314 ? -14.805 -4.851 12.748 1.00 95.75 314 ALA A CA 1
ATOM 2555 C C . ALA A 1 314 ? -13.756 -5.037 13.855 1.00 95.75 314 ALA A C 1
ATOM 2557 O O . ALA A 1 314 ? -14.114 -5.368 14.983 1.00 95.75 314 ALA A O 1
ATOM 2558 N N . PHE A 1 315 ? -12.483 -4.723 13.602 1.00 95.62 315 PHE A N 1
ATOM 2559 C CA . PHE A 1 315 ? -11.450 -4.720 14.644 1.00 95.62 315 PHE A CA 1
ATOM 2560 C C . PHE A 1 315 ? -11.783 -3.774 15.800 1.00 95.62 315 PHE A C 1
ATOM 2562 O O . PHE A 1 315 ? -11.455 -4.064 16.949 1.00 95.62 315 PHE A O 1
ATOM 2569 N N . LYS A 1 316 ? -12.447 -2.648 15.520 1.00 93.00 316 LYS A N 1
ATOM 257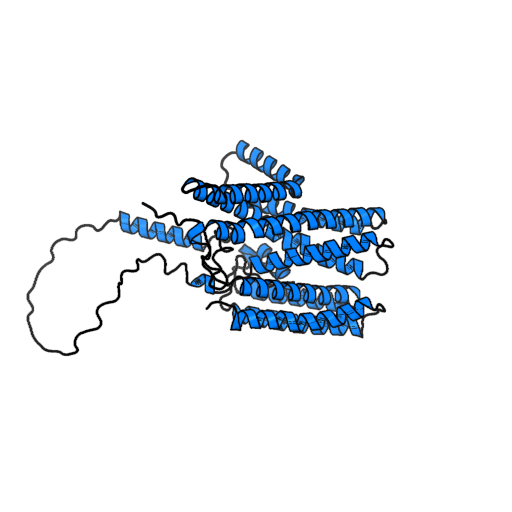0 C CA . LYS A 1 316 ? -12.816 -1.672 16.547 1.00 93.00 316 LYS A CA 1
ATOM 2571 C C . LYS A 1 316 ? -13.986 -2.133 17.417 1.00 93.00 316 LYS A C 1
ATOM 2573 O O . LYS A 1 316 ? -13.946 -1.935 18.630 1.00 93.00 316 LYS A O 1
ATOM 2578 N N . TYR A 1 317 ? -15.034 -2.689 16.813 1.00 93.69 317 TYR A N 1
ATOM 2579 C CA . TYR A 1 317 ? -16.309 -2.933 17.498 1.00 93.69 317 TYR A CA 1
ATOM 2580 C C . TYR A 1 317 ? -16.582 -4.405 17.830 1.00 93.69 317 TYR A C 1
ATOM 2582 O O . TYR A 1 317 ? -17.343 -4.671 18.758 1.00 93.69 317 TYR A O 1
ATOM 2590 N N . ILE A 1 318 ? -15.956 -5.344 17.117 1.00 95.44 318 ILE A N 1
ATOM 2591 C CA . ILE A 1 318 ? -16.086 -6.801 17.290 1.00 95.44 318 ILE A CA 1
ATOM 2592 C C . ILE A 1 318 ? -14.717 -7.510 17.130 1.00 95.44 318 ILE A C 1
ATOM 2594 O O . ILE A 1 318 ? -14.582 -8.436 16.322 1.00 95.44 318 ILE A O 1
ATOM 2598 N N . PRO A 1 319 ? -13.680 -7.112 17.896 1.00 95.50 319 PRO A N 1
ATOM 2599 C CA . PRO A 1 319 ? -12.287 -7.513 17.662 1.00 95.50 319 PRO A CA 1
ATOM 2600 C C . PRO A 1 319 ? -12.080 -9.027 17.582 1.00 95.50 319 PRO A C 1
ATOM 2602 O O . PRO A 1 319 ? -11.336 -9.494 16.726 1.00 95.50 319 PRO A O 1
ATOM 2605 N N . THR A 1 320 ? -12.762 -9.806 18.427 1.00 95.19 320 THR A N 1
ATOM 2606 C CA . THR A 1 320 ? -12.634 -11.270 18.446 1.00 95.19 320 THR A CA 1
ATOM 2607 C C . THR A 1 320 ? -12.996 -11.893 17.097 1.00 95.19 320 THR A C 1
ATOM 2609 O O . THR A 1 320 ? -12.226 -12.686 16.563 1.00 95.19 320 THR A O 1
ATOM 2612 N N . PHE A 1 321 ? -14.129 -11.498 16.509 1.00 94.50 321 PHE A N 1
ATOM 2613 C CA . PHE A 1 321 ? -14.562 -12.009 15.206 1.00 94.50 321 PHE A CA 1
ATOM 2614 C C . PHE A 1 321 ? -13.660 -11.517 14.072 1.00 94.50 321 PHE A C 1
ATOM 2616 O O . PHE A 1 321 ? -13.337 -12.294 13.175 1.00 94.50 321 PHE A O 1
ATOM 2623 N N . ALA A 1 322 ? -13.209 -10.261 14.131 1.00 95.69 322 ALA A N 1
ATOM 2624 C CA . ALA A 1 322 ? -12.285 -9.707 13.144 1.00 95.69 322 ALA A CA 1
ATOM 2625 C C . ALA A 1 322 ? -10.944 -10.461 13.128 1.00 95.69 322 ALA A C 1
ATOM 2627 O O . ALA A 1 322 ? -10.485 -10.870 12.063 1.00 95.69 322 ALA A O 1
ATOM 2628 N N . ILE A 1 323 ? -10.359 -10.720 14.305 1.00 96.31 323 ILE A N 1
ATOM 2629 C CA . ILE A 1 323 ? -9.106 -11.476 14.446 1.00 96.31 323 ILE A CA 1
ATOM 2630 C C . ILE A 1 323 ? -9.270 -12.892 13.903 1.00 96.31 323 ILE A C 1
ATOM 2632 O O . ILE A 1 323 ? -8.443 -13.325 13.107 1.00 96.31 323 ILE A O 1
ATOM 2636 N N . ILE A 1 324 ? -10.332 -13.603 14.301 1.00 96.75 324 ILE A N 1
ATOM 2637 C CA . ILE A 1 324 ? -10.578 -14.977 13.841 1.00 96.75 324 ILE A CA 1
ATOM 2638 C C . ILE A 1 324 ? -10.714 -15.013 12.318 1.00 96.75 324 ILE A C 1
ATOM 2640 O O . ILE A 1 324 ? -10.078 -15.843 11.677 1.00 96.75 324 ILE A O 1
ATOM 2644 N N . THR A 1 325 ? -11.493 -14.098 11.739 1.00 96.38 325 THR A N 1
ATOM 2645 C CA . THR A 1 325 ? -11.740 -14.057 10.290 1.00 96.38 325 THR A CA 1
ATOM 2646 C C . THR A 1 325 ? -10.454 -13.771 9.517 1.00 96.38 325 THR A C 1
ATOM 2648 O O . THR A 1 325 ? -10.101 -14.523 8.614 1.00 96.38 325 THR A O 1
ATOM 2651 N N . VAL A 1 326 ? -9.698 -12.737 9.904 1.00 96.00 326 VAL A N 1
ATOM 2652 C CA . VAL A 1 326 ? -8.447 -12.370 9.219 1.00 96.00 326 VAL A CA 1
ATOM 2653 C C . VAL A 1 326 ? -7.365 -13.435 9.407 1.00 96.00 326 VAL A C 1
ATOM 2655 O O . VAL A 1 326 ? -6.637 -13.736 8.463 1.00 96.00 326 VAL A O 1
ATOM 2658 N N . LEU A 1 327 ? -7.267 -14.044 10.592 1.00 96.50 327 LEU A N 1
ATOM 2659 C CA . LEU A 1 327 ? -6.313 -15.123 10.842 1.00 96.50 327 LEU A CA 1
ATOM 2660 C C . LEU A 1 327 ? -6.675 -16.386 10.051 1.00 96.50 327 LEU A C 1
ATOM 2662 O O . LEU A 1 327 ? -5.788 -17.006 9.470 1.00 96.50 327 LEU A O 1
ATOM 2666 N N . ALA A 1 328 ? -7.960 -16.747 9.986 1.00 96.44 328 ALA A N 1
ATOM 2667 C CA . ALA A 1 328 ? -8.435 -17.867 9.179 1.00 96.44 328 ALA A CA 1
ATOM 2668 C C . ALA A 1 328 ? -8.150 -17.637 7.689 1.00 96.44 328 ALA A C 1
ATOM 2670 O O . ALA A 1 328 ? -7.607 -18.529 7.039 1.00 96.44 328 ALA A O 1
ATOM 2671 N N . HIS A 1 329 ? -8.424 -16.432 7.178 1.00 96.12 329 HIS A N 1
ATOM 2672 C CA . HIS A 1 329 ? -8.078 -16.033 5.815 1.00 96.12 329 HIS A CA 1
ATOM 2673 C C . HIS A 1 329 ? -6.576 -16.175 5.554 1.00 96.12 329 HIS A C 1
ATOM 2675 O O . HIS A 1 329 ? -6.158 -16.836 4.604 1.00 96.12 329 HIS A O 1
ATOM 2681 N N . TYR A 1 330 ? -5.752 -15.595 6.428 1.00 95.75 330 TYR A N 1
ATOM 2682 C CA . TYR A 1 330 ? -4.299 -15.641 6.313 1.00 95.75 330 TYR A CA 1
ATOM 2683 C C . TYR A 1 330 ? -3.770 -17.079 6.297 1.00 95.75 330 TYR A C 1
ATOM 2685 O O . TYR A 1 330 ? -2.973 -17.427 5.425 1.00 95.75 330 TYR A O 1
ATOM 2693 N N . ILE A 1 331 ? -4.231 -17.933 7.218 1.00 94.69 331 ILE A N 1
ATOM 2694 C CA . ILE A 1 331 ? -3.832 -19.344 7.279 1.00 94.69 331 ILE A CA 1
ATOM 2695 C C . ILE A 1 331 ? -4.274 -20.073 6.008 1.00 94.69 331 ILE A C 1
ATOM 2697 O O . ILE A 1 331 ? -3.458 -20.756 5.393 1.00 94.69 331 ILE A O 1
ATOM 2701 N N . LEU A 1 332 ? -5.531 -19.902 5.586 1.00 93.69 332 LEU A N 1
ATOM 2702 C CA . LEU A 1 332 ? -6.082 -20.554 4.400 1.00 93.69 332 LEU A CA 1
ATOM 2703 C C . LEU A 1 332 ? -5.288 -20.191 3.141 1.00 93.69 332 LEU A C 1
ATOM 2705 O O . LEU A 1 332 ? -4.841 -21.085 2.423 1.00 93.69 332 LEU A O 1
ATOM 2709 N N . ILE A 1 333 ? -5.067 -18.899 2.887 1.00 91.50 333 ILE A N 1
ATOM 2710 C CA . ILE A 1 333 ? -4.306 -18.456 1.716 1.00 91.50 333 ILE A CA 1
ATOM 2711 C C . ILE A 1 333 ? -2.853 -18.917 1.799 1.00 91.50 333 ILE A C 1
ATOM 2713 O O . ILE A 1 333 ? -2.324 -19.425 0.813 1.00 91.50 333 ILE A O 1
ATOM 2717 N N . THR A 1 334 ? -2.218 -18.808 2.967 1.00 90.38 334 THR A N 1
ATOM 2718 C CA . THR A 1 334 ? -0.843 -19.287 3.151 1.00 90.38 334 THR A CA 1
ATOM 2719 C C . THR A 1 334 ? -0.751 -20.774 2.810 1.00 90.38 334 THR A C 1
ATOM 2721 O O . THR A 1 334 ? 0.093 -21.147 2.006 1.00 90.38 334 THR A O 1
ATOM 2724 N N . VAL A 1 335 ? -1.658 -21.619 3.313 1.00 89.12 335 VAL A N 1
ATOM 2725 C CA . VAL A 1 335 ? -1.696 -23.057 2.983 1.00 89.12 335 VAL A CA 1
ATOM 2726 C C . VAL A 1 335 ? -1.912 -23.298 1.482 1.00 89.12 335 VAL A C 1
ATOM 2728 O O . VAL A 1 335 ? -1.261 -24.156 0.888 1.00 89.12 335 VAL A O 1
ATOM 2731 N N . LEU A 1 336 ? -2.780 -22.525 0.826 1.00 86.38 336 LEU A N 1
ATOM 2732 C CA . LEU A 1 336 ? -2.984 -22.637 -0.624 1.00 86.38 336 LEU A CA 1
ATOM 2733 C C . LEU A 1 336 ? -1.733 -22.263 -1.434 1.00 86.38 336 LEU A C 1
ATOM 2735 O O . LEU A 1 336 ? -1.510 -22.830 -2.507 1.00 86.38 336 LEU A O 1
ATOM 2739 N N . LEU A 1 337 ? -0.922 -21.327 -0.935 1.00 83.56 337 LEU A N 1
ATOM 2740 C CA . LEU A 1 337 ? 0.358 -20.959 -1.537 1.00 83.56 337 LEU A CA 1
ATOM 2741 C C . LEU A 1 337 ? 1.430 -22.031 -1.285 1.00 83.56 337 LEU A C 1
ATOM 2743 O O . LEU A 1 337 ? 2.195 -22.340 -2.194 1.00 83.56 337 LEU A O 1
ATOM 2747 N N . THR A 1 338 ? 1.466 -22.652 -0.101 1.00 81.94 338 THR A N 1
ATOM 2748 C CA . THR A 1 338 ? 2.486 -23.662 0.239 1.00 81.94 338 THR A CA 1
ATOM 2749 C C . THR A 1 338 ? 2.309 -24.985 -0.493 1.00 81.94 338 THR A C 1
ATOM 2751 O O . THR A 1 338 ? 3.305 -25.624 -0.808 1.00 81.94 338 THR A O 1
ATOM 2754 N N . ILE A 1 339 ? 1.078 -25.387 -0.830 1.00 78.00 339 ILE A N 1
ATOM 2755 C CA . ILE A 1 339 ? 0.815 -26.596 -1.639 1.00 78.00 339 ILE A CA 1
ATOM 2756 C C . ILE A 1 339 ? 1.481 -26.509 -3.029 1.00 78.00 339 ILE A C 1
ATOM 2758 O O . ILE A 1 339 ? 1.661 -27.521 -3.704 1.00 78.00 339 ILE A O 1
ATOM 2762 N N . ARG A 1 340 ? 1.843 -25.302 -3.477 1.00 68.56 340 ARG A N 1
ATOM 2763 C CA . ARG A 1 340 ? 2.329 -25.034 -4.835 1.00 68.56 340 ARG A CA 1
ATOM 2764 C C . ARG A 1 340 ? 3.840 -24.837 -4.943 1.00 68.56 340 ARG A C 1
ATOM 2766 O O . ARG A 1 340 ? 4.334 -24.835 -6.065 1.00 68.56 340 ARG A O 1
ATOM 2773 N N . ASP A 1 341 ? 4.551 -24.684 -3.828 1.00 66.62 341 ASP A N 1
ATOM 2774 C CA . ASP A 1 341 ? 5.980 -24.349 -3.796 1.00 66.62 341 ASP A CA 1
ATOM 2775 C C . ASP A 1 341 ? 6.753 -25.187 -2.763 1.00 66.62 341 ASP A C 1
ATOM 2777 O O . ASP A 1 341 ? 6.189 -25.698 -1.797 1.00 66.62 341 ASP A O 1
ATOM 2781 N N . ASP A 1 342 ? 8.078 -25.277 -2.929 1.00 65.12 342 ASP A N 1
ATOM 2782 C CA . ASP A 1 342 ? 8.996 -25.876 -1.947 1.00 65.12 342 ASP A CA 1
ATOM 2783 C C . ASP A 1 342 ? 8.950 -25.094 -0.608 1.00 65.12 342 ASP A C 1
ATOM 2785 O O . ASP A 1 342 ? 9.729 -24.158 -0.383 1.00 65.12 342 ASP A O 1
ATOM 2789 N N . PHE A 1 343 ? 8.051 -25.498 0.299 1.00 62.19 343 PHE A N 1
ATOM 2790 C CA . PHE A 1 343 ? 7.715 -24.830 1.568 1.00 62.19 343 PHE A CA 1
ATOM 2791 C C . PHE A 1 343 ? 8.925 -24.290 2.348 1.00 62.19 343 PHE A C 1
ATOM 2793 O O . PHE A 1 343 ? 8.994 -23.106 2.685 1.00 62.19 343 PHE A O 1
ATOM 2800 N N . PHE A 1 344 ? 9.915 -25.144 2.619 1.00 60.28 344 PHE A N 1
ATOM 2801 C CA . PHE A 1 344 ? 11.008 -24.808 3.535 1.00 60.28 344 PHE A CA 1
ATOM 2802 C C . PHE A 1 344 ? 12.023 -23.815 2.961 1.00 60.28 344 PHE A C 1
ATOM 2804 O O . PHE A 1 344 ? 12.633 -23.064 3.720 1.00 60.28 344 PHE A O 1
ATOM 2811 N N . LYS A 1 345 ? 12.195 -23.750 1.635 1.00 65.12 345 LYS A N 1
ATOM 2812 C CA . LYS A 1 345 ? 13.181 -22.841 1.023 1.00 65.12 345 LYS A CA 1
ATOM 2813 C C . LYS A 1 345 ? 12.700 -21.388 0.993 1.00 65.12 345 LYS A C 1
ATOM 2815 O O . LYS A 1 345 ? 13.523 -20.483 0.872 1.00 65.12 345 LYS A O 1
ATOM 2820 N N . ARG A 1 346 ? 11.384 -21.151 1.085 1.00 75.00 346 ARG A N 1
ATOM 2821 C CA . ARG A 1 346 ? 10.762 -19.828 0.877 1.00 75.00 346 ARG A CA 1
ATOM 2822 C C . ARG A 1 346 ? 9.730 -19.442 1.931 1.00 75.00 346 ARG A C 1
ATOM 2824 O O . ARG A 1 346 ? 8.935 -18.542 1.691 1.00 75.00 346 ARG A O 1
ATOM 2831 N N . LEU A 1 347 ? 9.761 -20.064 3.109 1.00 81.81 347 LEU A N 1
ATOM 2832 C CA . LEU A 1 347 ? 8.763 -19.836 4.158 1.00 81.81 347 LEU A CA 1
ATOM 2833 C C . LEU A 1 347 ? 8.532 -18.345 4.465 1.00 81.81 347 LEU A C 1
ATOM 2835 O O . LEU A 1 347 ? 7.399 -17.885 4.424 1.00 81.81 347 LEU A O 1
ATOM 2839 N N . HIS A 1 348 ? 9.597 -17.573 4.705 1.00 81.69 348 HIS A N 1
ATOM 2840 C CA . HIS A 1 348 ? 9.503 -16.133 4.997 1.00 81.69 348 HIS A CA 1
ATOM 2841 C C . HIS A 1 348 ? 8.794 -15.346 3.882 1.00 81.69 348 HIS A C 1
ATOM 2843 O O . HIS A 1 348 ? 7.993 -14.455 4.153 1.00 81.69 348 HIS A O 1
ATOM 2849 N N . TYR A 1 349 ? 9.059 -15.712 2.629 1.00 82.06 349 TYR A N 1
ATOM 2850 C CA . TYR A 1 349 ? 8.464 -15.097 1.453 1.00 82.06 349 TYR A CA 1
ATOM 2851 C C . TYR A 1 349 ? 6.985 -15.473 1.299 1.00 82.06 349 TYR A C 1
ATOM 2853 O O . TYR A 1 349 ? 6.157 -14.607 1.031 1.00 82.06 349 TYR A O 1
ATOM 2861 N N . ILE A 1 350 ? 6.635 -16.742 1.532 1.00 85.06 350 ILE A N 1
ATOM 2862 C CA . ILE A 1 350 ? 5.249 -17.225 1.466 1.00 85.06 350 ILE A CA 1
ATOM 2863 C C . ILE A 1 350 ? 4.396 -16.597 2.577 1.00 85.06 350 ILE A C 1
ATOM 2865 O O . ILE A 1 350 ? 3.270 -16.189 2.311 1.00 85.06 350 ILE A O 1
ATOM 2869 N N . LEU A 1 351 ? 4.933 -16.457 3.794 1.00 89.88 351 LEU A N 1
ATOM 2870 C CA . LEU A 1 351 ? 4.248 -15.776 4.901 1.00 89.88 351 LEU A CA 1
ATOM 2871 C C . LEU A 1 351 ? 3.975 -14.304 4.568 1.00 89.88 351 LEU A C 1
ATOM 2873 O O . LEU A 1 351 ? 2.858 -13.820 4.737 1.00 89.88 351 LEU A O 1
ATOM 2877 N N . PHE A 1 352 ? 4.973 -13.598 4.031 1.00 89.31 352 PHE A N 1
ATOM 2878 C CA . PHE A 1 352 ? 4.786 -12.225 3.569 1.00 89.31 352 PHE A CA 1
ATOM 2879 C C . PHE A 1 352 ? 3.728 -12.138 2.457 1.00 89.31 352 PHE A C 1
ATOM 2881 O O . PHE A 1 352 ? 2.858 -11.269 2.489 1.00 89.31 352 PHE A O 1
ATOM 2888 N N . LEU A 1 353 ? 3.748 -13.068 1.501 1.00 87.75 353 LEU A N 1
ATOM 2889 C CA . LEU A 1 353 ? 2.776 -13.091 0.416 1.00 87.75 353 LEU A CA 1
ATOM 2890 C C . LEU A 1 353 ? 1.356 -13.387 0.924 1.00 87.75 353 LEU A C 1
ATOM 2892 O O . LEU A 1 353 ? 0.409 -12.753 0.462 1.00 87.75 353 LEU A O 1
ATOM 2896 N N . GLY A 1 354 ? 1.209 -14.277 1.908 1.00 91.31 354 GLY A N 1
ATOM 2897 C CA . GLY A 1 354 ? -0.054 -14.529 2.602 1.00 91.31 354 GLY A CA 1
ATOM 2898 C C . GLY A 1 354 ? -0.607 -13.273 3.279 1.00 91.31 354 GLY A C 1
ATOM 2899 O O . GLY A 1 354 ? -1.809 -13.026 3.215 1.00 91.31 354 GLY A O 1
ATOM 2900 N N . TYR A 1 355 ? 0.262 -12.435 3.857 1.00 93.88 355 TYR A N 1
ATOM 2901 C CA . TYR A 1 355 ? -0.131 -11.147 4.437 1.00 93.88 355 TYR A CA 1
ATOM 2902 C C . TYR A 1 355 ? -0.674 -10.195 3.366 1.00 93.88 355 TYR A C 1
ATOM 2904 O O . TYR A 1 355 ? -1.751 -9.627 3.541 1.00 93.88 355 TYR A O 1
ATOM 2912 N N . VAL A 1 356 ? 0.028 -10.061 2.237 1.00 92.19 356 VAL A N 1
ATOM 2913 C CA . VAL A 1 356 ? -0.427 -9.203 1.131 1.00 92.19 356 VAL A CA 1
ATOM 2914 C C . VAL A 1 356 ? -1.780 -9.668 0.586 1.00 92.19 356 VAL A C 1
ATOM 2916 O O . VAL A 1 356 ? -2.665 -8.848 0.332 1.00 92.19 356 VAL A O 1
ATOM 2919 N N . HIS A 1 357 ? -1.976 -10.984 0.490 1.00 92.38 357 HIS A N 1
ATOM 2920 C CA . HIS A 1 357 ? -3.220 -11.557 -0.006 1.00 92.38 357 HIS A CA 1
ATOM 2921 C C . HIS A 1 357 ? -4.437 -11.277 0.875 1.00 92.38 357 HIS A C 1
ATOM 2923 O O . HIS A 1 357 ? -5.541 -11.353 0.365 1.00 92.38 357 HIS A O 1
ATOM 2929 N N . ILE A 1 358 ? -4.289 -10.841 2.129 1.00 93.81 358 ILE A N 1
ATOM 2930 C CA . ILE A 1 358 ? -5.442 -10.361 2.913 1.00 93.81 358 ILE A CA 1
ATOM 2931 C C . ILE A 1 358 ? -6.152 -9.190 2.201 1.00 93.81 358 ILE A C 1
ATOM 2933 O O . ILE A 1 358 ? -7.366 -9.022 2.353 1.00 93.81 358 ILE A O 1
ATOM 2937 N N . PHE A 1 359 ? -5.406 -8.393 1.425 1.00 92.56 359 PHE A N 1
ATOM 2938 C CA . PHE A 1 359 ? -5.872 -7.150 0.803 1.00 92.56 359 PHE A CA 1
ATOM 2939 C C . PHE A 1 359 ? -5.867 -7.162 -0.725 1.00 92.56 359 PHE A C 1
ATOM 2941 O O . PHE A 1 359 ? -6.593 -6.376 -1.331 1.00 92.56 359 PHE A O 1
ATOM 2948 N N . GLY A 1 360 ? -5.080 -8.023 -1.367 1.00 88.81 360 GLY A N 1
ATOM 2949 C CA . GLY A 1 360 ? -5.074 -8.117 -2.822 1.00 88.81 360 GLY A CA 1
ATOM 2950 C C . GLY A 1 360 ? -4.297 -9.313 -3.347 1.00 88.81 360 GLY A C 1
ATOM 2951 O O . GLY A 1 360 ? -3.275 -9.705 -2.791 1.00 88.81 360 GLY A O 1
ATOM 2952 N N . VAL A 1 361 ? -4.781 -9.883 -4.449 1.00 87.69 361 VAL A N 1
ATOM 2953 C CA . VAL A 1 361 ? -4.097 -10.979 -5.143 1.00 87.69 361 VAL A CA 1
ATOM 2954 C C . VAL A 1 361 ? -2.949 -10.413 -5.958 1.00 87.69 361 VAL A C 1
ATOM 2956 O O . VAL A 1 361 ? -3.151 -9.537 -6.799 1.00 87.69 361 VAL A O 1
ATOM 2959 N N . ILE A 1 362 ? -1.756 -10.952 -5.728 1.00 83.50 362 ILE A N 1
ATOM 2960 C CA . ILE A 1 362 ? -0.551 -10.603 -6.477 1.00 83.50 362 ILE A CA 1
ATOM 2961 C C . ILE A 1 362 ? 0.212 -11.866 -6.874 1.00 83.50 362 ILE A C 1
ATOM 2963 O O . ILE A 1 362 ? 0.273 -12.840 -6.124 1.00 83.50 362 ILE A O 1
ATOM 2967 N N . GLU A 1 363 ? 0.841 -11.839 -8.044 1.00 77.25 363 GLU A N 1
ATOM 2968 C CA . GLU A 1 363 ? 1.678 -12.933 -8.536 1.00 77.25 363 GLU A CA 1
ATOM 2969 C C . GLU A 1 363 ? 3.142 -12.492 -8.557 1.00 77.25 363 GLU A C 1
ATOM 2971 O O . GLU A 1 363 ? 3.684 -12.084 -9.585 1.00 77.25 363 GLU A O 1
ATOM 2976 N N . VAL A 1 364 ? 3.802 -12.578 -7.401 1.00 72.06 364 VAL A N 1
ATOM 2977 C CA . VAL A 1 364 ? 5.238 -12.296 -7.278 1.00 72.06 364 VAL A CA 1
ATOM 2978 C C . VAL A 1 364 ? 5.939 -13.583 -6.891 1.00 72.06 364 VAL A C 1
ATOM 2980 O O . VAL A 1 364 ? 5.585 -14.204 -5.890 1.00 72.06 364 VAL A O 1
ATOM 2983 N N . GLY A 1 365 ? 6.933 -14.010 -7.669 1.00 66.62 365 GLY A N 1
ATOM 2984 C CA . GLY A 1 365 ? 7.779 -15.165 -7.338 1.00 66.62 365 GLY A CA 1
ATOM 2985 C C . GLY A 1 365 ? 7.081 -16.535 -7.297 1.00 66.62 365 GLY A C 1
ATOM 2986 O O . GLY A 1 365 ? 7.777 -17.529 -7.110 1.00 66.62 365 GLY A O 1
ATOM 2987 N N . ILE A 1 366 ? 5.757 -16.588 -7.502 1.00 69.25 366 ILE A N 1
ATOM 2988 C CA . ILE A 1 366 ? 4.910 -17.789 -7.522 1.00 69.25 366 ILE A CA 1
ATOM 2989 C C . ILE A 1 366 ? 4.079 -17.773 -8.806 1.00 69.25 366 ILE A C 1
ATOM 2991 O O . ILE A 1 366 ? 3.571 -16.728 -9.214 1.00 69.25 366 ILE A O 1
ATOM 2995 N N . LYS A 1 367 ? 3.939 -18.932 -9.459 1.00 67.38 367 LYS A N 1
ATOM 2996 C CA . LYS A 1 367 ? 3.159 -19.077 -10.696 1.00 67.38 367 LYS A CA 1
ATOM 2997 C C . LYS A 1 367 ? 1.817 -19.747 -10.412 1.00 67.38 367 LYS A C 1
ATOM 2999 O O . LYS A 1 367 ? 1.771 -20.884 -9.949 1.00 67.38 367 LYS A O 1
ATOM 3004 N N . ILE A 1 368 ? 0.718 -19.080 -10.762 1.00 70.06 368 ILE A N 1
ATOM 3005 C CA . ILE A 1 368 ? -0.627 -19.641 -10.609 1.00 70.06 368 ILE A CA 1
ATOM 3006 C C . ILE A 1 368 ? -1.060 -20.303 -11.927 1.00 70.06 368 ILE A C 1
ATOM 3008 O O . ILE A 1 368 ? -1.305 -19.644 -12.935 1.00 70.06 368 ILE A O 1
ATOM 3012 N N . ASN A 1 369 ? -1.159 -21.639 -11.936 1.00 64.62 369 ASN A N 1
ATOM 3013 C CA . ASN A 1 369 ? -1.519 -22.403 -13.142 1.00 64.62 369 ASN A CA 1
ATOM 3014 C C . ASN A 1 369 ? -2.969 -22.178 -13.604 1.00 64.62 369 ASN A C 1
ATOM 3016 O O . ASN A 1 369 ? -3.227 -22.223 -14.799 1.00 64.62 369 ASN A O 1
ATOM 3020 N N . ARG A 1 370 ? -3.902 -21.927 -12.673 1.00 74.69 370 ARG A N 1
ATOM 3021 C CA . ARG A 1 370 ? -5.309 -21.581 -12.952 1.00 74.69 370 ARG A CA 1
ATOM 3022 C C . ARG A 1 370 ? -5.636 -20.218 -12.344 1.00 74.69 370 ARG A C 1
ATOM 3024 O O . ARG A 1 370 ? -6.389 -20.139 -11.373 1.00 74.69 370 ARG A O 1
ATOM 3031 N N . ALA A 1 371 ? -5.018 -19.165 -12.883 1.00 73.06 371 ALA A N 1
ATOM 3032 C CA . ALA A 1 371 ? -5.117 -17.808 -12.344 1.00 73.06 371 ALA A CA 1
ATOM 3033 C C . ALA A 1 371 ? -6.580 -17.371 -12.203 1.00 73.06 371 ALA A C 1
ATOM 3035 O O . ALA A 1 371 ? -6.999 -16.995 -11.114 1.00 73.06 371 ALA A O 1
ATOM 3036 N N . VAL A 1 372 ? -7.391 -17.540 -13.249 1.00 75.56 372 VAL A N 1
ATOM 3037 C CA . VAL A 1 372 ? -8.810 -17.146 -13.248 1.00 75.56 372 VAL A CA 1
ATOM 3038 C C . VAL A 1 372 ? -9.592 -17.802 -12.103 1.00 75.56 372 VAL A C 1
ATOM 3040 O O . VAL A 1 372 ? -10.230 -17.107 -11.318 1.00 75.56 372 VAL A O 1
ATOM 3043 N N . ALA A 1 373 ? -9.493 -19.126 -11.948 1.00 80.31 373 ALA A N 1
ATOM 3044 C CA . ALA A 1 373 ? -10.197 -19.848 -10.886 1.00 80.31 373 ALA A CA 1
ATOM 3045 C C . ALA A 1 373 ? -9.737 -19.422 -9.481 1.00 80.31 373 ALA A C 1
ATOM 3047 O O . ALA A 1 373 ? -10.560 -19.297 -8.578 1.00 80.31 373 ALA A O 1
ATOM 3048 N N . TYR A 1 374 ? -8.437 -19.168 -9.303 1.00 83.88 374 TYR A N 1
ATOM 3049 C CA . TYR A 1 374 ? -7.897 -18.670 -8.039 1.00 83.88 374 TYR A CA 1
ATOM 3050 C C . TYR A 1 374 ? -8.426 -17.272 -7.703 1.00 83.88 374 TYR A C 1
ATOM 3052 O O . TYR A 1 374 ? -8.851 -17.051 -6.575 1.00 83.88 374 TYR A O 1
ATOM 3060 N N . HIS A 1 375 ? -8.471 -16.361 -8.681 1.00 81.44 375 HIS A N 1
ATOM 3061 C CA . HIS A 1 375 ? -9.033 -15.024 -8.487 1.00 81.44 375 HIS A CA 1
ATOM 3062 C C . HIS A 1 375 ? -10.520 -15.106 -8.116 1.00 81.44 375 HIS A C 1
ATOM 3064 O O . HIS A 1 375 ? -10.931 -14.475 -7.149 1.00 81.44 375 HIS A O 1
ATOM 3070 N N . PHE A 1 376 ? -11.321 -15.926 -8.807 1.00 83.31 376 PHE A N 1
ATOM 3071 C CA . PHE A 1 376 ? -12.737 -16.106 -8.458 1.00 83.31 376 PHE A CA 1
ATOM 3072 C C . PHE A 1 376 ? -12.940 -16.673 -7.049 1.00 83.31 376 PHE A C 1
ATOM 3074 O O . PHE A 1 376 ? -13.783 -16.163 -6.314 1.00 83.31 376 PHE A O 1
ATOM 3081 N N . LEU A 1 377 ? -12.169 -17.694 -6.657 1.00 88.06 377 LEU A N 1
ATOM 3082 C CA . LEU A 1 377 ? -12.244 -18.265 -5.309 1.00 88.06 377 LEU A CA 1
ATOM 3083 C C . LEU A 1 377 ? -11.842 -17.237 -4.250 1.00 88.06 377 LEU A C 1
ATOM 3085 O O . LEU A 1 377 ? -12.523 -17.105 -3.237 1.00 88.06 377 LEU A O 1
ATOM 3089 N N . PHE A 1 378 ? -10.771 -16.488 -4.506 1.00 89.75 378 PHE A N 1
ATOM 3090 C CA . PHE A 1 378 ? -10.310 -15.424 -3.628 1.00 89.75 378 PHE A CA 1
ATOM 3091 C C . PHE A 1 378 ? -11.370 -14.332 -3.448 1.00 89.75 378 PHE A C 1
ATOM 3093 O O . PHE A 1 378 ? -11.731 -14.011 -2.319 1.00 89.75 378 PHE A O 1
ATOM 3100 N N . TYR A 1 379 ? -11.912 -13.794 -4.545 1.00 88.94 379 TYR A N 1
ATOM 3101 C CA . TYR A 1 379 ? -12.955 -12.770 -4.477 1.00 88.94 379 TYR A CA 1
ATOM 3102 C C . TYR A 1 379 ? -14.211 -13.292 -3.786 1.00 88.94 379 TYR A C 1
ATOM 3104 O O . TYR A 1 379 ? -14.770 -12.589 -2.952 1.00 88.94 379 TYR A O 1
ATOM 3112 N N . GLY A 1 380 ? -14.635 -14.523 -4.085 1.00 90.94 380 GLY A N 1
ATOM 3113 C CA . GLY A 1 380 ? -15.778 -15.147 -3.421 1.00 90.94 380 GLY A CA 1
ATOM 3114 C C . GLY A 1 380 ? -15.581 -15.255 -1.908 1.00 90.94 380 GLY A C 1
ATOM 3115 O O . GLY A 1 380 ? -16.471 -14.878 -1.150 1.00 90.94 380 GLY A O 1
ATOM 3116 N N . LEU A 1 381 ? -14.399 -15.700 -1.471 1.00 94.25 381 LEU A N 1
ATOM 3117 C CA . LEU A 1 381 ? -14.035 -15.773 -0.056 1.00 94.25 381 LEU A CA 1
ATOM 3118 C C . LEU A 1 381 ? -14.075 -14.387 0.607 1.00 94.25 381 LEU A C 1
ATOM 3120 O O . LEU A 1 381 ? -14.746 -14.220 1.623 1.00 94.25 381 LEU A O 1
ATOM 3124 N N . VAL A 1 382 ? -13.409 -13.391 0.015 1.00 94.38 382 VAL A N 1
ATOM 3125 C CA . VAL A 1 382 ? -13.346 -12.029 0.570 1.00 94.38 382 VAL A CA 1
ATOM 3126 C C . VAL A 1 382 ? -14.729 -11.382 0.640 1.00 94.38 382 VAL A C 1
ATOM 3128 O O . VAL A 1 382 ? -15.058 -10.778 1.655 1.00 94.38 382 VAL A O 1
ATOM 3131 N N . ILE A 1 383 ? -15.574 -11.561 -0.380 1.00 93.38 383 ILE A N 1
ATOM 3132 C CA . ILE A 1 383 ? -16.949 -11.041 -0.380 1.00 93.38 383 ILE A CA 1
ATOM 3133 C C . ILE A 1 383 ? -17.748 -11.617 0.795 1.00 93.38 383 ILE A C 1
ATOM 3135 O O . ILE A 1 383 ? -18.427 -10.869 1.496 1.00 93.38 383 ILE A O 1
ATOM 3139 N N . VAL A 1 384 ? -17.664 -12.930 1.036 1.00 95.31 384 VAL A N 1
ATOM 3140 C CA . VAL A 1 384 ? -18.370 -13.573 2.156 1.00 95.31 384 VAL A CA 1
ATOM 3141 C C . VAL A 1 384 ? -17.851 -13.054 3.496 1.00 95.31 384 VAL A C 1
ATOM 3143 O O . VAL A 1 384 ? -18.650 -12.674 4.352 1.00 95.31 384 VAL A O 1
ATOM 3146 N N . GLU A 1 385 ? -16.531 -12.999 3.673 1.00 96.06 385 GLU A N 1
ATOM 3147 C CA . GLU A 1 385 ? -15.907 -12.463 4.885 1.00 96.06 385 GLU A CA 1
ATOM 3148 C C . GLU A 1 385 ? -16.325 -11.015 5.146 1.00 96.06 385 GLU A C 1
ATOM 3150 O O . GLU A 1 385 ? -16.701 -10.678 6.266 1.00 96.06 385 GLU A O 1
ATOM 3155 N N . ASP A 1 386 ? -16.306 -10.164 4.123 1.00 95.38 386 ASP A N 1
ATOM 3156 C CA . ASP A 1 386 ? -16.599 -8.744 4.275 1.00 95.38 386 ASP A CA 1
ATOM 3157 C C . ASP A 1 386 ? -18.085 -8.483 4.523 1.00 95.38 386 ASP A C 1
ATOM 3159 O O . ASP A 1 386 ? -18.407 -7.639 5.357 1.00 95.38 386 ASP A O 1
ATOM 3163 N N . ILE A 1 387 ? -18.999 -9.239 3.898 1.00 95.44 387 ILE A N 1
ATOM 3164 C CA . ILE A 1 387 ? -20.431 -9.197 4.241 1.00 95.44 387 ILE A CA 1
ATOM 3165 C C . ILE A 1 387 ? -20.627 -9.576 5.710 1.00 95.44 387 ILE A C 1
ATOM 3167 O O . ILE A 1 387 ? -21.332 -8.871 6.434 1.00 95.44 387 ILE A O 1
ATOM 3171 N N . LEU A 1 388 ? -19.996 -10.664 6.163 1.00 95.75 388 LEU A N 1
ATOM 3172 C CA . LEU A 1 388 ? -20.116 -11.135 7.543 1.00 95.75 388 LEU A CA 1
ATOM 3173 C C . LEU A 1 388 ? -19.553 -10.115 8.532 1.00 95.75 388 LEU A C 1
ATOM 3175 O O . LEU A 1 388 ? -20.245 -9.740 9.477 1.00 95.75 388 LEU A O 1
ATOM 3179 N N . LEU A 1 389 ? -18.333 -9.622 8.310 1.00 95.88 389 LEU A N 1
ATOM 3180 C CA . LEU A 1 389 ? -17.721 -8.604 9.161 1.00 95.88 389 LEU A CA 1
ATOM 3181 C C . LEU A 1 389 ? -18.583 -7.341 9.192 1.00 95.88 389 LEU A C 1
ATOM 3183 O O . LEU A 1 389 ? -18.873 -6.843 10.282 1.00 95.88 389 LEU A O 1
ATOM 3187 N N . ASN A 1 390 ? -19.036 -6.863 8.027 1.00 94.81 390 ASN A N 1
ATOM 3188 C CA . ASN A 1 390 ? -19.830 -5.643 7.912 1.00 94.81 390 ASN A CA 1
ATOM 3189 C C . ASN A 1 390 ? -21.192 -5.763 8.605 1.00 94.81 390 ASN A C 1
ATOM 3191 O O . ASN A 1 390 ? -21.595 -4.874 9.353 1.00 94.81 390 ASN A O 1
ATOM 3195 N N . TYR A 1 391 ? -21.873 -6.896 8.428 1.00 94.94 391 TYR A N 1
ATOM 3196 C CA . TYR A 1 391 ? -23.110 -7.211 9.137 1.00 94.94 391 TYR A CA 1
ATOM 3197 C C . TYR A 1 391 ? -22.897 -7.280 10.654 1.00 94.94 391 TYR A C 1
ATOM 3199 O O . TYR A 1 391 ? -23.668 -6.691 11.417 1.00 94.94 391 TYR A O 1
ATOM 3207 N N . LEU A 1 392 ? -21.854 -7.980 11.107 1.00 95.38 392 LEU A N 1
ATOM 3208 C CA . LEU A 1 392 ? -21.623 -8.208 12.528 1.00 95.38 392 LEU A CA 1
ATOM 3209 C C . LEU A 1 392 ? -21.259 -6.914 13.263 1.00 95.38 392 LEU A C 1
ATOM 3211 O O . LEU A 1 392 ? -21.832 -6.637 14.319 1.00 95.38 392 LEU A O 1
ATOM 3215 N N . TRP A 1 393 ? -20.340 -6.099 12.731 1.00 95.00 393 TRP A N 1
ATOM 3216 C CA . TRP A 1 393 ? -19.931 -4.880 13.436 1.00 95.00 393 TRP A CA 1
ATOM 3217 C C . TRP A 1 393 ? -21.058 -3.848 13.444 1.00 95.00 393 TRP A C 1
ATOM 3219 O O . TRP A 1 393 ? -21.215 -3.133 14.433 1.00 95.00 393 TRP A O 1
ATOM 3229 N N . TYR A 1 394 ? -21.883 -3.806 12.395 1.00 94.25 394 TYR A N 1
ATOM 3230 C CA . TYR A 1 394 ? -23.026 -2.906 12.332 1.00 94.25 394 TYR A CA 1
ATOM 3231 C C . TYR A 1 394 ? -24.113 -3.276 13.350 1.00 94.25 394 TYR A C 1
ATOM 3233 O O . TYR A 1 394 ? -24.581 -2.409 14.082 1.00 94.25 394 TYR A O 1
ATOM 3241 N N . ASN A 1 395 ? -24.492 -4.553 13.443 1.00 94.25 395 ASN A N 1
ATOM 3242 C CA . ASN A 1 395 ? -25.611 -4.971 14.296 1.00 94.25 395 ASN A CA 1
ATOM 3243 C C . ASN A 1 395 ? -25.216 -5.195 15.762 1.00 94.25 395 ASN A C 1
ATOM 3245 O O . ASN A 1 395 ? -25.999 -4.903 16.663 1.00 94.25 395 ASN A O 1
ATOM 3249 N N . TYR A 1 396 ? -24.009 -5.707 16.015 1.00 93.69 396 TYR A N 1
ATOM 3250 C CA . TYR A 1 396 ? -23.558 -6.067 17.366 1.00 93.69 396 TYR A CA 1
ATOM 3251 C C . TYR A 1 396 ? -22.532 -5.086 17.942 1.00 93.69 396 TYR A C 1
ATOM 3253 O O . TYR A 1 396 ? -22.268 -5.092 19.148 1.00 93.69 396 TYR A O 1
ATOM 3261 N N . GLY A 1 397 ? -21.947 -4.227 17.105 1.00 89.06 397 GLY A N 1
ATOM 3262 C CA . GLY A 1 397 ? -21.002 -3.213 17.544 1.00 89.06 397 GLY A CA 1
ATOM 3263 C C . GLY A 1 397 ? -21.681 -2.064 18.283 1.00 89.06 397 GLY A C 1
ATOM 3264 O O . GLY A 1 397 ? -22.724 -1.552 17.887 1.00 89.06 397 GLY A O 1
ATOM 3265 N N . LYS A 1 398 ? -21.047 -1.589 19.357 1.00 87.88 398 LYS A N 1
ATOM 3266 C CA . LYS A 1 398 ? -21.521 -0.424 20.119 1.00 87.88 398 LYS A CA 1
ATOM 3267 C C . LYS A 1 398 ? -21.050 0.881 19.468 1.00 87.88 398 LYS A C 1
ATOM 3269 O O . LYS A 1 398 ? -20.126 1.527 19.966 1.00 87.88 398 LYS A O 1
ATOM 3274 N N . TRP A 1 399 ? -21.690 1.288 18.376 1.00 87.56 399 TRP A N 1
ATOM 3275 C CA . TRP A 1 399 ? -21.420 2.552 17.681 1.00 87.56 399 TRP A CA 1
ATOM 3276 C C . TRP A 1 399 ? -22.649 3.478 17.673 1.00 87.56 399 TRP A C 1
ATOM 3278 O O . TRP A 1 399 ? -23.773 3.040 17.891 1.00 87.56 399 TRP A O 1
ATOM 3288 N N . LYS A 1 400 ? -22.429 4.792 17.509 1.00 78.75 400 LYS A N 1
ATOM 3289 C CA . LYS A 1 400 ? -23.494 5.824 17.531 1.00 78.75 400 LYS A CA 1
ATOM 3290 C C . LYS A 1 400 ? -23.269 6.982 16.539 1.00 78.75 400 LYS A C 1
ATOM 3292 O O . LYS A 1 400 ? -23.856 8.044 16.695 1.00 78.75 400 LYS A O 1
ATOM 3297 N N . SER A 1 401 ? -22.358 6.830 15.575 1.00 81.62 401 SER A N 1
ATOM 3298 C CA . SER A 1 401 ? -21.958 7.915 14.661 1.00 81.62 401 SER A CA 1
ATOM 3299 C C . SER A 1 401 ? -22.637 7.796 13.297 1.00 81.62 401 SER A C 1
ATOM 3301 O O . SER A 1 401 ? -22.597 6.728 12.691 1.00 81.62 401 SER A O 1
ATOM 3303 N N . ASN A 1 402 ? -23.150 8.909 12.761 1.00 83.75 402 ASN A N 1
ATOM 3304 C CA . ASN A 1 402 ? -23.683 8.980 11.392 1.00 83.75 402 ASN A CA 1
ATOM 3305 C C . ASN A 1 402 ? -22.616 8.667 10.328 1.00 83.75 402 ASN A C 1
ATOM 3307 O O . ASN A 1 402 ? -22.933 8.115 9.280 1.00 83.75 402 ASN A O 1
ATOM 3311 N N . ILE A 1 403 ? -21.344 8.972 10.606 1.00 83.69 403 ILE A N 1
ATOM 3312 C CA . ILE A 1 403 ? -20.233 8.661 9.693 1.00 83.69 403 ILE A CA 1
ATOM 3313 C C . ILE A 1 403 ? -20.065 7.143 9.559 1.00 83.69 403 ILE A C 1
ATOM 3315 O O . ILE A 1 403 ? -19.816 6.644 8.470 1.00 83.69 403 ILE A O 1
ATOM 3319 N N . LEU A 1 404 ? -20.255 6.387 10.644 1.00 86.81 404 LEU A N 1
ATOM 3320 C CA . LEU A 1 404 ? -20.171 4.924 10.601 1.00 86.81 404 LEU A CA 1
ATOM 3321 C C . LEU A 1 404 ? -21.326 4.318 9.807 1.00 86.81 404 LEU A C 1
ATOM 3323 O O . LEU A 1 404 ? -21.113 3.370 9.061 1.00 86.81 404 LEU A O 1
ATOM 3327 N N . TYR A 1 405 ? -22.519 4.910 9.888 1.00 88.94 405 TYR A N 1
ATOM 3328 C CA . TYR A 1 405 ? -23.623 4.531 9.010 1.00 88.94 405 TYR A CA 1
ATOM 3329 C C . TYR A 1 405 ? -23.276 4.761 7.528 1.00 88.94 405 TYR A C 1
ATOM 3331 O O . TYR A 1 405 ? -23.510 3.890 6.695 1.00 88.94 405 TYR A O 1
ATOM 3339 N N . GLN A 1 406 ? -22.641 5.889 7.189 1.00 89.19 406 GLN A N 1
ATOM 3340 C CA . GLN A 1 406 ? -22.161 6.132 5.823 1.00 89.19 406 GLN A CA 1
ATOM 3341 C C . GLN A 1 406 ? -21.095 5.112 5.397 1.00 89.19 406 GLN A C 1
ATOM 3343 O O . GLN A 1 406 ? -21.194 4.571 4.301 1.00 89.19 406 GLN A O 1
ATOM 3348 N N . VAL A 1 407 ? -20.128 4.792 6.265 1.00 89.75 407 VAL A N 1
ATOM 3349 C CA . VAL A 1 407 ? -19.110 3.756 6.005 1.00 89.75 407 VAL A CA 1
ATOM 3350 C C . VAL A 1 407 ? -19.760 2.398 5.729 1.00 89.75 407 VAL A C 1
ATOM 3352 O O . VAL A 1 407 ? -19.371 1.731 4.774 1.00 89.75 407 VAL A O 1
ATOM 3355 N N . PHE A 1 408 ? -20.780 2.013 6.501 1.00 92.50 408 PHE A N 1
ATOM 3356 C CA . PHE A 1 408 ? -21.535 0.774 6.295 1.00 92.50 408 PHE A CA 1
ATOM 3357 C C . PHE A 1 408 ? -22.184 0.706 4.907 1.00 92.50 408 PHE A C 1
ATOM 3359 O O . PHE A 1 408 ? -22.020 -0.291 4.202 1.00 92.50 408 PHE A O 1
ATOM 3366 N N . ILE A 1 409 ? -22.879 1.773 4.492 1.00 92.69 409 ILE A N 1
ATOM 3367 C CA . ILE A 1 409 ? -23.531 1.843 3.176 1.00 92.69 409 ILE A CA 1
ATOM 3368 C C . ILE A 1 409 ? -22.495 1.863 2.047 1.00 92.69 409 ILE A C 1
ATOM 3370 O O . ILE A 1 409 ? -22.621 1.111 1.081 1.00 92.69 409 ILE A O 1
ATOM 3374 N N . MET A 1 410 ? -21.446 2.682 2.174 1.00 92.25 410 MET A N 1
ATOM 3375 C CA . MET A 1 410 ? -20.378 2.766 1.174 1.00 92.25 410 MET A CA 1
ATOM 3376 C C . MET A 1 410 ? -19.658 1.429 0.989 1.00 92.25 410 MET A C 1
ATOM 3378 O O . MET A 1 410 ? -19.306 1.093 -0.138 1.00 92.25 410 MET A O 1
ATOM 3382 N N . ASN A 1 411 ? -19.491 0.642 2.058 1.00 93.31 411 ASN A N 1
ATOM 3383 C CA . ASN A 1 411 ? -18.891 -0.687 1.973 1.00 93.31 411 ASN A CA 1
ATOM 3384 C C . ASN A 1 411 ? -19.663 -1.591 0.997 1.00 93.31 411 ASN A C 1
ATOM 3386 O O . ASN A 1 411 ? -19.061 -2.133 0.077 1.00 93.31 411 ASN A O 1
ATOM 3390 N N . TYR A 1 412 ? -20.996 -1.665 1.112 1.00 93.50 412 TYR A N 1
ATOM 3391 C CA . TYR A 1 412 ? -21.815 -2.456 0.184 1.00 93.50 412 TYR A CA 1
ATOM 3392 C C . TYR A 1 412 ? -21.803 -1.916 -1.246 1.00 93.50 412 TYR A C 1
ATOM 3394 O O . TYR A 1 412 ? -21.781 -2.699 -2.194 1.00 93.50 412 TYR A O 1
ATOM 3402 N N . VAL A 1 413 ? -21.784 -0.591 -1.423 1.00 94.50 413 VAL A N 1
ATOM 3403 C CA . VAL A 1 413 ? -21.664 0.008 -2.761 1.00 94.50 413 VAL A CA 1
ATOM 3404 C C . VAL A 1 413 ? -20.356 -0.434 -3.416 1.00 94.50 413 VAL A C 1
ATOM 3406 O O . VAL A 1 413 ? -20.364 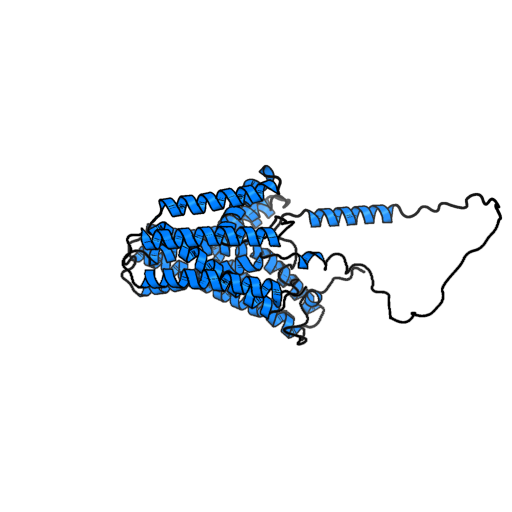-0.916 -4.546 1.00 94.50 413 VAL A O 1
ATOM 3409 N N . PHE A 1 414 ? -19.235 -0.335 -2.705 1.00 95.19 414 PHE A N 1
ATOM 3410 C CA . PHE A 1 414 ? -17.934 -0.737 -3.235 1.00 95.19 414 PHE A CA 1
ATOM 3411 C C . PHE A 1 414 ? -17.801 -2.254 -3.413 1.00 95.19 414 PHE A C 1
ATOM 3413 O O . PHE A 1 414 ? -17.191 -2.685 -4.391 1.00 95.19 414 PHE A O 1
ATOM 3420 N N . LEU A 1 415 ? -18.443 -3.049 -2.549 1.00 92.62 415 LEU A N 1
ATOM 3421 C CA . LEU A 1 415 ? -18.502 -4.511 -2.639 1.00 92.62 415 LEU A CA 1
ATOM 3422 C C . LEU A 1 415 ? -19.186 -4.972 -3.930 1.00 92.62 415 LEU A C 1
ATOM 3424 O O . LEU A 1 415 ? -18.853 -6.025 -4.458 1.00 92.62 415 LEU A O 1
ATOM 3428 N N . ILE A 1 416 ? -20.139 -4.194 -4.444 1.00 92.25 416 ILE A N 1
ATOM 3429 C CA . ILE A 1 416 ? -20.838 -4.501 -5.695 1.00 92.25 416 ILE A CA 1
ATOM 3430 C C . ILE A 1 416 ? -20.080 -3.902 -6.886 1.00 92.25 416 ILE A C 1
ATOM 3432 O O . ILE A 1 416 ? -19.771 -4.604 -7.848 1.00 92.25 416 ILE A O 1
ATOM 3436 N N . VAL A 1 417 ? -19.752 -2.609 -6.830 1.00 94.44 417 VAL A N 1
ATOM 3437 C CA . VAL A 1 417 ? -19.167 -1.885 -7.970 1.00 94.44 417 VAL A CA 1
ATOM 3438 C C . VAL A 1 417 ? -17.758 -2.386 -8.302 1.00 94.44 417 VAL A C 1
ATOM 3440 O O . VAL A 1 417 ? -17.451 -2.561 -9.479 1.00 94.44 417 VAL A O 1
ATOM 3443 N N . GLY A 1 418 ? -16.912 -2.661 -7.304 1.00 91.44 418 GLY A N 1
ATOM 3444 C CA . GLY A 1 418 ? -15.540 -3.135 -7.519 1.00 91.44 418 GLY A CA 1
ATOM 3445 C C . GLY A 1 418 ? -15.483 -4.438 -8.332 1.00 91.44 418 GLY A C 1
ATOM 3446 O O . GLY A 1 418 ? -14.898 -4.449 -9.418 1.00 91.44 418 GLY A O 1
ATOM 3447 N N . PRO A 1 419 ? -16.141 -5.523 -7.881 1.00 88.50 419 PRO A N 1
ATOM 3448 C CA . PRO A 1 419 ? -16.224 -6.772 -8.635 1.00 88.50 419 PRO A CA 1
ATOM 3449 C C . PRO A 1 419 ? -16.909 -6.633 -9.997 1.00 88.50 419 PRO A C 1
ATOM 3451 O O . PRO A 1 419 ? -16.470 -7.274 -10.949 1.00 88.50 419 PRO A O 1
ATOM 3454 N N . LEU A 1 420 ? -17.936 -5.784 -10.142 1.00 90.31 420 LEU A N 1
ATOM 3455 C CA . LEU A 1 420 ? -18.555 -5.528 -11.451 1.00 90.31 420 LEU A CA 1
ATOM 3456 C C . LEU A 1 420 ? -17.569 -4.899 -12.442 1.00 90.31 420 LEU A C 1
ATOM 3458 O O . LEU A 1 420 ? -17.515 -5.329 -13.593 1.00 90.31 420 LEU A O 1
ATOM 3462 N N . LEU A 1 421 ? -16.758 -3.931 -12.003 1.00 91.31 421 LEU A N 1
ATOM 3463 C CA . LEU A 1 421 ? -15.695 -3.355 -12.831 1.00 91.31 421 LEU A CA 1
ATOM 3464 C C . LEU A 1 421 ? -14.610 -4.384 -13.160 1.00 91.31 421 LEU A C 1
ATOM 3466 O O . LEU A 1 421 ? -14.115 -4.408 -14.285 1.00 91.31 421 LEU A O 1
ATOM 3470 N N . MET A 1 422 ? -14.284 -5.272 -12.219 1.00 86.69 422 MET A N 1
ATOM 3471 C CA . MET A 1 422 ? -13.347 -6.370 -12.462 1.00 86.69 422 MET A CA 1
ATOM 3472 C C . MET A 1 422 ? -13.891 -7.340 -13.526 1.00 86.69 422 MET A C 1
ATOM 3474 O O . MET A 1 422 ? -13.181 -7.704 -14.461 1.00 86.69 422 MET A O 1
ATOM 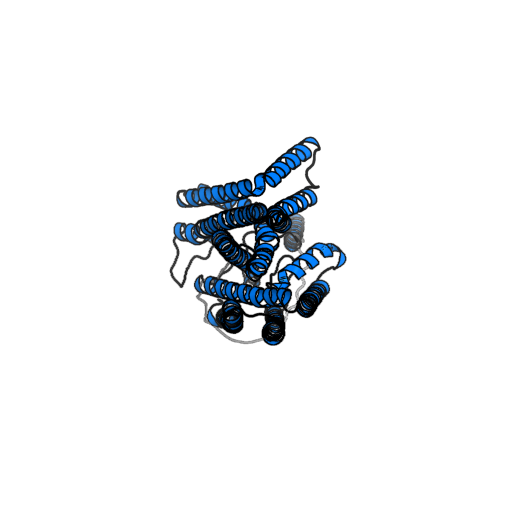3478 N N . ILE A 1 423 ? -15.175 -7.709 -13.447 1.00 85.81 423 ILE A N 1
ATOM 3479 C CA . ILE A 1 423 ? -15.854 -8.547 -14.449 1.00 85.81 423 ILE A CA 1
ATOM 3480 C C . ILE A 1 423 ? -15.904 -7.843 -15.810 1.00 85.81 423 ILE A C 1
ATOM 3482 O O . ILE A 1 423 ? -15.641 -8.484 -16.828 1.00 85.81 423 ILE A O 1
ATOM 3486 N N . LEU A 1 424 ? -16.221 -6.545 -15.840 1.00 87.56 424 LEU A N 1
ATOM 3487 C CA . LEU A 1 424 ? -16.215 -5.734 -17.059 1.00 87.56 424 LEU A CA 1
ATOM 3488 C C . LEU A 1 424 ? -14.829 -5.734 -17.707 1.00 87.56 424 LEU A C 1
ATOM 3490 O O . LEU A 1 424 ? -14.719 -5.950 -18.913 1.00 87.56 424 LEU A O 1
ATOM 3494 N N . TYR A 1 425 ? -13.778 -5.545 -16.906 1.00 84.62 425 TYR A N 1
ATOM 3495 C CA . TYR A 1 425 ? -12.407 -5.628 -17.385 1.00 84.62 425 TYR A CA 1
ATOM 3496 C C . TYR A 1 425 ? -12.138 -6.997 -18.023 1.00 84.62 425 TYR A C 1
ATOM 3498 O O . TYR A 1 425 ? -11.751 -7.064 -19.187 1.00 84.62 425 TYR A O 1
ATOM 3506 N N . PHE A 1 426 ? -12.441 -8.087 -17.317 1.00 78.69 426 PHE A N 1
ATOM 3507 C CA . PHE A 1 426 ? -12.178 -9.439 -17.805 1.00 78.69 426 PHE A CA 1
ATOM 3508 C C . PHE A 1 426 ? -12.954 -9.836 -19.057 1.00 78.69 426 PHE A C 1
ATOM 3510 O O . PHE A 1 426 ? -12.420 -10.573 -19.882 1.00 78.69 426 PHE A O 1
ATOM 3517 N N . LYS A 1 427 ? -14.217 -9.416 -19.170 1.00 81.62 427 LYS A N 1
ATOM 3518 C CA . LYS A 1 427 ? -15.092 -9.816 -20.277 1.00 81.62 427 LYS A CA 1
ATOM 3519 C C . LYS A 1 427 ? -14.963 -8.919 -21.502 1.00 81.62 427 LYS A C 1
ATOM 3521 O O . LYS A 1 427 ? -15.114 -9.421 -22.609 1.00 81.62 427 LYS A O 1
ATOM 3526 N N . CYS A 1 428 ? -14.749 -7.618 -21.304 1.00 79.88 428 CYS A N 1
ATOM 3527 C CA . CYS A 1 428 ? -14.946 -6.627 -22.364 1.00 79.88 428 CYS A CA 1
ATOM 3528 C C . CYS A 1 428 ? -13.702 -5.799 -22.695 1.00 79.88 428 CYS A C 1
ATOM 3530 O O . CYS A 1 428 ? -13.613 -5.300 -23.810 1.00 79.88 428 CYS A O 1
ATOM 3532 N N . LEU A 1 429 ? -12.783 -5.593 -21.744 1.00 78.25 429 LEU A N 1
ATOM 3533 C CA . LEU A 1 429 ? -11.657 -4.657 -21.919 1.00 78.25 429 LEU A CA 1
ATOM 3534 C C . LEU A 1 429 ? -10.292 -5.340 -21.946 1.00 78.25 429 LEU A C 1
ATOM 3536 O O . LEU A 1 429 ? -9.293 -4.715 -22.298 1.00 78.25 429 LEU A O 1
ATOM 3540 N N . ARG A 1 430 ? -10.237 -6.611 -21.555 1.00 70.12 430 ARG A N 1
ATOM 3541 C CA . ARG A 1 430 ? -9.052 -7.433 -21.720 1.00 70.12 430 ARG A CA 1
ATOM 3542 C C . ARG A 1 430 ? -8.897 -7.748 -23.204 1.00 70.12 430 ARG A C 1
ATOM 3544 O O . ARG A 1 430 ? -9.758 -8.404 -23.787 1.00 70.12 430 ARG A O 1
ATOM 3551 N N . ASN A 1 431 ? -7.791 -7.298 -23.790 1.00 58.34 431 ASN A N 1
ATOM 3552 C CA . ASN A 1 431 ? -7.406 -7.741 -25.124 1.00 58.34 431 ASN A CA 1
ATOM 3553 C C . ASN A 1 431 ? -7.101 -9.254 -25.059 1.00 58.34 431 ASN A C 1
ATOM 3555 O O . ASN A 1 431 ? -6.374 -9.664 -24.145 1.00 58.34 431 ASN A O 1
ATOM 3559 N N . PRO A 1 432 ? -7.697 -10.078 -25.942 1.00 45.28 432 PRO A N 1
ATOM 3560 C CA . PRO A 1 432 ? -7.472 -11.522 -25.963 1.00 45.28 432 PRO A CA 1
ATOM 3561 C C . PRO A 1 432 ? -6.003 -11.896 -26.186 1.00 45.28 432 PRO A C 1
ATOM 3563 O O . PRO A 1 432 ? -5.305 -11.173 -26.935 1.00 45.28 432 PRO A O 1
#

Organism: Bemisia tabaci (NCBI:txid7038)

Foldseek 3Di:
DDPPDFPQNLFDQDFPRHGDDSLRSLCVQQQPVLVVVLVLLVLLLVLLLVLLVVCVVVVVNVLSVVSNVLQLVLLVVLLVVCLVPPPPDPDDVVNVVVNVVSVVCSVVVSVNVSVLSVLSNVLSVVLSVDDPPVNRVSVVVSQVSCLSCVSSLLCCLQRRLLVLLLSLVLCLQDDCSDPDPVSNVSSVSNNVSSLLSNLVSQLQQDDDCVVVPPVPPVPDDDPDDDDDPDDDDDDDDDDDDDDDDDDDDDDDPDPPVVVVVVVVVVVVVVLVPPLDLRDGDPSRNQNFHPVLSVLLSVLLSLQLLLLSLLLNLLCNFVVVLSCVLLVVQLVVQLVVQCVQDPCPVQVVVSSSQSSSLSRHDGDRSGDDPCSVVVVVVSLVSSLVSSVVSLVCSVPRGPDDDPVNVVSSVSSVVSNPSSVVSVVCSVPPRRDD

InterPro domains:
  IPR018629 XK-related protein [PF09815] (34-208)
  IPR018629 XK-related protein [PF09815] (292-429)
  IPR050895 XK-related phospholipid scramblase [PTHR16024] (32-430)

Radius of gyration: 27.3 Å; Cα contacts (8 Å, |Δi|>4): 377; chains: 1; bounding box: 63×72×83 Å

pLDDT: mean 76.72, std 23.18, range [23.77, 97.81]

Secondary structure (DSSP, 8-state):
------TGGGS-SEETTEEPPHHHHHIIIIIHHHHHHHHHHHHHHHHHHHHHHHHHHTT-HHHHHHHHHHHHHHHHHHHHHHHHH-TT---HHHHHHHHHHHHHHHHTHHHHHHHHHHHHHHHHHHHHT--TTHHHHHHHHHHHHHHHHHHHHHHIIIIIIHHHHHHHHHHHTSTTS-S-HHHHHHHHHHHHHHHHHHHHHHHHT---GGGGTTTTSSSS-----S----------------------------HHHHHHHHHHHHHHHHHHS--SS--TTTTT-----HHHHHHHHHHHHHHHHHHHHHHHHHHHH-HHHHHHHHHHHHHHHHHHHHTTS-GGGSHHHHHHHHHHHTT----SS---TTHHHHHHHHHHHHHHHHHHHHHHHHHHS----HHHHHHHHHHHHHHHHHHHHHHHIIIIIS--

Mean predicted aligned error: 12.19 Å

Sequence (432 aa):
MSLKISVIDILPTRINGFPLKINQQILFYFLIPTLITLTLYILSVVFDTVVGVRLILEKKVALGVITLLIIAVPAVLDYIYQISYTRKIVGTKRQINWNVCHFIDTLLFPFHIVICLIQEIYLTIGAMSSEDPAREEKLQKLIRIKKEIQVYQFLHAFLHTLPQALLQLYLLLDKPTSKSAWTRFFQICSLSTSILITTSGVQMYHRYESQRVTISTTGSNPINSPDADNAHNNNQQDGENAERQEPQGEQPQDEHTTQDLLRNERLKRTFSDDPSPNRPLHYYQNNDDHIGRTVLYIAWLLFIIQRIFAIVPAFKYIPTFAIITVLAHYILITVLLTIRDDFFKRLHYILFLGYVHIFGVIEVGIKINRAVAYHFLFYGLVIVEDILLNYLWYNYGKWKSNILYQVFIMNYVFLIVGPLLMILYFKCLRNP